Protein AF-0000000072637779 (afdb_homodimer)

Nearest PDB structures (foldseek):
  7alj-assembly1_A  TM=3.631E-01  e=5.611E-03  Drosophila melanogaster
  4cuf-assembly1_A  TM=3.103E-01  e=4.961E-03  Homo sapiens
  4cud-assembly1_A  TM=3.354E-01  e=8.119E-03  Homo sapiens
  4cue-assembly1_A-2  TM=2.999E-01  e=6.347E-03  Homo sapiens
  1whe-assembly1_A  TM=5.953E-01  e=3.694E-01  Bos taurus

Structure (mmCIF, N/CA/C/O backbone):
data_AF-0000000072637779-model_v1
#
loop_
_entity.id
_entity.type
_entity.pdbx_description
1 polymer 'EGF-like domain-containing protein'
#
loop_
_atom_site.group_PDB
_atom_site.id
_atom_site.type_symbol
_atom_site.label_atom_id
_atom_site.label_alt_id
_atom_site.label_comp_id
_atom_site.label_asym_id
_atom_site.label_entity_id
_atom_site.label_seq_id
_atom_site.pdbx_PDB_ins_code
_atom_site.Cartn_x
_atom_site.Cartn_y
_atom_site.Cartn_z
_atom_site.occupancy
_atom_site.B_iso_or_equiv
_atom_site.auth_seq_id
_atom_site.auth_comp_id
_atom_site.auth_asym_id
_atom_site.auth_atom_id
_atom_site.pdbx_PDB_model_num
ATOM 1 N N . MET A 1 1 ? -1.562 -80.312 6.41 1 30.92 1 MET A N 1
ATOM 2 C CA . MET A 1 1 ? -0.7 -79.188 6.086 1 30.92 1 MET A CA 1
ATOM 3 C C . MET A 1 1 ? -1.525 -77.938 5.648 1 30.92 1 MET A C 1
ATOM 5 O O . MET A 1 1 ? -2.143 -78 4.582 1 30.92 1 MET A O 1
ATOM 9 N N . PHE A 1 2 ? -2.176 -77.25 6.598 1 48.16 2 PHE A N 1
ATOM 10 C CA . PHE A 1 2 ? -2.971 -76 6.477 1 48.16 2 PHE A CA 1
ATOM 11 C C . PHE A 1 2 ? -2.137 -74.875 5.887 1 48.16 2 PHE A C 1
ATOM 13 O O . PHE A 1 2 ? -1.09 -74.5 6.43 1 48.16 2 PHE A O 1
ATOM 20 N N . ILE A 1 3 ? -2.191 -74.688 4.566 1 49.06 3 ILE A N 1
ATOM 21 C CA . ILE A 1 3 ? -1.6 -73.562 3.84 1 49.06 3 ILE A CA 1
ATOM 22 C C . ILE A 1 3 ? -2.207 -72.25 4.328 1 49.06 3 ILE A C 1
ATOM 24 O O . ILE A 1 3 ? -3.416 -72 4.215 1 49.06 3 ILE A O 1
ATOM 28 N N . LYS A 1 4 ? -1.607 -71.562 5.426 1 49.56 4 LYS A N 1
ATOM 29 C CA . LYS A 1 4 ? -1.901 -70.188 5.789 1 49.56 4 LYS A CA 1
ATOM 30 C C . LYS A 1 4 ? -1.662 -69.25 4.609 1 49.56 4 LYS A C 1
ATOM 32 O O . LYS A 1 4 ? -0.539 -69.188 4.113 1 49.56 4 LYS A O 1
ATOM 37 N N . ASN A 1 5 ? -2.664 -69.062 3.75 1 47.06 5 ASN A N 1
ATOM 38 C CA . ASN A 1 5 ? -2.605 -67.938 2.803 1 47.06 5 ASN A CA 1
ATOM 39 C C . ASN A 1 5 ? -2.334 -66.625 3.506 1 47.06 5 ASN A C 1
ATOM 41 O O . ASN A 1 5 ? -3.174 -66.125 4.262 1 47.06 5 ASN A O 1
ATOM 45 N N . ASN A 1 6 ? -1.078 -66.312 3.877 1 47.91 6 ASN A N 1
ATOM 46 C CA . ASN A 1 6 ? -0.725 -64.938 4.297 1 47.91 6 ASN A CA 1
ATOM 47 C C . ASN A 1 6 ? -1.114 -63.938 3.242 1 47.91 6 ASN A C 1
ATOM 49 O O . ASN A 1 6 ? -0.523 -63.875 2.162 1 47.91 6 ASN A O 1
ATOM 53 N N . TYR A 1 7 ? -2.381 -63.469 3.262 1 48.28 7 TYR A N 1
ATOM 54 C CA . TYR A 1 7 ? -2.713 -62.281 2.514 1 48.28 7 TYR A CA 1
ATOM 55 C C . TYR A 1 7 ? -1.8 -61.125 2.908 1 48.28 7 TYR A C 1
ATOM 57 O O . TYR A 1 7 ? -1.814 -60.656 4.055 1 48.28 7 TYR A O 1
ATOM 65 N N . LEU A 1 8 ? -0.576 -61 2.316 1 44.53 8 LEU A N 1
ATOM 66 C CA . LEU A 1 8 ? 0.174 -59.75 2.379 1 44.53 8 LEU A CA 1
ATOM 67 C C . LEU A 1 8 ? -0.7 -58.562 1.965 1 44.53 8 LEU A C 1
ATOM 69 O O . LEU A 1 8 ? -1.121 -58.469 0.809 1 44.53 8 LEU A O 1
ATOM 73 N N . ILE A 1 9 ? -1.413 -57.969 2.891 1 50.34 9 ILE A N 1
ATOM 74 C CA . ILE A 1 9 ? -2.057 -56.688 2.646 1 50.34 9 ILE A CA 1
ATOM 75 C C . ILE A 1 9 ? -1.012 -55.656 2.207 1 50.34 9 ILE A C 1
ATOM 77 O O . ILE A 1 9 ? -0.128 -55.312 2.984 1 50.34 9 ILE A O 1
ATOM 81 N N . LEU A 1 10 ? -0.628 -55.656 0.946 1 43.25 10 LEU A N 1
ATOM 82 C CA . LEU A 1 10 ? 0.11 -54.5 0.419 1 43.25 10 LEU A CA 1
ATOM 83 C C . LEU A 1 10 ? -0.588 -53.219 0.775 1 43.25 10 LEU A C 1
ATOM 85 O O . LEU A 1 10 ? -1.666 -52.906 0.255 1 43.25 10 LEU A O 1
ATOM 89 N N . PHE A 1 11 ? -0.358 -52.719 1.954 1 44.28 11 PHE A N 1
ATOM 90 C CA . PHE A 1 11 ? -0.71 -51.344 2.238 1 44.28 11 PHE A CA 1
ATOM 91 C C . PHE A 1 11 ? -0.111 -50.406 1.194 1 44.28 11 PHE A C 1
ATOM 93 O O . PHE A 1 11 ? 1.102 -50.188 1.175 1 44.28 11 PHE A O 1
ATOM 100 N N . ILE A 1 12 ? -0.654 -50.344 0.059 1 42.5 12 ILE A N 1
ATOM 101 C CA . ILE A 1 12 ? -0.294 -49.219 -0.817 1 42.5 12 ILE A CA 1
ATOM 102 C C . ILE A 1 12 ? -0.391 -47.906 -0.049 1 42.5 12 ILE A C 1
ATOM 104 O O . ILE A 1 12 ? -1.48 -47.5 0.363 1 42.5 12 ILE A O 1
ATOM 108 N N . ILE A 1 13 ? 0.574 -47.594 0.764 1 41.94 13 ILE A N 1
ATOM 109 C CA . ILE A 1 13 ? 0.669 -46.219 1.192 1 41.94 13 ILE A CA 1
ATOM 110 C C . ILE A 1 13 ? 0.474 -45.281 -0.008 1 41.94 13 ILE A C 1
ATOM 112 O O . ILE A 1 13 ? 1.326 -45.219 -0.896 1 41.94 13 ILE A O 1
ATOM 116 N N . LEU A 1 14 ? -0.703 -45.219 -0.51 1 41.78 14 LEU A N 1
ATOM 117 C CA . LEU A 1 14 ? -0.956 -44.094 -1.407 1 41.78 14 LEU A CA 1
ATOM 118 C C . LEU A 1 14 ? -0.28 -42.812 -0.896 1 41.78 14 LEU A C 1
ATOM 120 O O . LEU A 1 14 ? -0.664 -42.281 0.145 1 41.78 14 LEU A O 1
ATOM 124 N N . PHE A 1 15 ? 0.966 -42.75 -1.073 1 42.47 15 PHE A N 1
ATOM 125 C CA . PHE A 1 15 ? 1.573 -41.406 -0.918 1 42.47 15 PHE A CA 1
ATOM 126 C C . PHE A 1 15 ? 0.715 -40.344 -1.577 1 42.47 15 PHE A C 1
ATOM 128 O O . PHE A 1 15 ? 0.64 -40.281 -2.805 1 42.47 15 PHE A O 1
ATOM 135 N N . LYS A 1 16 ? -0.407 -40.062 -1.046 1 44.56 16 LYS A N 1
ATOM 136 C CA . LYS A 1 16 ? -1.077 -38.844 -1.515 1 44.56 16 LYS A CA 1
ATOM 137 C C . LYS A 1 16 ? -0.075 -37.719 -1.762 1 44.56 16 LYS A C 1
ATOM 139 O O . LYS A 1 16 ? 0.614 -37.281 -0.839 1 44.56 16 LYS A O 1
ATOM 144 N N . TYR A 1 17 ? 0.686 -37.688 -2.871 1 48.38 17 TYR A N 1
ATOM 145 C CA . TYR A 1 17 ? 1.455 -36.5 -3.297 1 48.38 17 TYR A CA 1
ATOM 146 C C . TYR A 1 17 ? 0.641 -35.219 -3.137 1 48.38 17 TYR A C 1
ATOM 148 O O . TYR A 1 17 ? -0.347 -35.031 -3.844 1 48.38 17 TYR A O 1
ATOM 156 N N . SER A 1 18 ? 0.442 -34.875 -1.991 1 53.59 18 SER A N 1
ATOM 157 C CA . SER A 1 18 ? -0.238 -33.594 -1.771 1 53.59 18 SER A CA 1
ATOM 158 C C . SER A 1 18 ? 0.324 -32.5 -2.678 1 53.59 18 SER A C 1
ATOM 160 O O . SER A 1 18 ? 1.509 -32.188 -2.596 1 53.59 18 SER A O 1
ATOM 162 N N . VAL A 1 19 ? -0.058 -32.531 -4.008 1 62.84 19 VAL A N 1
ATOM 163 C CA . VAL A 1 19 ? 0.387 -31.484 -4.938 1 62.84 19 VAL A CA 1
ATOM 164 C C . VAL A 1 19 ? 0.117 -30.109 -4.344 1 62.84 19 VAL A C 1
ATOM 166 O O . VAL A 1 19 ? -1.006 -29.812 -3.926 1 62.84 19 VAL A O 1
ATOM 169 N N . ALA A 1 20 ? 1.142 -29.406 -3.971 1 73.5 20 ALA A N 1
ATOM 170 C CA . ALA A 1 20 ? 1.061 -28.078 -3.357 1 73.5 20 ALA A CA 1
ATOM 171 C C . ALA A 1 20 ? 0.363 -27.094 -4.285 1 73.5 20 ALA A C 1
ATOM 173 O O . ALA A 1 20 ? 0.64 -27.047 -5.484 1 73.5 20 ALA A O 1
ATOM 174 N N . VAL A 1 21 ? -0.9 -26.594 -4.039 1 85.31 21 VAL A N 1
ATOM 175 C CA . VAL A 1 21 ? -1.618 -25.531 -4.746 1 85.31 21 VAL A CA 1
ATOM 176 C C . VAL A 1 21 ? -1.322 -24.188 -4.098 1 85.31 21 VAL A C 1
ATOM 178 O O . VAL A 1 21 ? -1.033 -24.109 -2.902 1 85.31 21 VAL A O 1
ATOM 181 N N . ARG A 1 22 ? -1.273 -23.156 -4.938 1 88 22 ARG A N 1
ATOM 182 C CA . ARG A 1 22 ? -0.999 -21.812 -4.449 1 88 22 ARG A CA 1
ATOM 183 C C . ARG A 1 22 ? -2.23 -20.922 -4.578 1 88 22 ARG A C 1
ATOM 185 O O . ARG A 1 22 ? -2.531 -20.422 -5.664 1 88 22 ARG A O 1
ATOM 192 N N . ASN A 1 23 ? -2.906 -20.734 -3.502 1 94.5 23 ASN A N 1
ATOM 193 C CA . ASN A 1 23 ? -4.039 -19.812 -3.486 1 94.5 23 ASN A CA 1
ATOM 194 C C . ASN A 1 23 ? -3.582 -18.359 -3.582 1 94.5 23 ASN A C 1
ATOM 196 O O . ASN A 1 23 ? -2.426 -18.047 -3.291 1 94.5 23 ASN A O 1
ATOM 200 N N . LYS A 1 24 ? -4.426 -17.531 -4.117 1 95.44 24 LYS A N 1
ATOM 201 C CA . LYS A 1 24 ? -4.152 -16.094 -4.102 1 95.44 24 LYS A CA 1
ATOM 202 C C . LYS A 1 24 ? -4.391 -15.508 -2.715 1 95.44 24 LYS A C 1
ATOM 204 O O . LYS A 1 24 ? -5.535 -15.305 -2.309 1 95.44 24 LYS A O 1
ATOM 209 N N . GLU A 1 25 ? -3.346 -15.203 -2.018 1 95.19 25 GLU A N 1
ATOM 210 C CA . GLU A 1 25 ? -3.455 -14.672 -0.662 1 95.19 25 GLU A CA 1
ATOM 211 C C . GLU A 1 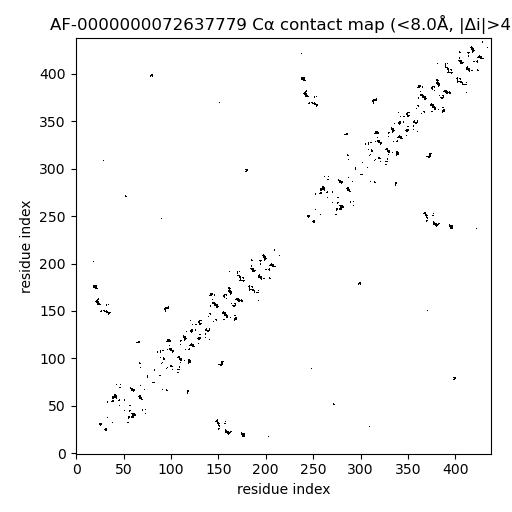25 ? -2.658 -13.383 -0.508 1 95.19 25 GLU A C 1
ATOM 213 O O . GLU A 1 25 ? -2.678 -12.758 0.554 1 95.19 25 GLU A O 1
ATOM 218 N N . ILE A 1 26 ? -1.976 -13.031 -1.535 1 93.56 26 ILE A N 1
ATOM 219 C CA . ILE A 1 26 ? -1.141 -11.836 -1.566 1 93.56 26 ILE A CA 1
ATOM 220 C C . ILE A 1 26 ? -1.544 -10.953 -2.746 1 93.56 26 ILE A C 1
ATOM 222 O O . ILE A 1 26 ? -1.938 -11.461 -3.801 1 93.56 26 ILE A O 1
ATOM 226 N N . ASP A 1 27 ? -1.482 -9.68 -2.523 1 94 27 ASP A N 1
ATOM 227 C CA . ASP A 1 27 ? -1.882 -8.797 -3.617 1 94 27 ASP A CA 1
ATOM 228 C C . ASP A 1 27 ? -0.689 -8.445 -4.504 1 94 27 ASP A C 1
ATOM 230 O O . ASP A 1 27 ? 0.38 -9.047 -4.383 1 94 27 ASP A O 1
ATOM 234 N N . GLU A 1 28 ? -0.893 -7.559 -5.461 1 90.38 28 GLU A N 1
ATOM 235 C CA . GLU A 1 28 ? 0.12 -7.266 -6.469 1 90.38 28 GLU A CA 1
ATOM 236 C C . GLU A 1 28 ? 1.338 -6.586 -5.848 1 90.38 28 GLU A C 1
ATOM 238 O O . GLU A 1 28 ? 2.412 -6.555 -6.449 1 90.38 28 GLU A O 1
ATOM 243 N N . ASN A 1 29 ? 1.149 -6.012 -4.645 1 90.88 29 ASN A N 1
ATOM 244 C CA . ASN A 1 29 ? 2.27 -5.406 -3.932 1 90.88 29 ASN A CA 1
ATOM 245 C C . ASN A 1 29 ? 2.871 -6.367 -2.912 1 90.88 29 ASN A C 1
ATOM 247 O O . ASN A 1 29 ? 3.6 -5.945 -2.01 1 90.88 29 ASN A O 1
ATOM 251 N N . TYR A 1 30 ? 2.51 -7.555 -3.049 1 91.12 30 TYR A N 1
ATOM 252 C CA . TYR A 1 30 ? 3.041 -8.648 -2.246 1 91.12 30 TYR A CA 1
ATOM 253 C C . TYR A 1 30 ? 2.697 -8.469 -0.773 1 91.12 30 TYR A C 1
ATOM 255 O O . TYR A 1 30 ? 3.5 -8.789 0.104 1 91.12 30 TYR A O 1
ATOM 263 N N . GLN A 1 31 ? 1.6 -7.84 -0.578 1 91.12 31 GLN A N 1
ATOM 264 C CA . GLN A 1 31 ? 1.062 -7.738 0.774 1 91.12 31 GLN A CA 1
ATOM 265 C C . GLN A 1 31 ? -0.014 -8.797 1.018 1 91.12 31 GLN A C 1
ATOM 267 O O . GLN A 1 31 ? -0.824 -9.078 0.133 1 91.12 31 GLN A O 1
ATOM 272 N N . ARG A 1 32 ? 0.034 -9.266 2.141 1 92.38 32 ARG A N 1
ATOM 273 C CA . ARG A 1 32 ? -0.98 -10.258 2.492 1 92.38 32 ARG A CA 1
ATOM 274 C C . ARG A 1 32 ? -2.367 -9.625 2.549 1 92.38 32 ARG A C 1
ATOM 276 O O . ARG A 1 32 ? -2.531 -8.523 3.08 1 92.38 32 ARG A O 1
ATOM 283 N N . LEU A 1 33 ? -3.297 -10.352 1.958 1 96.56 33 LEU A N 1
ATOM 284 C CA . LEU A 1 33 ? -4.68 -9.891 1.984 1 96.56 33 LEU A CA 1
ATOM 285 C C . LEU A 1 33 ? -5.305 -10.125 3.355 1 96.56 33 LEU A C 1
ATOM 287 O O . LEU A 1 33 ? -5.094 -11.172 3.969 1 96.56 33 LEU A O 1
ATOM 291 N N . ILE A 1 34 ? -6.039 -9.133 3.84 1 96.81 34 ILE A N 1
ATOM 292 C CA . ILE A 1 34 ? -6.699 -9.242 5.137 1 96.81 34 ILE A CA 1
ATOM 293 C C . ILE A 1 34 ? -8.188 -9.539 4.938 1 96.81 34 ILE A C 1
ATOM 295 O O . ILE A 1 34 ? -8.945 -8.672 4.492 1 96.81 34 ILE A O 1
ATOM 299 N N . PRO A 1 35 ? -8.562 -10.758 5.312 1 97.38 35 PRO A N 1
ATOM 300 C CA . PRO A 1 35 ? -9.992 -11.047 5.176 1 97.38 35 PRO A CA 1
ATOM 301 C C . PRO A 1 35 ? -10.875 -10.031 5.902 1 97.38 35 PRO A C 1
ATOM 303 O O . PRO A 1 35 ? -10.602 -9.68 7.055 1 97.38 35 PRO A O 1
ATOM 306 N N . LEU A 1 36 ? -11.93 -9.57 5.25 1 96.62 36 LEU A N 1
ATOM 307 C CA . LEU A 1 36 ? -12.758 -8.516 5.824 1 96.62 36 LEU A CA 1
ATOM 308 C C . LEU A 1 36 ? -13.43 -8.992 7.109 1 96.62 36 LEU A C 1
ATOM 310 O O . LEU A 1 36 ? -13.695 -8.195 8.008 1 96.62 36 LEU A O 1
ATOM 314 N N . ASN A 1 37 ? -13.656 -10.281 7.156 1 95.5 37 ASN A N 1
ATOM 315 C CA . ASN A 1 37 ? -14.336 -10.812 8.328 1 95.5 37 ASN A CA 1
ATOM 316 C C . ASN A 1 37 ? -13.438 -10.781 9.562 1 95.5 37 ASN A C 1
ATOM 318 O O . ASN A 1 37 ? -13.898 -11.016 10.68 1 95.5 37 ASN A O 1
ATOM 322 N N . GLN A 1 38 ? -12.164 -10.508 9.383 1 95.69 38 GLN A N 1
ATOM 323 C CA . GLN A 1 38 ? -11.234 -10.406 10.5 1 95.69 38 GLN A CA 1
ATOM 324 C C . GLN A 1 38 ? -11.109 -8.969 11 1 95.69 38 GLN A C 1
ATOM 326 O O . GLN A 1 38 ? -10.492 -8.719 12.031 1 95.69 38 GLN A O 1
ATOM 331 N N . ILE A 1 39 ? -11.656 -8.062 10.273 1 96.44 39 ILE A N 1
ATOM 332 C CA . ILE A 1 39 ? -11.617 -6.656 10.672 1 96.44 39 ILE A CA 1
ATOM 333 C C . ILE A 1 39 ? -12.711 -6.379 11.695 1 96.44 39 ILE A C 1
ATOM 335 O O . ILE A 1 39 ? -13.867 -6.766 11.508 1 96.44 39 ILE A O 1
ATOM 339 N N . PRO A 1 40 ? -12.344 -5.684 12.766 1 95.69 40 PRO A N 1
ATOM 340 C CA . PRO A 1 40 ? -13.32 -5.422 13.828 1 95.69 40 PRO A CA 1
ATOM 341 C C . PRO A 1 40 ? -14.5 -4.586 13.344 1 95.69 40 PRO A C 1
ATOM 343 O O . PRO A 1 40 ? -14.391 -3.875 12.344 1 95.69 40 PRO A O 1
ATOM 346 N N . ASN A 1 41 ? -15.586 -4.617 14.18 1 95.75 41 ASN A N 1
ATOM 347 C CA . ASN A 1 41 ? -16.812 -3.936 13.773 1 95.75 41 ASN A CA 1
ATOM 348 C C . ASN A 1 41 ? -16.859 -2.506 14.312 1 95.75 41 ASN A C 1
ATOM 350 O O . ASN A 1 41 ? -17.891 -1.841 14.227 1 95.75 41 ASN A O 1
ATOM 354 N N . ASN A 1 42 ? -15.758 -2.098 14.875 1 94.44 42 ASN A N 1
ATOM 355 C CA . ASN A 1 42 ? -15.633 -0.733 15.375 1 94.44 42 ASN A CA 1
ATOM 356 C C . ASN A 1 42 ? -14.172 -0.314 15.5 1 94.44 42 ASN A C 1
ATOM 358 O O . ASN A 1 42 ? -13.266 -1.095 15.195 1 94.44 42 ASN A O 1
ATOM 362 N N . CYS A 1 43 ? -13.961 0.948 15.922 1 92.62 43 CYS A N 1
ATOM 363 C CA . CYS A 1 43 ? -12.602 1.452 16.094 1 92.62 43 CYS A CA 1
ATOM 364 C C . CYS A 1 43 ? -12.305 1.717 17.562 1 92.62 43 CYS A C 1
ATOM 366 O O . CYS A 1 43 ? -11.406 2.504 17.891 1 92.62 43 CYS A O 1
ATOM 368 N N . GLU A 1 44 ? -12.977 1.081 18.5 1 89.81 44 GLU A N 1
ATOM 369 C CA . GLU A 1 44 ? -12.797 1.326 19.922 1 89.81 44 GLU A CA 1
ATOM 370 C C . GLU A 1 44 ? -11.43 0.854 20.391 1 89.81 44 GLU A C 1
ATOM 372 O O . GLU A 1 44 ? -10.836 1.458 21.297 1 89.81 44 GLU A O 1
ATOM 377 N N . HIS A 1 45 ? -10.906 -0.15 19.781 1 87.5 45 HIS A N 1
ATOM 378 C CA . HIS A 1 45 ? -9.617 -0.729 20.156 1 87.5 45 HIS A CA 1
ATOM 379 C C . HIS A 1 45 ? -8.477 0.244 19.875 1 87.5 45 HIS A C 1
ATOM 381 O O . HIS A 1 45 ? -7.383 0.094 20.422 1 87.5 45 HIS A O 1
ATOM 387 N N . SER A 1 46 ? -8.672 1.177 18.984 1 84.94 46 SER A N 1
ATOM 388 C CA . SER A 1 46 ? -7.613 2.084 18.547 1 84.94 46 SER A CA 1
ATOM 389 C C . SER A 1 46 ? -7.621 3.369 19.375 1 84.94 46 SER A C 1
ATOM 391 O O . SER A 1 46 ? -6.824 4.277 19.125 1 84.94 46 SER A O 1
ATOM 393 N N . LYS A 1 47 ? -8.508 3.447 20.234 1 80 47 LYS A N 1
ATOM 394 C CA . LYS A 1 47 ? -8.578 4.641 21.062 1 80 47 LYS A CA 1
ATOM 395 C C . LYS A 1 47 ? -7.438 4.672 22.078 1 80 47 LYS A C 1
ATOM 397 O O . LYS A 1 47 ? -6.961 5.742 22.453 1 80 47 LYS A O 1
ATOM 402 N N . ASP A 1 48 ? -7.023 3.379 22.359 1 69.62 48 ASP A N 1
ATOM 403 C CA . ASP A 1 48 ? -5.926 3.311 23.312 1 69.62 48 ASP A CA 1
ATOM 404 C C . ASP A 1 48 ? -4.582 3.203 22.594 1 69.62 48 ASP A C 1
ATOM 406 O O . ASP A 1 48 ? -4.469 2.533 21.562 1 69.62 48 ASP A O 1
ATOM 410 N N . ASN A 1 49 ? -3.793 4.316 22.5 1 61.72 49 ASN A N 1
ATOM 411 C CA . ASN A 1 49 ? -2.492 4.516 21.875 1 61.72 49 ASN A CA 1
ATOM 412 C C . ASN A 1 49 ? -1.697 3.213 21.812 1 61.72 49 ASN A C 1
ATOM 414 O O . ASN A 1 49 ? -0.469 3.236 21.703 1 61.72 49 ASN A O 1
ATOM 418 N N . GLU A 1 50 ? -2.434 2.082 22.016 1 57.06 50 GLU A N 1
ATOM 419 C CA . GLU A 1 50 ? -1.579 0.9 22 1 57.06 50 GLU A CA 1
ATOM 420 C C . GLU A 1 50 ? -1.28 0.449 20.578 1 57.06 50 GLU A C 1
ATOM 422 O O . GLU A 1 50 ? -2.176 0.416 19.734 1 57.06 50 GLU A O 1
ATOM 427 N N . LEU A 1 51 ? -0.08 0.61 20.203 1 57.12 51 LEU A N 1
ATOM 428 C CA . LEU A 1 51 ? 0.44 0.139 18.922 1 57.12 51 LEU A CA 1
ATOM 429 C C . LEU A 1 51 ? -0.036 -1.28 18.641 1 57.12 51 LEU A C 1
ATOM 431 O O . LEU A 1 51 ? 0.223 -2.199 19.422 1 57.12 51 LEU A O 1
ATOM 435 N N . ASN A 1 52 ? -1.232 -1.483 18.016 1 57.06 52 ASN A N 1
ATOM 436 C CA . ASN A 1 52 ? -1.71 -2.818 17.672 1 57.06 52 ASN A CA 1
ATOM 437 C C . ASN A 1 52 ? -0.89 -3.434 16.547 1 57.06 52 ASN A C 1
ATOM 439 O O . ASN A 1 52 ? -0.639 -2.781 15.523 1 57.06 52 ASN A O 1
ATOM 443 N N . SER A 1 53 ? -0.194 -4.578 16.844 1 68.56 53 SER A N 1
ATOM 444 C CA . SER A 1 53 ? 0.704 -5.293 15.938 1 68.56 53 SER A CA 1
ATOM 445 C C . SER A 1 53 ? -0.075 -6.039 14.859 1 68.56 53 SER A C 1
ATOM 447 O O . SER A 1 53 ? 0.499 -6.465 13.859 1 68.56 53 SER A O 1
ATOM 449 N N . GLU A 1 54 ? -1.508 -6.066 14.969 1 82.06 54 GLU A N 1
ATOM 450 C CA . GLU A 1 54 ? -2.26 -6.805 13.961 1 82.06 54 GLU A CA 1
ATOM 451 C C . GLU A 1 54 ? -2.762 -5.875 12.859 1 82.06 54 GLU A C 1
ATOM 453 O O . GLU A 1 54 ? -3.518 -4.938 13.125 1 82.06 54 GLU A O 1
ATOM 458 N N . PRO A 1 55 ? -2.455 -6.137 11.734 1 87.62 55 PRO A N 1
ATOM 459 C CA . PRO A 1 55 ? -2.828 -5.266 10.609 1 87.62 55 PRO A CA 1
ATOM 460 C C . PRO A 1 55 ? -4.336 -5.055 10.508 1 87.62 55 PRO A C 1
ATOM 462 O O . PRO A 1 55 ? -4.789 -3.955 10.172 1 87.62 55 PRO A O 1
ATOM 465 N N . ALA A 1 56 ? -5.117 -6.062 10.836 1 92.44 56 ALA A N 1
ATOM 466 C CA . ALA A 1 56 ? -6.574 -5.965 10.742 1 92.44 56 ALA A CA 1
ATOM 467 C C . ALA A 1 56 ? -7.117 -4.926 11.719 1 92.44 56 ALA A C 1
ATOM 469 O O . ALA A 1 56 ? -8.133 -4.277 11.445 1 92.44 56 ALA A O 1
ATOM 470 N N . LYS A 1 57 ? -6.406 -4.66 12.727 1 91.31 57 LYS A N 1
ATOM 471 C CA . LYS A 1 57 ? -6.895 -3.775 13.781 1 91.31 57 LYS A CA 1
ATOM 472 C C . LYS A 1 57 ? -6.652 -2.311 13.422 1 91.31 57 LYS A C 1
ATOM 474 O O . LYS A 1 57 ? -7.098 -1.411 14.141 1 91.31 57 LYS A O 1
ATOM 479 N N . GLU A 1 58 ? -5.898 -2.129 12.406 1 91.69 58 GLU A N 1
ATOM 480 C CA . GLU A 1 58 ? -5.75 -0.758 11.93 1 91.69 58 GLU A CA 1
ATOM 481 C C . GLU A 1 58 ? -7.051 -0.238 11.32 1 91.69 58 GLU A C 1
ATOM 483 O O . GLU A 1 58 ? -7.219 0.97 11.148 1 91.69 58 GLU A O 1
ATOM 488 N N . TYR A 1 59 ? -7.918 -1.198 11.07 1 95.19 59 TYR A N 1
ATOM 489 C CA . TYR A 1 59 ? -9.172 -0.856 10.414 1 95.19 59 TYR A CA 1
ATOM 490 C C . TYR A 1 59 ? -10.367 -1.284 11.25 1 95.19 59 TYR A C 1
ATOM 492 O O . TYR A 1 59 ? -10.219 -2.043 12.211 1 95.19 59 TYR A O 1
ATOM 500 N N . GLY A 1 60 ? -11.5 -0.696 10.875 1 96.06 60 GLY A N 1
ATOM 501 C CA . GLY A 1 60 ? -12.742 -1.06 11.547 1 96.06 60 GLY A CA 1
ATOM 502 C C . GLY A 1 60 ? -13.977 -0.697 10.75 1 96.06 60 GLY A C 1
ATOM 503 O O . GLY A 1 60 ? -13.992 0.309 10.039 1 96.06 60 GLY A O 1
ATOM 504 N N . PHE A 1 61 ? -14.969 -1.599 10.859 1 97.19 61 PHE A N 1
ATOM 505 C CA . PHE A 1 61 ? -16.281 -1.288 10.289 1 97.19 61 PHE A CA 1
ATOM 506 C C . PHE A 1 61 ? -17.078 -0.41 11.234 1 97.19 61 PHE A C 1
ATOM 508 O O . PHE A 1 61 ? -17.594 -0.89 12.25 1 97.19 61 PHE A O 1
ATOM 515 N N . VAL A 1 62 ? -17.172 0.851 10.82 1 94.5 62 VAL A N 1
ATOM 516 C CA . VAL A 1 62 ? -17.922 1.796 11.633 1 94.5 62 VAL A CA 1
ATOM 517 C C . VAL A 1 62 ? -19.406 1.749 11.25 1 94.5 62 VAL A C 1
ATOM 519 O O . VAL A 1 62 ? -19.75 1.826 10.07 1 94.5 62 VAL A O 1
ATOM 522 N N . GLU A 1 63 ? -20.234 1.691 12.25 1 92.31 63 GLU A N 1
ATOM 523 C CA . GLU A 1 63 ? -21.672 1.533 12.039 1 92.31 63 GLU A CA 1
ATOM 524 C C . GLU A 1 63 ? -22.219 2.654 11.164 1 92.31 63 GLU A C 1
ATOM 526 O O . GLU A 1 63 ? -21.938 3.832 11.406 1 92.31 63 GLU A O 1
ATOM 531 N N . ASN A 1 64 ? -22.969 2.273 10.117 1 90 64 ASN A N 1
ATOM 532 C CA . ASN A 1 64 ? -23.688 3.164 9.203 1 90 64 ASN A CA 1
ATOM 533 C C . ASN A 1 64 ? -22.719 4.027 8.398 1 90 64 ASN A C 1
ATOM 535 O O . ASN A 1 64 ? -23.125 5.012 7.781 1 90 64 ASN A O 1
ATOM 539 N N . ILE A 1 65 ? -21.484 3.818 8.43 1 91.44 65 ILE A N 1
ATOM 540 C CA . ILE A 1 65 ? -20.484 4.578 7.684 1 91.44 65 ILE A CA 1
ATOM 541 C C . ILE A 1 65 ? -19.734 3.648 6.738 1 91.44 65 ILE A C 1
ATOM 543 O O . ILE A 1 65 ? -19.781 3.82 5.52 1 91.44 65 ILE A O 1
ATOM 547 N N . GLY A 1 66 ? -19.156 2.596 7.281 1 94.94 66 GLY A N 1
ATOM 548 C CA . GLY A 1 66 ? -18.406 1.653 6.457 1 94.94 66 GLY A CA 1
ATOM 549 C C . GLY A 1 66 ? -17.031 1.355 6.992 1 94.94 66 GLY A C 1
ATOM 550 O O . GLY A 1 66 ? -16.781 1.496 8.188 1 94.94 66 GLY A O 1
ATOM 551 N N . LEU A 1 67 ? -16.25 0.796 6.145 1 96.81 67 LEU A N 1
ATOM 552 C CA . LEU A 1 67 ? -14.875 0.452 6.5 1 96.81 67 LEU A CA 1
ATOM 553 C C . LEU A 1 67 ? -14 1.701 6.59 1 96.81 67 LEU A C 1
ATOM 555 O O . LEU A 1 67 ? -14.016 2.539 5.684 1 96.81 67 LEU A O 1
ATOM 559 N N . GLU A 1 68 ? -13.312 1.895 7.711 1 94.94 68 GLU A N 1
ATOM 560 C CA . GLU A 1 68 ? -12.484 3.068 7.957 1 94.94 68 GLU A CA 1
ATOM 561 C C . GLU A 1 68 ? -11.117 2.672 8.516 1 94.94 68 GLU A C 1
ATOM 563 O O . GLU A 1 68 ? -10.992 1.639 9.172 1 94.94 68 GLU A O 1
ATOM 568 N N . LYS A 1 69 ? -10.109 3.469 8.148 1 93.25 69 LYS A N 1
ATOM 569 C CA . LYS A 1 69 ? -8.867 3.381 8.914 1 93.25 69 LYS A CA 1
ATOM 570 C C . LYS A 1 69 ? -9.023 4.051 10.281 1 93.25 69 LYS A C 1
ATOM 572 O O . LYS A 1 69 ? -9.188 5.27 10.359 1 93.25 69 LYS A O 1
ATOM 577 N N . CYS A 1 70 ? -8.852 3.342 11.312 1 92.19 70 CYS A N 1
ATOM 578 C CA . CYS A 1 70 ? -9.367 3.729 12.625 1 92.19 70 CYS A CA 1
ATOM 579 C C . CYS A 1 70 ? -8.656 4.977 13.133 1 92.19 70 CYS A C 1
ATOM 581 O O . CYS A 1 70 ? -9.305 5.93 13.562 1 92.19 70 CYS A O 1
ATOM 583 N N . LYS A 1 71 ? -7.359 5.027 13.078 1 87.12 71 LYS A N 1
ATOM 584 C CA . LYS A 1 71 ? -6.621 6.172 13.609 1 87.12 71 LYS A CA 1
ATOM 585 C C . LYS A 1 71 ? -7.012 7.461 12.891 1 87.12 71 LYS A C 1
ATOM 587 O O . LYS A 1 71 ? -7.199 8.5 13.531 1 87.12 71 LYS A O 1
ATOM 592 N N . VAL A 1 72 ? -7.152 7.344 11.625 1 87.56 72 VAL A N 1
ATOM 593 C CA . VAL A 1 72 ? -7.496 8.508 10.812 1 87.56 72 VAL A CA 1
ATOM 594 C C . VAL A 1 72 ? -8.945 8.914 11.086 1 87.56 72 VAL A C 1
ATOM 596 O O . VAL A 1 72 ? -9.242 10.102 11.258 1 87.56 72 VAL A O 1
ATOM 599 N N . TRP A 1 73 ? -9.797 7.988 11.117 1 88.5 73 TRP A N 1
ATOM 600 C CA . TRP A 1 73 ? -11.219 8.234 11.352 1 88.5 73 TRP A CA 1
ATOM 601 C C . TRP A 1 73 ? -11.438 8.883 12.719 1 88.5 73 TRP A C 1
ATOM 603 O O . TRP A 1 73 ? -12.211 9.828 12.852 1 88.5 73 TRP A O 1
ATOM 613 N N . LEU A 1 74 ? -10.766 8.398 13.742 1 85.81 74 LEU A N 1
ATOM 614 C CA . LEU A 1 74 ? -10.906 8.922 15.094 1 85.81 74 LEU A CA 1
ATOM 615 C C . LEU A 1 74 ? -10.359 10.344 15.188 1 85.81 74 LEU A C 1
ATOM 617 O O . LEU A 1 74 ? -10.922 11.18 15.891 1 85.81 74 LEU A O 1
ATOM 621 N N . ASP A 1 75 ? -9.234 10.57 14.484 1 79.31 75 ASP A N 1
ATOM 622 C CA . ASP A 1 75 ? -8.641 11.906 14.484 1 79.31 75 ASP A CA 1
ATOM 623 C C . ASP A 1 75 ? -9.562 12.914 13.797 1 79.31 75 ASP A C 1
ATOM 625 O O . ASP A 1 75 ? -9.648 14.07 14.219 1 79.31 75 ASP A O 1
ATOM 629 N N . GLU A 1 76 ? -10.125 12.555 12.672 1 72.5 76 GLU A N 1
ATOM 630 C CA . GLU A 1 76 ? -11.016 13.438 11.93 1 72.5 76 GLU A CA 1
ATOM 631 C C . GLU A 1 76 ? -12.297 13.719 12.711 1 72.5 76 GLU A C 1
ATOM 633 O O . GLU A 1 76 ? -12.836 14.82 12.656 1 72.5 76 GLU A O 1
ATOM 638 N N . GLU A 1 77 ? -12.859 12.656 13.211 1 63.53 77 GLU A N 1
ATOM 639 C CA . GLU A 1 77 ? -14.047 12.867 14.031 1 63.53 77 GLU A CA 1
ATOM 640 C C . GLU A 1 77 ? -13.789 13.898 15.133 1 63.53 77 GLU A C 1
ATOM 642 O O . GLU A 1 77 ? -14.695 14.641 15.516 1 63.53 77 GLU A O 1
ATOM 647 N N . GLN A 1 78 ? -12.617 13.828 15.539 1 56.88 78 GLN A N 1
ATOM 648 C CA . GLN A 1 78 ? -12.266 14.789 16.578 1 56.88 78 GLN A CA 1
ATOM 649 C C . GLN A 1 78 ? -11.906 16.141 15.992 1 56.88 78 GLN A C 1
ATOM 651 O O . GLN A 1 78 ? -11.984 17.172 16.672 1 56.88 78 GLN A O 1
ATOM 656 N N . SER A 1 79 ? -11.328 16.062 14.812 1 55.09 79 SER A N 1
ATOM 657 C CA . SER A 1 79 ? -10.844 17.312 14.273 1 55.09 79 SER A CA 1
ATOM 658 C C . SER A 1 79 ? -11.891 18 13.398 1 55.09 79 SER A C 1
ATOM 660 O O . SER A 1 79 ? -12.695 17.312 12.758 1 55.09 79 SER A O 1
ATOM 662 N N . THR A 1 80 ? -12.523 18.984 13.883 1 47.56 80 THR A N 1
ATOM 663 C CA . THR A 1 80 ? -13.398 19.844 13.086 1 47.56 80 THR A CA 1
ATOM 664 C C . THR A 1 80 ? -12.812 20.062 11.695 1 47.56 80 THR A C 1
ATOM 666 O O . THR A 1 80 ? -13.43 20.719 10.852 1 47.56 80 THR A O 1
ATOM 669 N N . SER A 1 81 ? -11.594 19.875 11.586 1 47.16 81 SER A N 1
ATOM 670 C CA . SER A 1 81 ? -10.984 20.266 10.32 1 47.16 81 SER A CA 1
ATOM 671 C C . SER A 1 81 ? -11.344 19.281 9.203 1 47.16 81 SER A C 1
ATOM 673 O O . SER A 1 81 ? -11.242 18.062 9.383 1 47.16 81 SER A O 1
ATOM 675 N N . SER A 1 82 ? -12.445 19.625 8.578 1 47.06 82 SER A N 1
ATOM 676 C CA . SER A 1 82 ? -12.781 18.953 7.328 1 47.06 82 SER A CA 1
ATOM 677 C C . SER A 1 82 ? -11.523 18.5 6.594 1 47.06 82 SER A C 1
ATOM 679 O O . SER A 1 82 ? -10.461 19.109 6.727 1 47.06 82 SER A O 1
ATOM 681 N N . ASP A 1 83 ? -11.297 17.25 6.426 1 53.5 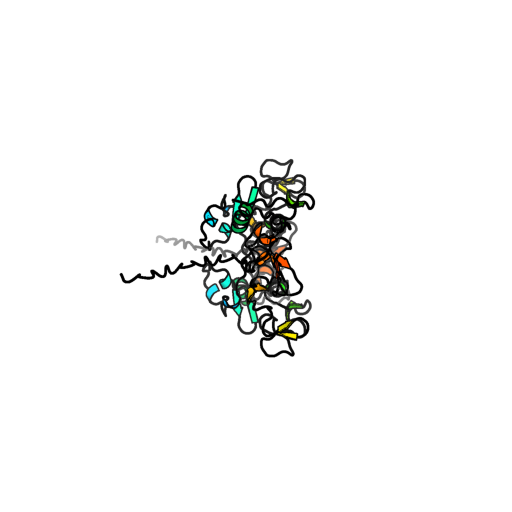83 ASP A N 1
ATOM 682 C CA . ASP A 1 83 ? -10.32 16.922 5.391 1 53.5 83 ASP A CA 1
ATOM 683 C C . ASP A 1 83 ? -10.281 18 4.312 1 53.5 83 ASP A C 1
ATOM 685 O O . ASP A 1 83 ? -11.016 17.922 3.322 1 53.5 83 ASP A O 1
ATOM 689 N N . GLU A 1 84 ? -10.125 19.266 4.664 1 53.19 84 GLU A N 1
ATOM 690 C CA . GLU A 1 84 ? -10.258 20.391 3.738 1 53.19 84 GLU A CA 1
ATOM 691 C C . GLU A 1 84 ? -9.977 19.953 2.303 1 53.19 84 GLU A C 1
ATOM 693 O O . GLU A 1 84 ? -10.633 20.422 1.37 1 53.19 84 GLU A O 1
ATOM 698 N N . ASN A 1 85 ? -8.984 19.078 2.16 1 61.19 85 ASN A N 1
ATOM 699 C CA . ASN A 1 85 ? -8.695 18.828 0.752 1 61.19 85 ASN A CA 1
ATOM 700 C C . ASN A 1 85 ? -9.25 17.484 0.291 1 61.19 85 ASN A C 1
ATOM 702 O O . ASN A 1 85 ? -9.125 17.125 -0.882 1 61.19 85 ASN A O 1
ATOM 706 N N . GLY A 1 86 ? -10.039 16.844 1.198 1 78 86 GLY A N 1
ATOM 707 C CA . GLY A 1 86 ? -10.711 15.633 0.774 1 78 86 GLY A CA 1
ATOM 708 C C . GLY A 1 86 ? -9.766 14.461 0.569 1 78 86 GLY A C 1
ATOM 709 O O . GLY A 1 86 ? -10.062 13.531 -0.182 1 78 86 GLY A O 1
ATOM 710 N N . HIS A 1 87 ? -8.555 14.539 1.154 1 84.56 87 HIS A N 1
ATOM 711 C CA . HIS A 1 87 ? -7.547 13.516 0.89 1 84.56 87 HIS A CA 1
ATOM 712 C C . HIS A 1 87 ? -7.977 12.164 1.449 1 84.56 87 HIS A C 1
ATOM 714 O O . HIS A 1 87 ? -7.848 11.141 0.774 1 84.56 87 HIS A O 1
ATOM 720 N N . TYR A 1 88 ? -8.531 12.211 2.615 1 90 88 TYR A N 1
ATOM 721 C CA . TYR A 1 88 ? -8.922 10.938 3.209 1 90 88 TYR A CA 1
ATOM 722 C C . TYR A 1 88 ? -10.133 10.352 2.492 1 90 88 TYR A C 1
ATOM 724 O O . TYR A 1 88 ? -10.227 9.133 2.324 1 90 88 TYR A O 1
ATOM 732 N N . GLU A 1 89 ? -11.078 11.234 2.068 1 90.75 89 GLU A N 1
ATOM 733 C CA . GLU A 1 89 ? -12.234 10.766 1.314 1 90.75 89 GLU A CA 1
ATOM 734 C C . GLU A 1 89 ? -11.812 10.109 0.003 1 90.75 89 GLU A C 1
ATOM 736 O O . GLU A 1 89 ? -12.391 9.102 -0.403 1 90.75 89 GLU A O 1
ATOM 741 N N . ARG A 1 90 ? -10.844 10.68 -0.601 1 91.62 90 ARG A N 1
ATOM 742 C CA . ARG A 1 90 ? -10.328 10.094 -1.835 1 91.62 90 ARG A CA 1
ATOM 743 C C . ARG A 1 90 ? -9.648 8.758 -1.565 1 91.62 90 ARG A C 1
ATOM 745 O O . ARG A 1 90 ? -9.82 7.805 -2.33 1 91.62 90 ARG A O 1
ATOM 752 N N . TYR A 1 91 ? -8.953 8.703 -0.499 1 93.25 91 TYR A N 1
ATOM 753 C CA . TYR A 1 91 ? -8.32 7.461 -0.086 1 93.25 91 TYR A CA 1
ATOM 754 C C . TYR A 1 91 ? -9.359 6.375 0.167 1 93.25 91 TYR A C 1
ATOM 756 O O . TYR A 1 91 ? -9.219 5.246 -0.315 1 93.25 91 TYR A O 1
ATOM 764 N N . LYS A 1 92 ? -10.328 6.707 0.89 1 92.5 92 LYS A N 1
ATOM 765 C CA . LYS A 1 92 ? -11.406 5.777 1.225 1 92.5 92 LYS A CA 1
ATOM 766 C C . LYS A 1 92 ? -12.07 5.234 -0.035 1 92.5 92 LYS A C 1
ATOM 768 O O . LYS A 1 92 ? -12.344 4.035 -0.133 1 92.5 92 LYS A O 1
ATOM 773 N N . CYS A 1 93 ? -12.25 6.094 -0.877 1 95.31 93 CYS A N 1
ATOM 774 C CA . CYS A 1 93 ? -12.977 5.738 -2.09 1 95.31 93 CYS A CA 1
ATOM 775 C C . CYS A 1 93 ? -12.18 4.746 -2.932 1 95.31 93 CYS A C 1
ATOM 777 O O . CYS A 1 93 ? -12.742 3.791 -3.471 1 95.31 93 CYS A O 1
ATOM 779 N N . LYS A 1 94 ? -10.969 4.965 -2.918 1 94.75 94 LYS A N 1
ATOM 780 C CA . LYS A 1 94 ? -10.102 4.141 -3.748 1 94.75 94 LYS A CA 1
ATOM 781 C C . LYS A 1 94 ? -9.766 2.822 -3.051 1 94.75 94 LYS A C 1
ATOM 783 O O . LYS A 1 94 ? -9.719 1.771 -3.691 1 94.75 94 LYS A O 1
ATOM 788 N N . HIS A 1 95 ? -9.648 2.846 -1.732 1 96.31 95 HIS A N 1
ATOM 789 C CA . HIS A 1 95 ? -9.016 1.72 -1.054 1 96.31 95 HIS A CA 1
ATOM 790 C C . HIS A 1 95 ? -10.023 0.945 -0.214 1 96.31 95 HIS A C 1
ATOM 792 O O . HIS A 1 95 ? -9.859 -0.255 0.015 1 96.31 95 HIS A O 1
ATOM 798 N N . LEU A 1 96 ? -11.031 1.617 0.2 1 97.38 96 LEU A N 1
ATOM 799 C CA . LEU A 1 96 ? -11.859 0.998 1.229 1 97.38 96 LEU A CA 1
ATOM 800 C C . LEU A 1 96 ? -13.281 0.786 0.726 1 97.38 96 LEU A C 1
ATOM 802 O O . LEU A 1 96 ? -14.164 0.389 1.491 1 97.38 96 LEU A O 1
ATOM 806 N N . ARG A 1 97 ? -13.547 1.098 -0.555 1 97.56 97 ARG A N 1
ATOM 807 C CA . ARG A 1 97 ? -14.82 0.835 -1.214 1 97.56 97 ARG A CA 1
ATOM 808 C C . ARG A 1 97 ? -14.625 0.026 -2.49 1 97.56 97 ARG A C 1
ATOM 810 O O . ARG A 1 97 ? -13.664 0.252 -3.232 1 97.56 97 ARG A O 1
ATOM 817 N N . VAL A 1 98 ? -15.484 -0.939 -2.766 1 96.5 98 VAL A N 1
ATOM 818 C CA . VAL A 1 98 ? -15.383 -1.773 -3.959 1 96.5 98 VAL A CA 1
ATOM 819 C C . VAL A 1 98 ? -15.812 -0.974 -5.188 1 96.5 98 VAL A C 1
ATOM 821 O O . VAL A 1 98 ? -15.062 -0.865 -6.156 1 96.5 98 VAL A O 1
ATOM 824 N N . HIS A 1 99 ? -17.031 -0.398 -5.109 1 96 99 HIS A N 1
ATOM 825 C CA . HIS A 1 99 ? -17.594 0.412 -6.188 1 96 99 HIS A CA 1
ATOM 826 C C . HIS A 1 99 ? -17.906 1.826 -5.711 1 96 99 HIS A C 1
ATOM 828 O O . HIS A 1 99 ? -19.031 2.303 -5.863 1 96 99 HIS A O 1
ATOM 834 N N . GLY A 1 100 ? -16.812 2.473 -5.199 1 96.31 100 GLY A N 1
ATOM 835 C CA . GLY A 1 100 ? -16.953 3.846 -4.742 1 96.31 100 GLY A CA 1
ATOM 836 C C . GLY A 1 100 ? -16.5 4.863 -5.773 1 96.31 100 GLY A C 1
ATOM 837 O O . GLY A 1 100 ? -15.719 4.539 -6.672 1 96.31 100 GLY A O 1
ATOM 838 N N . HIS A 1 101 ? -17.031 6.008 -5.746 1 95.88 101 HIS A N 1
ATOM 839 C CA . HIS A 1 101 ? -16.562 7.121 -6.566 1 95.88 101 HIS A CA 1
ATOM 840 C C . HIS A 1 101 ? -16.516 8.414 -5.766 1 95.88 101 HIS A C 1
ATOM 842 O O . HIS A 1 101 ? -17.391 8.656 -4.926 1 95.88 101 HIS A O 1
ATOM 848 N N . PHE A 1 102 ? -15.547 9.25 -6.047 1 94.88 102 PHE A N 1
ATOM 849 C CA . PHE A 1 102 ? -15.383 10.516 -5.34 1 94.88 102 PHE A CA 1
ATOM 850 C C . PHE A 1 102 ? -16.188 11.617 -6.02 1 94.88 102 PHE A C 1
ATOM 852 O O . PHE A 1 102 ? -15.992 11.898 -7.203 1 94.88 102 PHE A O 1
ATOM 859 N N . ASN A 1 103 ? -17.125 12.172 -5.297 1 93.44 103 ASN A N 1
ATOM 860 C CA . ASN A 1 103 ? -17.906 13.305 -5.777 1 93.44 103 ASN A CA 1
ATOM 861 C C . ASN A 1 103 ? -17.203 14.633 -5.52 1 93.44 103 ASN A C 1
ATOM 863 O O . ASN A 1 103 ? -17.109 15.078 -4.375 1 93.44 103 ASN A O 1
ATOM 867 N N . GLU A 1 104 ? -16.75 15.297 -6.574 1 89.81 104 GLU A N 1
ATOM 868 C CA . GLU A 1 104 ? -15.992 16.531 -6.461 1 89.81 104 GLU A CA 1
ATOM 869 C C . GLU A 1 104 ? -16.844 17.656 -5.871 1 89.81 104 GLU A C 1
ATOM 871 O O . GLU A 1 104 ? -16.328 18.562 -5.207 1 89.81 104 GLU A O 1
ATOM 876 N N . GLU A 1 105 ? -18.172 17.625 -6.082 1 89 105 GLU A N 1
ATOM 877 C CA . GLU A 1 105 ? -19.078 18.656 -5.594 1 89 105 GLU A CA 1
ATOM 878 C C . GLU A 1 105 ? -19.266 18.562 -4.082 1 89 105 GLU A C 1
ATOM 880 O O . GLU A 1 105 ? -19.188 19.562 -3.375 1 89 105 GLU A O 1
ATOM 885 N N . THR A 1 106 ? -19.469 17.375 -3.568 1 87.62 106 THR A N 1
ATOM 886 C CA . THR A 1 106 ? -19.734 17.188 -2.148 1 87.62 106 THR A CA 1
ATOM 887 C C . THR A 1 106 ? -18.438 16.938 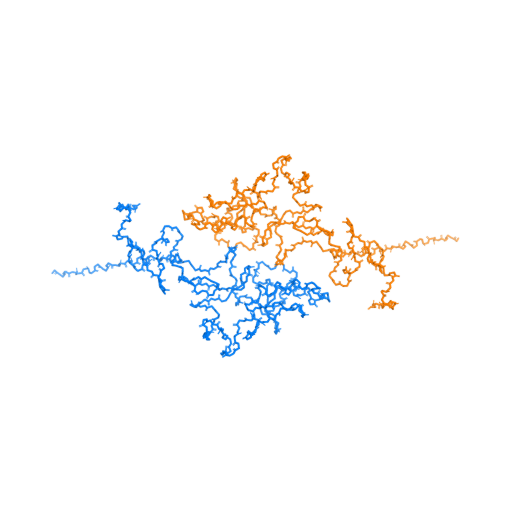-1.382 1 87.62 106 THR A C 1
ATOM 889 O O . THR A 1 106 ? -18.391 17.078 -0.158 1 87.62 106 THR A O 1
ATOM 892 N N . GLY A 1 107 ? -17.375 16.562 -2.113 1 88.38 107 GLY A N 1
ATOM 893 C CA . GLY A 1 107 ? -16.109 16.25 -1.48 1 88.38 107 GLY A CA 1
ATOM 894 C C . GLY A 1 107 ? -16.141 14.969 -0.678 1 88.38 107 GLY A C 1
ATOM 895 O O . GLY A 1 107 ? -15.414 14.82 0.304 1 88.38 107 GLY A O 1
ATOM 896 N N . LYS A 1 108 ? -17.094 14.094 -0.999 1 90.75 108 LYS A N 1
ATOM 897 C CA . LYS A 1 108 ? -17.266 12.852 -0.252 1 90.75 108 LYS A CA 1
ATOM 898 C C . LYS A 1 108 ? -17.188 11.641 -1.175 1 90.75 108 LYS A C 1
ATOM 900 O O . LYS A 1 108 ? -17.438 11.75 -2.377 1 90.75 108 LYS A O 1
ATOM 905 N N . CYS A 1 109 ? -16.766 10.547 -0.571 1 94.31 109 CYS A N 1
ATOM 906 C CA . CYS A 1 109 ? -16.812 9.266 -1.268 1 94.31 109 CYS A CA 1
ATOM 907 C C . CYS A 1 109 ? -18.219 8.672 -1.22 1 94.31 109 CYS A C 1
ATOM 909 O O . CYS A 1 109 ? -18.812 8.562 -0.146 1 94.31 109 CYS A O 1
ATOM 911 N N . GLU A 1 110 ? -18.75 8.359 -2.385 1 95.31 110 GLU A N 1
ATOM 912 C CA . GLU A 1 110 ? -20.078 7.773 -2.5 1 95.31 110 GLU A CA 1
ATOM 913 C C . GLU A 1 110 ? -20.062 6.504 -3.346 1 95.31 110 GLU A C 1
ATOM 915 O O . GLU A 1 110 ? -19.125 6.289 -4.121 1 95.31 110 GLU A O 1
ATOM 920 N N . CYS A 1 111 ? -21.078 5.664 -3.072 1 97.19 111 CYS A N 1
ATOM 921 C CA . CYS A 1 111 ? -21.188 4.496 -3.939 1 97.19 111 CYS A CA 1
ATOM 922 C C . CYS A 1 111 ? -21.562 4.906 -5.359 1 97.19 111 CYS A C 1
ATOM 924 O O . CYS A 1 111 ? -22.328 5.848 -5.551 1 97.19 111 CYS A O 1
ATOM 926 N N . LYS A 1 112 ? -21.031 4.168 -6.328 1 96.81 112 LYS A N 1
ATOM 927 C CA . LYS A 1 112 ? -21.438 4.375 -7.715 1 96.81 112 LYS A CA 1
ATOM 928 C C . LYS A 1 112 ? -22.922 4.105 -7.898 1 96.81 112 LYS A C 1
ATOM 930 O O . LYS A 1 112 ? -23.547 3.455 -7.059 1 96.81 112 LYS A O 1
ATOM 935 N N . LYS A 1 113 ? -23.375 4.602 -9.016 1 95.62 113 LYS A N 1
ATOM 936 C CA . LYS A 1 113 ? -24.797 4.426 -9.312 1 95.62 113 LYS A CA 1
ATOM 937 C C . LYS A 1 113 ? -25.188 2.951 -9.258 1 95.62 113 LYS A C 1
ATOM 939 O O . LYS A 1 113 ? -24.469 2.092 -9.773 1 95.62 113 LYS A O 1
ATOM 944 N N . ASN A 1 114 ? -26.281 2.621 -8.578 1 96.25 114 ASN A N 1
ATOM 945 C CA . ASN A 1 114 ? -26.906 1.308 -8.461 1 96.25 114 ASN A CA 1
ATOM 946 C C . ASN A 1 114 ? -26.172 0.426 -7.457 1 96.25 114 ASN A C 1
ATOM 948 O O . ASN A 1 114 ? -26.531 -0.739 -7.27 1 96.25 114 ASN A O 1
ATOM 952 N N . TRP A 1 115 ? -25.125 0.941 -6.902 1 96.69 115 TRP A N 1
ATOM 953 C CA . TRP A 1 115 ? -24.422 0.188 -5.875 1 96.69 115 TRP A CA 1
ATOM 954 C C . TRP A 1 115 ? -24.75 0.722 -4.484 1 96.69 115 TRP A C 1
ATOM 956 O O . TRP A 1 115 ? -25.078 1.901 -4.328 1 96.69 115 TRP A O 1
ATOM 966 N N . LYS A 1 116 ? -24.703 -0.198 -3.533 1 95 116 LYS A N 1
ATOM 967 C CA . LYS A 1 116 ? -25.016 0.163 -2.152 1 95 116 LYS A CA 1
ATOM 968 C C . LYS A 1 116 ? -24.281 -0.738 -1.168 1 95 116 LYS A C 1
ATOM 970 O O . LYS A 1 116 ? -23.484 -1.594 -1.572 1 95 116 LYS A O 1
ATOM 975 N N . GLY A 1 117 ? -24.484 -0.436 0.144 1 93.75 117 GLY A N 1
ATOM 976 C CA . GLY A 1 117 ? -23.844 -1.213 1.188 1 93.75 117 GLY A CA 1
ATOM 977 C C . GLY A 1 117 ? -22.719 -0.463 1.883 1 93.75 117 GLY A C 1
ATOM 978 O O . GLY A 1 117 ? -22.297 0.603 1.425 1 93.75 117 GLY A O 1
ATOM 979 N N . LEU A 1 118 ? -22.125 -1.091 2.867 1 92.81 118 LEU A N 1
ATOM 980 C CA . LEU A 1 118 ? -21.125 -0.456 3.719 1 92.81 118 LEU A CA 1
ATOM 981 C C . LEU A 1 118 ? -19.828 -0.214 2.947 1 92.81 118 LEU A C 1
ATOM 983 O O . LEU A 1 118 ? -19.094 0.728 3.246 1 92.81 118 LEU A O 1
ATOM 987 N N . ILE A 1 119 ? -19.562 -1.116 1.94 1 96.31 119 ILE A N 1
ATOM 988 C CA . ILE A 1 119 ? -18.328 -0.941 1.161 1 96.31 119 ILE A CA 1
ATOM 989 C C . ILE A 1 119 ? -18.672 -0.884 -0.326 1 96.31 119 ILE A C 1
ATOM 991 O O . ILE A 1 119 ? -17.828 -1.151 -1.176 1 96.31 119 ILE A O 1
ATOM 995 N N . CYS A 1 120 ? -19.922 -0.622 -0.619 1 96.69 120 CYS A N 1
ATOM 996 C CA . CYS A 1 120 ? -20.406 -0.452 -1.984 1 96.69 120 CYS A CA 1
ATOM 997 C C . CYS A 1 120 ? -20.234 -1.737 -2.785 1 96.69 120 CYS A C 1
ATOM 999 O O . CYS A 1 120 ? -1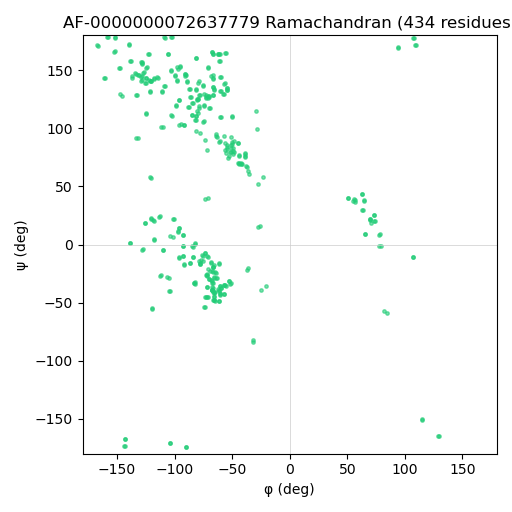9.766 -1.707 -3.924 1 96.69 120 CYS A O 1
ATOM 1001 N N . ASN A 1 121 ? -20.562 -2.881 -2.176 1 95.25 121 ASN A N 1
ATOM 1002 C CA . ASN A 1 121 ? -20.391 -4.168 -2.838 1 95.25 121 ASN A CA 1
ATOM 1003 C C . ASN A 1 121 ? -21.734 -4.797 -3.197 1 95.25 121 ASN A C 1
ATOM 1005 O O . ASN A 1 121 ? -21.781 -5.848 -3.84 1 95.25 121 ASN A O 1
ATOM 1009 N N . GLU A 1 122 ? -22.797 -4.156 -2.793 1 95.12 122 GLU A N 1
ATOM 1010 C CA . GLU A 1 122 ? -24.141 -4.652 -3.08 1 95.12 122 GLU A CA 1
ATOM 1011 C C . GLU A 1 122 ? -24.75 -3.918 -4.266 1 95.12 122 GLU A C 1
ATOM 1013 O O . GLU A 1 122 ? -24.562 -2.711 -4.422 1 95.12 122 GLU A O 1
ATOM 1018 N N . PHE A 1 123 ? -25.531 -4.668 -5.02 1 96.31 123 PHE A N 1
ATOM 1019 C CA . PHE A 1 123 ? -26.125 -4.078 -6.215 1 96.31 123 PHE A CA 1
ATOM 1020 C C . PHE A 1 123 ? -27.625 -3.924 -6.059 1 96.31 123 PHE A C 1
ATOM 1022 O O . PHE A 1 123 ? -28.312 -4.871 -5.668 1 96.31 123 PHE A O 1
ATOM 1029 N N . ASN A 1 124 ? -27.984 -2.664 -6.426 1 95.19 124 ASN A N 1
ATOM 1030 C CA . ASN A 1 124 ? -29.422 -2.412 -6.402 1 95.19 124 ASN A CA 1
ATOM 1031 C C . ASN A 1 124 ? -30.156 -3.238 -7.461 1 95.19 124 ASN A C 1
ATOM 1033 O O . ASN A 1 124 ? -29.781 -3.219 -8.633 1 95.19 124 ASN A O 1
ATOM 1037 N N . GLY A 1 125 ? -31.109 -3.895 -7.125 1 94.38 125 GLY A N 1
ATOM 1038 C CA . GLY A 1 125 ? -31.828 -4.766 -8.039 1 94.38 125 GLY A CA 1
ATOM 1039 C C . GLY A 1 125 ? -31.578 -6.238 -7.793 1 94.38 125 GLY A C 1
ATOM 1040 O O . GLY A 1 125 ? -32.281 -7.098 -8.328 1 94.38 125 GLY A O 1
ATOM 1041 N N . CYS A 1 126 ? -30.609 -6.504 -6.961 1 96.12 126 CYS A N 1
ATOM 1042 C CA . CYS A 1 126 ? -30.312 -7.871 -6.551 1 96.12 126 CYS A CA 1
ATOM 1043 C C . CYS A 1 126 ? -30.781 -8.125 -5.121 1 96.12 126 CYS A C 1
ATOM 1045 O O . CYS A 1 126 ? -31.141 -7.184 -4.406 1 96.12 126 CYS A O 1
ATOM 1047 N N . PRO A 1 127 ? -30.875 -9.383 -4.75 1 93.88 127 PRO A N 1
ATOM 1048 C CA . PRO A 1 127 ? -31.203 -9.656 -3.346 1 93.88 127 PRO A CA 1
ATOM 1049 C C . PRO A 1 127 ? -30.219 -8.984 -2.383 1 93.88 127 PRO A C 1
ATOM 1051 O O . PRO A 1 127 ? -29.109 -8.625 -2.779 1 93.88 127 PRO A O 1
ATOM 1054 N N . VAL A 1 128 ? -30.625 -8.945 -1.223 1 89.19 128 VAL A N 1
ATOM 1055 C CA . VAL A 1 128 ? -29.828 -8.289 -0.192 1 89.19 128 VAL A CA 1
ATOM 1056 C C . VAL A 1 128 ? -28.469 -8.977 -0.071 1 89.19 128 VAL A C 1
ATOM 1058 O O . VAL A 1 128 ? -28.391 -10.211 -0.073 1 89.19 128 VAL A O 1
ATOM 1061 N N . ASN A 1 129 ? -27.375 -8.258 -0.04 1 87.56 129 ASN A N 1
ATOM 1062 C CA . ASN A 1 129 ? -26 -8.711 0.151 1 87.56 129 ASN A CA 1
ATOM 1063 C C . ASN A 1 129 ? -25.438 -9.32 -1.128 1 87.56 129 ASN A C 1
ATOM 1065 O O . ASN A 1 129 ? -24.344 -9.898 -1.112 1 87.56 129 ASN A O 1
ATOM 1069 N N . TYR A 1 130 ? -26.234 -9.148 -2.174 1 93.44 130 TYR A N 1
ATOM 1070 C CA . TYR A 1 130 ? -25.75 -9.703 -3.439 1 93.44 130 TYR A CA 1
ATOM 1071 C C . TYR A 1 130 ? -25.031 -8.641 -4.258 1 93.44 130 TYR A C 1
ATOM 1073 O O . TYR A 1 130 ? -25.281 -7.445 -4.094 1 93.44 130 TYR A O 1
ATOM 1081 N N . SER A 1 131 ? -24.125 -9.133 -5.082 1 94.38 131 SER A N 1
ATOM 1082 C CA . SER A 1 131 ? -23.406 -8.273 -6.012 1 94.38 131 SER A CA 1
ATOM 1083 C C . SER A 1 131 ? -23.859 -8.516 -7.449 1 94.38 131 SER A C 1
ATOM 1085 O O . SER A 1 131 ? -24.906 -9.133 -7.684 1 94.38 131 SER A O 1
ATOM 1087 N N . TYR A 1 132 ? -23.281 -7.746 -8.336 1 93.31 132 TYR A N 1
ATOM 1088 C CA . TYR A 1 132 ? -23.625 -7.84 -9.758 1 93.31 132 TYR A CA 1
ATOM 1089 C C . TYR A 1 132 ? -22.375 -8.094 -10.594 1 93.31 132 TYR A C 1
ATOM 1091 O O . TYR A 1 132 ? -21.422 -7.309 -10.562 1 93.31 132 TYR A O 1
ATOM 1099 N N . PHE A 1 133 ? -22.312 -9.32 -11.211 1 90.62 133 PHE A N 1
ATOM 1100 C CA . PHE A 1 133 ? -21.141 -9.703 -12.008 1 90.62 133 PHE A CA 1
ATOM 1101 C C . PHE A 1 133 ? -21.562 -10.297 -13.344 1 90.62 133 PHE A C 1
ATOM 1103 O O . PHE A 1 133 ? -22.406 -11.203 -13.383 1 90.62 133 PHE A O 1
ATOM 1110 N N . LEU A 1 134 ? -21.016 -9.797 -14.453 1 88.81 134 LEU A N 1
ATOM 1111 C CA . LEU A 1 134 ? -21.328 -10.242 -15.805 1 88.81 134 LEU A CA 1
ATOM 1112 C C . LEU A 1 134 ? -22.828 -10.266 -16.047 1 88.81 134 LEU A C 1
ATOM 1114 O O . LEU A 1 134 ? -23.375 -11.266 -16.516 1 88.81 134 LEU A O 1
ATOM 1118 N N . ASN A 1 135 ? -23.531 -9.258 -15.539 1 89.88 135 ASN A N 1
ATOM 1119 C CA . ASN A 1 135 ? -24.938 -8.992 -15.773 1 89.88 135 ASN A CA 1
ATOM 1120 C C . ASN A 1 135 ? -25.828 -9.977 -15.008 1 89.88 135 ASN A C 1
ATOM 1122 O O . ASN A 1 135 ? -26.969 -10.227 -15.398 1 89.88 135 ASN A O 1
ATOM 1126 N N . VAL A 1 136 ? -25.297 -10.594 -14.008 1 93.06 136 VAL A N 1
ATOM 1127 C CA . VAL A 1 136 ? -26.094 -11.5 -13.188 1 93.06 136 VAL A CA 1
ATOM 1128 C C . VAL A 1 136 ? -25.875 -11.18 -11.711 1 93.06 136 VAL A C 1
ATOM 1130 O O . VAL A 1 136 ? -24.766 -10.797 -11.305 1 93.06 136 VAL A O 1
ATOM 1133 N N . CYS A 1 137 ? -26.953 -11.375 -10.961 1 94.94 137 CYS A N 1
ATOM 1134 C CA . CYS A 1 137 ? -26.844 -11.25 -9.516 1 94.94 137 CYS A CA 1
ATOM 1135 C C . CYS A 1 137 ? -26.047 -12.406 -8.922 1 94.94 137 CYS A C 1
ATOM 1137 O O . CYS A 1 137 ? -26.297 -13.57 -9.25 1 94.94 137 CYS A O 1
ATOM 1139 N N . THR A 1 138 ? -25.062 -11.984 -8.188 1 92.69 138 THR A N 1
ATOM 1140 C CA . THR A 1 138 ? -24.234 -13.016 -7.559 1 92.69 138 THR A CA 1
ATOM 1141 C C . THR A 1 138 ? -24.219 -12.852 -6.039 1 92.69 138 THR A C 1
ATOM 1143 O O . THR A 1 138 ? -24.25 -11.727 -5.531 1 92.69 138 THR A O 1
ATOM 1146 N N . ALA A 1 139 ? -24.25 -13.961 -5.266 1 86.75 139 ALA A N 1
ATOM 1147 C CA . ALA A 1 139 ? -24.281 -13.93 -3.807 1 86.75 139 ALA A CA 1
ATOM 1148 C C . ALA A 1 139 ? -23.047 -13.234 -3.24 1 86.75 139 ALA A C 1
ATOM 1150 O O . ALA A 1 139 ? -23.109 -12.609 -2.182 1 86.75 139 ALA A O 1
ATOM 1151 N N . ASN A 1 140 ? -21.953 -13.438 -3.891 1 82.38 140 ASN A N 1
ATOM 1152 C CA . ASN A 1 140 ? -20.719 -12.812 -3.432 1 82.38 140 ASN A CA 1
ATOM 1153 C C . ASN A 1 140 ? -20.016 -12.07 -4.562 1 82.38 140 ASN A C 1
ATOM 1155 O O . ASN A 1 140 ? -20.125 -12.453 -5.73 1 82.38 140 ASN A O 1
ATOM 1159 N N . VAL A 1 141 ? -19.469 -10.93 -4.234 1 87.31 141 VAL A N 1
ATOM 1160 C CA . VAL A 1 141 ? -18.672 -10.195 -5.211 1 87.31 141 VAL A CA 1
ATOM 1161 C C . VAL A 1 141 ? -17.562 -11.094 -5.75 1 87.31 141 VAL A C 1
ATOM 1163 O O . VAL A 1 141 ? -17.25 -11.062 -6.945 1 87.31 141 VAL A O 1
ATOM 1166 N N . CYS A 1 142 ? -17.031 -11.945 -4.879 1 94.94 142 CYS A N 1
ATOM 1167 C CA . CYS A 1 142 ? -15.93 -12.82 -5.258 1 94.94 142 CYS A CA 1
ATOM 1168 C C . CYS A 1 142 ? -16.438 -14.102 -5.906 1 94.94 142 CYS A C 1
ATOM 1170 O O . CYS A 1 142 ? -17.266 -14.812 -5.328 1 94.94 142 CYS A O 1
ATOM 1172 N N . GLN A 1 143 ? -15.891 -14.32 -7.059 1 92.88 143 GLN A N 1
ATOM 1173 C CA . GLN A 1 143 ? -16.297 -15.5 -7.812 1 92.88 143 GLN A CA 1
ATOM 1174 C C . GLN A 1 143 ? -15.57 -16.75 -7.316 1 92.88 143 GLN A C 1
ATOM 1176 O O . GLN A 1 143 ? -14.578 -16.641 -6.586 1 92.88 143 GLN A O 1
ATOM 1181 N N . HIS A 1 144 ? -16.125 -18.016 -7.633 1 92.56 144 HIS A N 1
ATOM 1182 C CA . HIS A 1 144 ? -15.508 -19.312 -7.398 1 92.56 144 HIS A CA 1
ATOM 1183 C C . HIS A 1 144 ? -15.133 -19.484 -5.93 1 92.56 144 HIS A C 1
ATOM 1185 O O . HIS A 1 144 ? -14.008 -19.906 -5.617 1 92.56 144 HIS A O 1
ATOM 1191 N N . GLU A 1 145 ? -15.992 -19 -5.059 1 93.12 145 GLU A N 1
ATOM 1192 C CA . GLU A 1 145 ? -15.891 -19.188 -3.617 1 93.12 145 GLU A CA 1
ATOM 1193 C C . GLU A 1 145 ? -14.758 -18.344 -3.029 1 93.12 145 GLU A C 1
ATOM 1195 O O . GLU A 1 145 ? -14.188 -18.703 -1.998 1 93.12 145 GLU A O 1
ATOM 1200 N N . GLY A 1 146 ? -14.469 -17.328 -3.713 1 96.19 146 GLY A N 1
ATOM 1201 C CA . GLY A 1 146 ? -13.484 -16.406 -3.17 1 96.19 146 GLY A CA 1
ATOM 1202 C C . GLY A 1 146 ? -13.969 -15.672 -1.937 1 96.19 146 GLY A C 1
ATOM 1203 O O . GLY A 1 146 ? -15.164 -15.695 -1.621 1 96.19 146 GLY A O 1
ATOM 1204 N N . GLN A 1 147 ? -13.008 -15.062 -1.257 1 96.38 147 GLN A N 1
ATOM 1205 C CA . GLN A 1 147 ? -13.312 -14.328 -0.034 1 96.38 147 GLN A CA 1
ATOM 1206 C C . GLN A 1 147 ? -12.891 -12.867 -0.146 1 96.38 147 GLN A C 1
ATOM 1208 O O . GLN A 1 147 ? -11.766 -12.578 -0.558 1 96.38 147 GLN A O 1
ATOM 1213 N N . LEU A 1 148 ? -13.867 -12 0.259 1 96.5 148 LEU A N 1
ATOM 1214 C CA . LEU A 1 148 ? -13.562 -10.57 0.226 1 96.5 148 LEU A CA 1
ATOM 1215 C C . LEU A 1 148 ? -12.469 -10.219 1.23 1 96.5 148 LEU A C 1
ATOM 1217 O O . LEU A 1 148 ? -12.5 -10.68 2.375 1 96.5 148 LEU A O 1
ATOM 1221 N N . ALA A 1 149 ? -11.484 -9.438 0.779 1 98.12 149 ALA A N 1
ATOM 1222 C CA . ALA A 1 149 ? -10.336 -9.094 1.62 1 98.12 149 ALA A CA 1
ATOM 1223 C C . ALA A 1 149 ? -9.812 -7.703 1.289 1 98.12 149 ALA A C 1
ATOM 1225 O O . ALA A 1 149 ? -10.016 -7.203 0.181 1 98.12 149 ALA A O 1
ATOM 1226 N N . LEU A 1 150 ? -9.227 -7.113 2.301 1 97.81 150 LEU A N 1
ATOM 1227 C CA . LEU A 1 150 ? -8.578 -5.812 2.135 1 97.81 150 LEU A CA 1
ATOM 1228 C C . LEU A 1 150 ? -7.152 -5.977 1.623 1 97.81 150 LEU A C 1
ATOM 1230 O O . LEU A 1 150 ? -6.348 -6.695 2.225 1 97.81 150 LEU A O 1
ATOM 1234 N N . GLY A 1 151 ? -6.875 -5.371 0.475 1 96.19 151 GLY A N 1
ATOM 1235 C CA . GLY A 1 151 ? -5.523 -5.316 -0.057 1 96.19 151 GLY A CA 1
ATOM 1236 C C . GLY A 1 151 ? -4.859 -3.969 0.146 1 96.19 151 GLY A C 1
ATOM 1237 O O . GLY A 1 151 ? -5.469 -3.043 0.686 1 96.19 151 GLY A O 1
ATOM 1238 N N . SER A 1 152 ? -3.578 -3.861 -0.298 1 92.81 152 SER A N 1
ATOM 1239 C CA . SER A 1 152 ? -2.836 -2.611 -0.164 1 92.81 152 SER A CA 1
ATOM 1240 C C . SER A 1 152 ? -3.361 -1.551 -1.124 1 92.81 152 SER A C 1
ATOM 1242 O O . SER A 1 152 ? -3.238 -0.352 -0.861 1 92.81 152 SER A O 1
ATOM 1244 N N . LYS A 1 153 ? -3.969 -1.947 -2.227 1 92.94 153 LYS A N 1
ATOM 1245 C CA . LYS A 1 153 ? -4.43 -1.009 -3.246 1 92.94 153 LYS A CA 1
ATOM 1246 C C . LYS A 1 153 ? -5.941 -0.831 -3.189 1 92.94 153 LYS A C 1
ATOM 1248 O O . LYS A 1 153 ? -6.449 0.279 -3.363 1 92.94 153 LYS A O 1
ATOM 1253 N N . HIS A 1 154 ? -6.566 -1.838 -2.99 1 96.31 154 HIS A N 1
ATOM 1254 C CA . HIS A 1 154 ? -8.023 -1.845 -2.971 1 96.31 154 HIS A CA 1
ATOM 1255 C C . HIS A 1 154 ? -8.562 -3.148 -2.393 1 96.31 154 HIS A C 1
ATOM 1257 O O . HIS A 1 154 ? -7.793 -4.074 -2.113 1 96.31 154 HIS A O 1
ATOM 1263 N N . ILE A 1 155 ? -9.875 -3.102 -2.195 1 97.5 155 ILE A N 1
ATOM 1264 C CA . ILE A 1 155 ? -10.539 -4.324 -1.758 1 97.5 155 ILE A CA 1
ATOM 1265 C C . ILE A 1 155 ? -10.57 -5.332 -2.902 1 97.5 155 ILE A C 1
ATOM 1267 O O . ILE A 1 155 ? -10.898 -4.984 -4.039 1 97.5 155 ILE A O 1
ATOM 1271 N N . GLU A 1 156 ? -10.102 -6.527 -2.625 1 97.5 156 GLU A N 1
ATOM 1272 C CA . GLU A 1 156 ? -10.102 -7.621 -3.596 1 97.5 156 GLU A CA 1
ATOM 1273 C C . GLU A 1 156 ? -10.391 -8.961 -2.92 1 97.5 156 GLU A C 1
ATOM 1275 O O . GLU A 1 156 ? -10.93 -9 -1.812 1 97.5 156 GLU A O 1
ATOM 1280 N N . CYS A 1 157 ? -10.164 -10.039 -3.639 1 97.88 157 CYS A N 1
ATOM 1281 C CA . CYS A 1 157 ? -10.586 -11.32 -3.086 1 97.88 157 CYS A CA 1
ATOM 1282 C C . CYS A 1 157 ? -9.391 -12.242 -2.873 1 97.88 157 CYS A C 1
ATOM 1284 O O . CYS A 1 157 ? -8.422 -12.195 -3.635 1 97.88 157 CYS A O 1
ATOM 1286 N N . ILE A 1 158 ? -9.43 -12.984 -1.832 1 98.12 158 ILE A N 1
ATOM 1287 C CA . ILE A 1 158 ? -8.641 -14.203 -1.714 1 98.12 158 ILE A CA 1
ATOM 1288 C C . ILE A 1 158 ? -9.25 -15.297 -2.586 1 98.12 158 ILE A C 1
ATOM 1290 O O . ILE A 1 158 ? -10.461 -15.523 -2.551 1 98.12 158 ILE A O 1
ATOM 1294 N N . CYS A 1 159 ? -8.398 -15.914 -3.398 1 97.69 159 CYS A N 1
ATOM 1295 C CA . CYS A 1 159 ? -8.93 -16.875 -4.359 1 97.69 159 CYS A CA 1
ATOM 1296 C C . CYS A 1 159 ? -8.328 -18.25 -4.133 1 97.69 159 CYS A C 1
ATOM 1298 O O . CYS A 1 159 ? -7.137 -18.391 -3.852 1 97.69 159 CYS A O 1
ATOM 1300 N N . LYS A 1 160 ? -9.086 -19.25 -4.25 1 95.81 160 LYS A N 1
ATOM 1301 C CA . LYS A 1 160 ? -8.578 -20.625 -4.301 1 95.81 160 LYS A CA 1
ATOM 1302 C C . LYS A 1 160 ? -8.047 -20.969 -5.691 1 95.81 160 LYS A C 1
ATOM 1304 O O . LYS A 1 160 ? -8.648 -20.594 -6.699 1 95.81 160 LYS A O 1
ATOM 1309 N N . ALA A 1 161 ? -6.938 -21.672 -5.711 1 92.56 161 ALA A N 1
ATOM 1310 C CA . ALA A 1 161 ? -6.43 -22.125 -7 1 92.56 161 ALA A CA 1
ATOM 1311 C C . ALA A 1 161 ? -7.48 -22.953 -7.742 1 92.56 161 ALA A C 1
ATOM 1313 O O . ALA A 1 161 ? -8.234 -23.703 -7.125 1 92.56 161 ALA A O 1
ATOM 1314 N N . PRO A 1 162 ? -7.672 -22.828 -9.023 1 93.88 162 PRO A N 1
ATOM 1315 C CA . PRO A 1 162 ? -6.77 -22.172 -9.969 1 93.88 162 PRO A CA 1
ATOM 1316 C C . PRO A 1 162 ? -7.227 -20.75 -10.328 1 93.88 162 PRO A C 1
ATOM 1318 O O . PRO A 1 162 ? -6.824 -20.219 -11.359 1 93.88 162 PRO A O 1
ATOM 1321 N N . TRP A 1 163 ? -8.023 -20.156 -9.5 1 94.5 163 TRP A N 1
ATOM 1322 C CA . TRP A 1 163 ? -8.641 -18.875 -9.844 1 94.5 163 TRP A CA 1
ATOM 1323 C C . TRP A 1 163 ? -7.773 -17.719 -9.375 1 94.5 163 TRP A C 1
ATOM 1325 O O . TRP A 1 163 ? -7.066 -17.828 -8.367 1 94.5 163 TRP A O 1
ATOM 1335 N N . ASP A 1 164 ? -7.828 -16.609 -10.211 1 95.06 164 ASP A N 1
ATOM 1336 C CA . ASP A 1 164 ? -7.082 -15.383 -9.953 1 95.06 164 ASP A CA 1
ATOM 1337 C C . ASP A 1 164 ? -7.891 -14.156 -10.367 1 95.06 164 ASP A C 1
ATOM 1339 O O . ASP A 1 164 ? -9.094 -14.25 -10.609 1 95.06 164 ASP A O 1
ATOM 1343 N N . GLY A 1 165 ? -7.25 -12.961 -10.312 1 94.94 165 GLY A N 1
ATOM 1344 C CA . GLY A 1 165 ? -7.953 -11.719 -10.602 1 94.94 165 GLY A CA 1
ATOM 1345 C C . GLY A 1 165 ? -8.5 -11.039 -9.359 1 94.94 165 GLY A C 1
ATOM 1346 O O . GLY A 1 165 ? -8.578 -11.656 -8.289 1 94.94 165 GLY A O 1
ATOM 1347 N N . ARG A 1 166 ? -8.961 -9.812 -9.516 1 95.56 166 ARG A N 1
ATOM 1348 C CA . ARG A 1 166 ? -9.43 -9.016 -8.383 1 95.56 166 ARG A CA 1
ATOM 1349 C C . ARG A 1 166 ? -10.594 -9.711 -7.676 1 95.56 166 ARG A C 1
ATOM 1351 O O . ARG A 1 166 ? -10.672 -9.695 -6.445 1 95.56 166 ARG A O 1
ATOM 1358 N N . PHE A 1 167 ? -11.508 -10.383 -8.531 1 96.25 167 PHE A N 1
ATOM 1359 C CA . PHE A 1 167 ? -12.695 -11.008 -7.965 1 96.25 167 PHE A CA 1
ATOM 1360 C C . PHE A 1 167 ? -12.711 -12.508 -8.25 1 96.25 167 PHE A C 1
ATOM 1362 O O . PHE A 1 167 ? -13.781 -13.117 -8.336 1 96.25 167 PHE A O 1
ATOM 1369 N N . CYS A 1 168 ? -11.547 -13.055 -8.508 1 96.38 168 CYS A N 1
ATOM 1370 C CA . CYS A 1 168 ? -11.359 -14.477 -8.766 1 96.38 168 CYS A CA 1
ATOM 1371 C C . CYS A 1 168 ? -12.07 -14.891 -10.047 1 96.38 168 CYS A C 1
ATOM 1373 O O . CYS A 1 168 ? -12.68 -15.953 -10.109 1 96.38 168 CYS A O 1
ATOM 1375 N N . GLU A 1 169 ? -12.016 -14 -11.039 1 92.75 169 GLU A N 1
ATOM 1376 C CA . GLU A 1 169 ? -12.742 -14.219 -12.281 1 92.75 169 GLU A CA 1
ATOM 1377 C C . GLU A 1 169 ? -11.836 -14.836 -13.344 1 92.75 169 GLU A C 1
ATOM 1379 O O . GLU A 1 169 ? -12.32 -15.32 -14.367 1 92.75 169 GLU A O 1
ATOM 1384 N N . ARG A 1 170 ? -10.555 -14.844 -13.062 1 93.38 170 ARG A N 1
ATOM 1385 C CA . ARG A 1 170 ? -9.594 -15.25 -14.078 1 93.38 170 ARG A CA 1
ATOM 1386 C C . ARG A 1 170 ? -8.992 -16.609 -13.75 1 93.38 170 ARG A C 1
ATOM 1388 O O . ARG A 1 170 ? -8.664 -16.891 -12.594 1 93.38 170 ARG A O 1
ATOM 1395 N N . LEU A 1 171 ? -8.906 -17.422 -14.82 1 92.75 171 LEU A N 1
ATOM 1396 C CA . LEU A 1 171 ? -8.266 -18.719 -14.672 1 92.75 171 LEU A CA 1
ATOM 1397 C C . LEU A 1 171 ? -6.75 -18.594 -14.711 1 92.75 171 LEU A C 1
ATOM 1399 O O . LEU A 1 171 ? -6.199 -17.953 -15.609 1 92.75 171 LEU A O 1
ATOM 1403 N N . ALA A 1 172 ? -6.059 -19.109 -13.672 1 91.5 172 ALA A N 1
ATOM 1404 C CA . ALA A 1 172 ? -4.602 -19.125 -13.586 1 91.5 172 ALA A CA 1
ATOM 1405 C C . ALA A 1 172 ? -4.086 -20.5 -13.156 1 91.5 172 ALA A C 1
ATOM 1407 O O . ALA A 1 172 ? -3.746 -20.703 -11.992 1 91.5 172 ALA A O 1
ATOM 1408 N N . CYS A 1 173 ? -3.797 -21.328 -14.102 1 90.38 173 CYS A N 1
ATOM 1409 C CA . CYS A 1 173 ? -3.539 -22.734 -13.812 1 90.38 173 CYS A CA 1
ATOM 1410 C C . CYS A 1 173 ? -2.139 -22.922 -13.242 1 90.38 173 CYS A C 1
ATOM 1412 O O . CYS A 1 173 ? -1.836 -23.984 -12.68 1 90.38 173 CYS A O 1
ATOM 1414 N N . TRP A 1 174 ? -1.317 -21.984 -13.398 1 84.81 174 TRP A N 1
ATOM 1415 C CA . TRP A 1 174 ? -0.003 -22.078 -12.773 1 84.81 174 TRP A CA 1
ATOM 1416 C C . TRP A 1 174 ? -0.126 -22.156 -11.258 1 84.81 174 TRP A C 1
ATOM 1418 O O . TRP A 1 174 ? 0.809 -22.594 -10.578 1 84.81 174 TRP A O 1
ATOM 1428 N N . ARG A 1 175 ? -1.254 -21.812 -10.742 1 89.44 175 ARG A N 1
ATOM 1429 C CA . ARG A 1 175 ? -1.5 -21.875 -9.305 1 89.44 175 ARG A CA 1
ATOM 1430 C C . ARG A 1 175 ? -1.733 -23.297 -8.836 1 89.44 175 ARG A C 1
ATOM 1432 O O . ARG A 1 175 ? -1.719 -23.578 -7.637 1 89.44 175 ARG A O 1
ATOM 1439 N N . MET A 1 176 ? -1.857 -24.156 -9.797 1 87.44 176 MET A N 1
ATOM 1440 C CA . MET A 1 176 ? -2.137 -25.547 -9.461 1 87.44 176 MET A CA 1
ATOM 1441 C C . MET A 1 176 ? -0.854 -26.281 -9.102 1 87.44 176 MET A C 1
ATOM 1443 O O . MET A 1 176 ? -0.886 -27.484 -8.805 1 87.44 176 MET A O 1
ATOM 1447 N N . ALA A 1 177 ? 0.18 -25.609 -9.125 1 80.56 177 ALA A N 1
ATOM 1448 C CA . ALA A 1 177 ? 1.467 -26.219 -8.812 1 80.56 177 ALA A CA 1
ATOM 1449 C C . ALA A 1 177 ? 2.32 -25.297 -7.953 1 80.56 177 ALA A C 1
ATOM 1451 O O . ALA A 1 177 ? 2.045 -24.094 -7.859 1 80.56 177 ALA A O 1
ATOM 1452 N N . ASP A 1 178 ? 3.213 -25.922 -7.301 1 76.56 178 ASP A N 1
ATOM 1453 C CA . ASP A 1 178 ? 4.188 -25.109 -6.57 1 76.56 178 ASP A CA 1
ATOM 1454 C C . ASP A 1 178 ? 5.082 -24.328 -7.531 1 76.56 178 ASP A C 1
ATOM 1456 O O . ASP A 1 178 ? 5.066 -24.562 -8.734 1 76.56 178 ASP A O 1
ATOM 1460 N N . LYS A 1 179 ? 5.715 -23.375 -6.93 1 70.31 179 LYS A N 1
ATOM 1461 C CA . LYS A 1 179 ? 6.57 -22.531 -7.75 1 70.31 179 LYS A CA 1
ATOM 1462 C C . LYS A 1 179 ? 7.656 -23.344 -8.438 1 70.31 179 LYS A C 1
ATOM 1464 O O . LYS A 1 179 ? 8.141 -24.344 -7.887 1 70.31 179 LYS A O 1
ATOM 1469 N N . GLY A 1 180 ? 7.973 -22.922 -9.703 1 70.44 180 GLY A N 1
ATOM 1470 C CA . GLY A 1 180 ? 9.055 -23.562 -10.422 1 70.44 180 GLY A CA 1
ATOM 1471 C C . GLY A 1 180 ? 8.586 -24.312 -11.656 1 70.44 180 GLY A C 1
ATOM 1472 O O . GLY A 1 180 ? 7.668 -23.859 -12.352 1 70.44 180 GLY A O 1
ATOM 1473 N N . LEU A 1 181 ? 9.289 -25.344 -11.984 1 63.06 181 LEU A N 1
ATOM 1474 C CA . LEU A 1 181 ? 9.109 -26.078 -13.219 1 63.06 181 LEU A CA 1
ATOM 1475 C C . LEU A 1 181 ? 7.754 -26.781 -13.242 1 63.06 181 LEU A C 1
ATOM 1477 O O . LEU A 1 181 ? 7.188 -27.016 -14.312 1 63.06 181 LEU A O 1
ATOM 1481 N N . GLU A 1 182 ? 7.203 -26.938 -12.109 1 68.88 182 GLU A N 1
ATOM 1482 C CA . GLU A 1 182 ? 5.941 -27.672 -12.047 1 68.88 182 GLU A CA 1
ATOM 1483 C C . GLU A 1 182 ? 4.781 -26.812 -12.547 1 68.88 182 GLU A C 1
ATOM 1485 O O . GLU A 1 182 ? 3.736 -27.328 -12.93 1 68.88 182 GLU A O 1
ATOM 1490 N N . GLU A 1 183 ? 5.074 -25.5 -12.648 1 69.38 183 GLU A N 1
ATOM 1491 C CA . GLU A 1 183 ? 4.02 -24.594 -13.117 1 69.38 183 GLU A CA 1
ATOM 1492 C C . GLU A 1 183 ? 3.715 -24.828 -14.594 1 69.38 183 GLU A C 1
ATOM 1494 O O . GLU A 1 183 ? 2.592 -24.594 -15.047 1 69.38 183 GLU A O 1
ATOM 1499 N N . LYS A 1 184 ? 4.668 -25.375 -15.25 1 74.94 184 LYS A N 1
ATOM 1500 C CA . LYS A 1 184 ? 4.531 -25.547 -16.688 1 74.94 184 LYS A CA 1
ATOM 1501 C C . LYS A 1 184 ? 3.752 -26.812 -17.031 1 74.94 184 LYS A C 1
ATOM 1503 O O . LYS A 1 184 ? 3.395 -27.047 -18.188 1 74.94 184 LYS A O 1
ATOM 1508 N N . ARG A 1 185 ? 3.406 -27.5 -16.016 1 80.38 185 ARG A N 1
ATOM 1509 C CA . ARG A 1 185 ? 2.686 -28.75 -16.234 1 80.38 185 ARG A CA 1
ATOM 1510 C C . ARG A 1 185 ? 1.213 -28.484 -16.531 1 80.38 185 ARG A C 1
ATOM 1512 O O . ARG A 1 185 ? 0.513 -29.359 -17.047 1 80.38 185 ARG A O 1
ATOM 1519 N N . TRP A 1 186 ? 0.833 -27.188 -16.219 1 86.88 186 TRP A N 1
ATOM 1520 C CA . TRP A 1 186 ? -0.582 -26.859 -16.344 1 86.88 186 TRP A CA 1
ATOM 1521 C C . TRP A 1 186 ? -0.798 -25.828 -17.438 1 86.88 186 TRP A C 1
ATOM 1523 O O . TRP A 1 186 ? 0.044 -24.938 -17.641 1 86.88 186 TRP A O 1
ATOM 1533 N N . ARG A 1 187 ? -1.87 -26 -18.094 1 87.06 187 ARG A N 1
ATOM 1534 C CA . ARG A 1 187 ? -2.266 -25.031 -19.109 1 87.06 187 ARG A CA 1
ATOM 1535 C C . ARG A 1 187 ? -3.697 -24.547 -18.891 1 87.06 187 ARG A C 1
ATOM 1537 O O . ARG A 1 187 ? -4.543 -25.312 -18.422 1 87.06 187 ARG A O 1
ATOM 1544 N N . ASN A 1 188 ? -3.848 -23.266 -19.281 1 86.62 188 ASN A N 1
ATOM 1545 C CA . ASN A 1 188 ? -5.188 -22.703 -19.188 1 86.62 188 ASN A CA 1
ATOM 1546 C C . ASN A 1 188 ? -6.082 -23.156 -20.328 1 86.62 188 ASN A C 1
ATOM 1548 O O . ASN A 1 188 ? -5.668 -23.125 -21.5 1 86.62 188 ASN A O 1
ATOM 1552 N N . SER A 1 189 ? -7.219 -23.641 -19.938 1 85.44 189 SER A N 1
ATOM 1553 C CA . SER A 1 189 ? -8.312 -23.766 -20.891 1 85.44 189 SER A CA 1
ATOM 1554 C C . SER A 1 189 ? -9.352 -22.672 -20.688 1 85.44 189 SER A C 1
ATOM 1556 O O . SER A 1 189 ? -9.078 -21.656 -20.047 1 85.44 189 SER A O 1
ATOM 1558 N N . ILE A 1 190 ? -10.469 -22.766 -21.344 1 81.56 190 ILE A N 1
ATOM 1559 C CA . ILE A 1 190 ? -11.508 -21.734 -21.266 1 81.56 190 ILE A CA 1
ATOM 1560 C C . ILE A 1 190 ? -12.078 -21.703 -19.844 1 81.56 190 ILE A C 1
ATOM 1562 O O . ILE A 1 190 ? -12.156 -20.625 -19.234 1 81.56 190 ILE A O 1
ATOM 1566 N N . ASP A 1 191 ? -12.281 -22.875 -19.25 1 86.69 191 ASP A N 1
ATOM 1567 C CA . ASP A 1 191 ? -12.992 -22.859 -17.969 1 86.69 191 ASP A CA 1
ATOM 1568 C C . ASP A 1 191 ? -12.359 -23.828 -16.969 1 86.69 191 ASP A C 1
ATOM 1570 O O . ASP A 1 191 ? -12.859 -23.984 -15.859 1 86.69 191 ASP A O 1
ATOM 1574 N N . HIS A 1 192 ? -11.266 -24.484 -17.438 1 90.56 192 HIS A N 1
ATOM 1575 C CA . HIS A 1 192 ? -10.602 -25.422 -16.547 1 90.56 192 HIS A CA 1
ATOM 1576 C C . HIS A 1 192 ? -9.125 -25.547 -16.875 1 90.56 192 HIS A C 1
ATOM 1578 O O . HIS A 1 192 ? -8.664 -25.047 -17.906 1 90.56 192 HIS A O 1
ATOM 1584 N N . CYS A 1 193 ? -8.445 -26.156 -15.93 1 92.19 193 CYS A N 1
ATOM 1585 C CA . CYS A 1 193 ? -7.031 -26.422 -16.156 1 92.19 193 CYS A CA 1
ATOM 1586 C C . CYS A 1 193 ? -6.828 -27.766 -16.828 1 92.19 193 CYS A C 1
ATOM 1588 O O . CYS A 1 193 ? -7.566 -28.719 -16.562 1 92.19 193 CYS A O 1
ATOM 1590 N N . LYS A 1 194 ? -5.895 -27.797 -17.75 1 90.94 194 LYS A N 1
ATOM 1591 C CA . LYS A 1 194 ? -5.496 -29.062 -18.375 1 90.94 194 LYS A CA 1
ATOM 1592 C C . LYS A 1 194 ? -3.98 -29.234 -18.328 1 90.94 194 LYS A C 1
ATOM 1594 O O . LYS A 1 194 ? -3.24 -28.266 -18.141 1 90.94 194 LYS A O 1
ATOM 1599 N N . CYS A 1 195 ? -3.623 -30.5 -18.422 1 88.75 195 CYS A N 1
ATOM 1600 C CA . CYS A 1 195 ? -2.189 -30.766 -18.469 1 88.75 195 CYS A CA 1
ATOM 1601 C C . CYS A 1 195 ? -1.569 -30.219 -19.75 1 88.75 195 CYS A C 1
ATOM 1603 O O . CYS A 1 195 ? -2.197 -30.25 -20.812 1 88.75 195 CYS A O 1
ATOM 1605 N N . ALA A 1 196 ? -0.335 -29.688 -19.562 1 86.94 196 ALA A N 1
ATOM 1606 C CA . ALA A 1 196 ? 0.431 -29.359 -20.766 1 86.94 196 ALA A CA 1
ATOM 1607 C C . ALA A 1 196 ? 0.688 -30.609 -21.609 1 86.94 196 ALA A C 1
ATOM 1609 O O . ALA A 1 196 ? 0.552 -31.734 -21.125 1 86.94 196 ALA A O 1
ATOM 1610 N N . ASP A 1 197 ? 0.953 -30.422 -22.875 1 84.88 197 ASP A N 1
ATOM 1611 C CA . ASP A 1 197 ? 0.998 -31.5 -23.875 1 84.88 197 ASP A CA 1
ATOM 1612 C C . ASP A 1 197 ? 1.926 -32.625 -23.422 1 84.88 197 ASP A C 1
ATOM 1614 O O . ASP A 1 197 ? 1.662 -33.781 -23.688 1 84.88 197 ASP A O 1
ATOM 1618 N N . ASN A 1 198 ? 2.947 -32.375 -22.703 1 84 198 ASN A N 1
ATOM 1619 C CA . ASN A 1 198 ? 3.922 -33.406 -22.359 1 84 198 ASN A CA 1
ATOM 1620 C C . ASN A 1 198 ? 3.652 -34 -20.969 1 84 198 ASN A C 1
ATOM 1622 O O . ASN A 1 198 ? 4.469 -34.75 -20.438 1 84 198 ASN A O 1
ATOM 1626 N N . TYR A 1 199 ? 2.465 -33.625 -20.516 1 84.62 199 TYR A N 1
ATOM 1627 C CA . TYR A 1 199 ? 2.174 -34.062 -19.156 1 84.62 199 TYR A CA 1
ATOM 1628 C C . TYR A 1 199 ? 0.809 -34.75 -19.078 1 84.62 199 TYR A C 1
ATOM 1630 O O . TYR A 1 199 ? -0.08 -34.438 -19.875 1 84.62 199 TYR A O 1
ATOM 1638 N N . SER A 1 200 ? 0.686 -35.75 -18.266 1 85.5 200 SER A N 1
ATOM 1639 C CA . SER A 1 200 ? -0.584 -36.406 -18.016 1 85.5 200 SER A CA 1
ATOM 1640 C C . SER A 1 200 ? -0.745 -36.75 -16.547 1 85.5 200 SER A C 1
ATOM 1642 O O . SER A 1 200 ? 0.15 -36.5 -15.734 1 85.5 200 SER A O 1
ATOM 1644 N N . GLY A 1 201 ? -2.02 -37.25 -16.188 1 86.12 201 GLY A N 1
ATOM 1645 C CA . GLY A 1 201 ? -2.318 -37.562 -14.797 1 86.12 201 GLY A CA 1
ATOM 1646 C C . GLY A 1 201 ? -3.293 -36.562 -14.172 1 86.12 201 GLY A C 1
ATOM 1647 O O . GLY A 1 201 ? -3.588 -35.531 -14.75 1 86.12 201 GLY A O 1
ATOM 1648 N N . GLU A 1 202 ? -3.752 -36.875 -12.953 1 82 202 GLU A N 1
ATOM 1649 C CA . GLU A 1 202 ? -4.719 -36.031 -12.258 1 82 202 GLU A CA 1
ATOM 1650 C C . GLU A 1 202 ? -4.098 -34.688 -11.883 1 82 202 GLU A C 1
ATOM 1652 O O . GLU A 1 202 ? -4.77 -33.656 -11.922 1 82 202 GLU A O 1
ATOM 1657 N N . ASN A 1 203 ? -2.844 -34.688 -11.594 1 84.12 203 ASN A N 1
ATOM 1658 C CA . ASN A 1 203 ? -2.135 -33.469 -11.211 1 84.12 203 ASN A CA 1
ATOM 1659 C C . ASN A 1 203 ? -1.009 -33.156 -12.188 1 84.12 203 ASN A C 1
ATOM 1661 O O . ASN A 1 203 ? -0.049 -32.469 -11.836 1 84.12 203 ASN A O 1
ATOM 1665 N N . CYS A 1 204 ? -1.193 -33.75 -13.367 1 87.12 204 CYS A N 1
ATOM 1666 C CA . CYS A 1 204 ? -0.221 -33.562 -14.438 1 87.12 204 CYS A CA 1
ATOM 1667 C C . CYS A 1 204 ? 1.179 -33.938 -13.984 1 87.12 204 CYS A C 1
ATOM 1669 O O . CYS A 1 204 ? 2.154 -33.25 -14.289 1 87.12 204 CYS A O 1
ATOM 1671 N N . GLU A 1 205 ? 1.243 -34.969 -13.18 1 82.12 205 GLU A N 1
ATOM 1672 C CA . GLU A 1 205 ? 2.502 -35.375 -12.562 1 82.12 205 GLU A CA 1
ATOM 1673 C C . GLU A 1 205 ? 3.289 -36.312 -13.477 1 82.12 205 GLU A C 1
ATOM 1675 O O . GLU A 1 205 ? 4.5 -36.469 -13.312 1 82.12 205 GLU A O 1
ATOM 1680 N N . THR A 1 206 ? 2.594 -36.844 -14.477 1 83.38 206 THR A N 1
ATOM 1681 C CA . THR A 1 206 ? 3.219 -37.844 -15.312 1 83.38 206 THR A CA 1
ATOM 1682 C C . THR A 1 206 ? 3.732 -37.25 -16.609 1 83.38 206 THR A C 1
ATOM 1684 O O . THR A 1 206 ? 2.977 -36.594 -17.344 1 83.38 206 THR A O 1
ATOM 1687 N N . ILE A 1 207 ? 5.031 -37.344 -16.859 1 81.19 207 ILE A N 1
ATOM 1688 C CA . ILE A 1 207 ? 5.602 -36.875 -18.125 1 81.19 207 ILE A CA 1
ATOM 1689 C C . ILE A 1 207 ? 5.352 -37.906 -19.219 1 81.19 207 ILE A C 1
ATOM 1691 O O . ILE A 1 207 ? 5.766 -39.062 -19.109 1 81.19 207 ILE A O 1
ATOM 1695 N N . ILE A 1 208 ? 4.648 -37.531 -20.25 1 80.75 208 ILE A N 1
ATOM 1696 C CA . ILE A 1 208 ? 4.273 -38.5 -21.281 1 80.75 208 ILE A CA 1
ATOM 1697 C C . ILE A 1 208 ? 5.105 -38.25 -22.547 1 80.75 208 ILE A C 1
ATOM 1699 O O . ILE A 1 208 ? 5.227 -39.156 -23.391 1 80.75 208 ILE A O 1
ATOM 1703 N N . SER A 1 209 ? 5.516 -37.031 -22.75 1 75.56 209 SER A N 1
ATOM 1704 C CA . SER A 1 209 ? 6.359 -36.781 -23.922 1 75.56 209 SER A CA 1
ATOM 1705 C C . SER A 1 209 ? 7.363 -35.656 -23.641 1 75.56 209 SER A C 1
ATOM 1707 O O . SER A 1 209 ? 7.164 -34.844 -22.75 1 75.56 209 SER A O 1
ATOM 1709 N N . CYS A 1 210 ? 8.562 -35.781 -23.859 1 63.22 210 CYS A N 1
ATOM 1710 C CA . CYS A 1 210 ? 9.594 -34.75 -23.656 1 63.22 210 CYS A CA 1
ATOM 1711 C C . CYS A 1 210 ? 9.625 -33.781 -24.812 1 63.22 210 CYS A C 1
ATOM 1713 O O . CYS A 1 210 ? 9.352 -34.125 -25.953 1 63.22 210 CYS A O 1
ATOM 1715 N N . GLN A 1 211 ? 9.281 -32.562 -24.5 1 55.56 211 GLN A N 1
ATOM 1716 C CA . GLN A 1 211 ? 9.312 -31.562 -25.562 1 55.56 211 GLN A CA 1
ATOM 1717 C C . GLN A 1 211 ? 10.414 -31.859 -26.578 1 55.56 211 GLN A C 1
ATOM 1719 O O . GLN A 1 211 ? 10.172 -31.891 -27.781 1 55.56 211 GLN A O 1
ATOM 1724 N N . ASN A 1 212 ? 11.727 -31.406 -26.172 1 49.91 212 ASN A N 1
ATOM 1725 C CA . ASN A 1 212 ? 12.773 -31.641 -27.172 1 49.91 212 ASN A CA 1
ATOM 1726 C C . ASN A 1 212 ? 13.148 -33.125 -27.25 1 49.91 212 ASN A C 1
ATOM 1728 O O . ASN A 1 212 ? 14.219 -33.469 -27.75 1 49.91 212 ASN A O 1
ATOM 1732 N N . GLY A 1 213 ? 12.438 -34.188 -27.188 1 48 213 GLY A N 1
ATOM 1733 C CA . GLY A 1 213 ? 12.797 -35.562 -27.391 1 48 213 GLY A CA 1
ATOM 1734 C C . GLY A 1 213 ? 13.367 -36.219 -26.141 1 48 213 GLY A C 1
ATOM 1735 O O . GLY A 1 213 ? 13.297 -37.438 -26 1 48 213 GLY A O 1
ATOM 1736 N N . GLU A 1 214 ? 14.57 -35.688 -25.484 1 40.91 214 GLU A N 1
ATOM 1737 C CA . GLU A 1 214 ? 15.273 -36.5 -24.516 1 40.91 214 GLU A CA 1
ATOM 1738 C C . GLU A 1 214 ? 14.578 -36.5 -23.172 1 40.91 214 GLU A C 1
ATOM 1740 O O . GLU A 1 214 ? 14.211 -35.438 -22.656 1 40.91 214 GLU A O 1
ATOM 1745 N N . PHE A 1 215 ? 13.766 -37.406 -22.797 1 43.78 215 PHE A N 1
ATOM 1746 C CA . PHE A 1 215 ? 13.211 -37.75 -21.5 1 43.78 215 PHE A CA 1
ATOM 1747 C C . PHE A 1 215 ? 14.25 -37.594 -20.391 1 43.78 215 PHE A C 1
ATOM 1749 O O . PHE A 1 215 ? 15.273 -38.25 -20.391 1 43.78 215 PHE A O 1
ATOM 1756 N N . ILE A 1 216 ? 14.742 -36.344 -20.016 1 39.69 216 ILE A N 1
ATOM 1757 C CA . ILE A 1 216 ? 15.719 -36.438 -18.922 1 39.69 216 ILE A CA 1
ATOM 1758 C C . ILE A 1 216 ? 15.031 -36.969 -17.672 1 39.69 216 ILE A C 1
ATOM 1760 O O . ILE A 1 216 ? 14.086 -36.344 -17.172 1 39.69 216 ILE A O 1
ATOM 1764 N N . ASN A 1 217 ? 14.977 -38.188 -17.312 1 37.78 217 ASN A N 1
ATOM 1765 C CA . ASN A 1 217 ? 14.742 -38.875 -16.047 1 37.78 217 ASN A CA 1
ATOM 1766 C C . ASN A 1 217 ? 15.375 -38.094 -14.883 1 37.78 217 ASN A C 1
ATOM 1768 O O . ASN A 1 217 ? 16.594 -37.938 -14.844 1 37.78 217 ASN A O 1
ATOM 1772 N N . GLU A 1 218 ? 14.945 -36.875 -14.594 1 35.06 218 GLU A N 1
ATOM 1773 C CA . GLU A 1 218 ? 15.602 -36.469 -13.359 1 35.06 218 GLU A CA 1
ATOM 1774 C C . GLU A 1 218 ? 15.508 -37.531 -12.289 1 35.06 218 GLU A C 1
ATOM 1776 O O . GLU A 1 218 ? 14.406 -37.938 -11.914 1 35.06 218 GLU A O 1
ATOM 1781 N N . LYS A 1 219 ? 16.516 -38.469 -12.281 1 32.75 219 LYS A N 1
ATOM 1782 C CA . LYS A 1 219 ? 16.828 -39.25 -11.094 1 32.75 219 LYS A CA 1
ATOM 1783 C C . LYS A 1 219 ? 16.938 -38.375 -9.852 1 32.75 219 LYS A C 1
ATOM 1785 O O . LYS A 1 219 ? 17.562 -37.312 -9.891 1 32.75 219 LYS A O 1
ATOM 1790 N N . MET B 1 1 ? 12.984 46.969 63.375 1 32.75 1 MET B N 1
ATOM 1791 C CA . MET B 1 1 ? 11.898 46.688 62.438 1 32.75 1 MET B CA 1
ATOM 1792 C C . MET B 1 1 ? 12.438 46.219 61.094 1 32.75 1 MET B C 1
ATOM 1794 O O . MET B 1 1 ? 12.969 47 60.312 1 32.75 1 MET B O 1
ATOM 1798 N N . PHE B 1 2 ? 13.07 45 61.094 1 44.53 2 PHE B N 1
ATOM 1799 C CA . PHE B 1 2 ? 13.641 44.281 59.969 1 44.53 2 PHE B CA 1
ATOM 1800 C C . PHE B 1 2 ? 12.562 43.906 58.969 1 44.53 2 PHE B C 1
ATOM 1802 O O . PHE B 1 2 ? 11.578 43.25 59.312 1 44.53 2 PHE B O 1
ATOM 1809 N N . ILE B 1 3 ? 12.344 44.75 58 1 36.66 3 ILE B N 1
ATOM 1810 C CA . ILE B 1 3 ? 11.461 44.5 56.844 1 36.66 3 ILE B CA 1
ATOM 1811 C C . ILE B 1 3 ? 11.984 43.312 56.062 1 36.66 3 ILE B C 1
ATOM 1813 O O . ILE B 1 3 ? 13.102 43.344 55.531 1 36.66 3 ILE B O 1
ATOM 1817 N N . LYS B 1 4 ? 11.547 42.062 56.438 1 44.88 4 LYS B N 1
ATOM 1818 C CA . LYS B 1 4 ? 11.695 40.875 55.594 1 44.88 4 LYS B CA 1
ATOM 1819 C C . LYS B 1 4 ? 11.156 41.125 54.188 1 44.88 4 LYS B C 1
ATOM 1821 O O . LYS B 1 4 ? 9.961 41.375 54 1 44.88 4 LYS B O 1
ATOM 1826 N N . ASN B 1 5 ? 11.977 41.812 53.344 1 41.44 5 ASN B N 1
ATOM 1827 C CA . ASN B 1 5 ? 11.586 41.812 51.938 1 41.44 5 ASN B CA 1
ATOM 1828 C C . ASN B 1 5 ? 11.281 40.406 51.438 1 41.44 5 ASN B C 1
ATOM 1830 O O . ASN B 1 5 ? 12.18 39.562 51.344 1 41.44 5 ASN B O 1
ATOM 1834 N N . ASN B 1 6 ? 10.086 39.906 51.719 1 46.28 6 ASN B N 1
ATOM 1835 C CA . ASN B 1 6 ? 9.633 38.719 51.031 1 46.28 6 ASN B CA 1
ATOM 1836 C C . ASN B 1 6 ? 9.664 38.875 49.5 1 46.28 6 ASN B C 1
ATOM 1838 O O . ASN B 1 6 ? 8.859 39.625 48.938 1 46.28 6 ASN B O 1
ATOM 1842 N N . TYR B 1 7 ? 10.844 38.75 48.906 1 45.12 7 TYR B N 1
ATOM 1843 C CA . TYR B 1 7 ? 10.859 38.531 47.469 1 45.12 7 TYR B CA 1
ATOM 1844 C C . TYR B 1 7 ? 9.938 37.375 47.062 1 45.12 7 TYR B C 1
ATOM 1846 O O . TYR B 1 7 ? 10.164 36.25 47.438 1 45.12 7 TYR B O 1
ATOM 1854 N N . LEU B 1 8 ? 8.617 37.625 46.906 1 43.44 8 LEU B N 1
ATOM 1855 C CA . LEU B 1 8 ? 7.758 36.688 46.188 1 43.44 8 LEU B CA 1
ATOM 1856 C C . LEU B 1 8 ? 8.359 36.312 44.844 1 43.44 8 LEU B C 1
ATOM 1858 O O . LEU B 1 8 ? 8.508 37.156 43.969 1 43.44 8 LEU B O 1
ATOM 1862 N N . ILE B 1 9 ? 9.219 35.312 44.781 1 48.72 9 ILE B N 1
ATOM 1863 C CA . ILE B 1 9 ? 9.641 34.719 43.531 1 48.72 9 ILE B CA 1
ATOM 1864 C C . ILE B 1 9 ? 8.406 34.281 42.75 1 48.72 9 ILE B C 1
ATOM 1866 O O . ILE B 1 9 ? 7.676 33.375 43.156 1 48.72 9 ILE B O 1
ATOM 1870 N N . LEU B 1 10 ? 7.746 35.188 42.031 1 43.47 10 LEU B N 1
ATOM 1871 C CA . LEU B 1 10 ? 6.781 34.75 41.031 1 43.47 10 LEU B CA 1
ATOM 1872 C C . LEU B 1 10 ? 7.379 33.719 40.094 1 43.47 10 LEU B C 1
ATOM 1874 O O . LEU B 1 10 ? 8.297 34 39.312 1 43.47 10 LEU B O 1
ATOM 1878 N N . PHE B 1 11 ? 7.34 32.469 40.5 1 43.84 11 PHE B N 1
ATOM 1879 C CA . PHE B 1 11 ? 7.574 31.391 39.562 1 43.84 11 PHE B CA 1
ATOM 1880 C C . PHE B 1 11 ? 6.66 31.5 38.344 1 43.84 11 PHE B C 1
ATOM 1882 O O . PHE B 1 11 ? 5.453 31.266 38.438 1 43.84 11 PHE B O 1
ATOM 1889 N N . ILE B 1 12 ? 6.918 32.406 37.469 1 42.09 12 ILE B N 1
ATOM 1890 C CA . ILE B 1 12 ? 6.246 32.312 36.188 1 42.09 12 ILE B CA 1
ATOM 1891 C C . ILE B 1 12 ? 6.363 30.891 35.656 1 42.09 12 ILE B C 1
ATOM 1893 O O . ILE B 1 12 ? 7.465 30.422 35.344 1 42.09 12 ILE B O 1
ATOM 1897 N N . ILE B 1 13 ? 5.574 29.984 36.125 1 41.75 13 ILE B N 1
ATOM 1898 C CA . ILE B 1 13 ? 5.422 28.75 35.375 1 41.75 13 ILE B CA 1
ATOM 1899 C C . ILE B 1 13 ? 5.246 29.078 33.875 1 41.75 13 ILE B C 1
ATOM 1901 O O . ILE B 1 13 ? 4.219 29.625 33.5 1 41.75 13 ILE B O 1
ATOM 1905 N N . LEU B 1 14 ? 6.262 29.531 33.25 1 42.16 14 LEU B N 1
ATOM 1906 C CA . LEU B 1 14 ? 6.18 29.5 31.797 1 42.16 14 LEU B CA 1
ATOM 1907 C C . LEU B 1 14 ? 5.5 28.219 31.328 1 42.16 14 LEU B C 1
ATOM 1909 O O . LEU B 1 14 ? 6.043 27.125 31.484 1 42.16 14 LEU B O 1
ATOM 1913 N N . PHE B 1 15 ? 4.238 28.172 31.469 1 42.72 15 PHE B N 1
ATOM 1914 C CA . PHE B 1 15 ? 3.545 27.141 30.703 1 42.72 15 PHE B CA 1
ATOM 1915 C C . PHE B 1 15 ? 4.102 27.031 29.281 1 42.72 15 PHE B C 1
ATOM 1917 O O . PHE B 1 15 ? 3.875 27.922 28.469 1 42.72 15 PHE B O 1
ATOM 1924 N N . LYS B 1 16 ? 5.27 26.578 29.109 1 44.75 16 LYS B N 1
ATOM 1925 C CA . LYS B 1 16 ? 5.668 26.219 27.75 1 44.75 16 LYS B CA 1
ATOM 1926 C C . LYS B 1 16 ? 4.516 25.562 27 1 44.75 16 LYS B C 1
ATOM 1928 O O . LYS B 1 16 ? 4.02 24.5 27.406 1 44.75 16 LYS B O 1
ATOM 1933 N N . TYR B 1 17 ? 3.512 26.297 26.469 1 48.5 17 TYR B N 1
ATOM 1934 C CA . TYR B 1 17 ? 2.537 25.781 25.531 1 48.5 17 TYR B CA 1
ATOM 1935 C C . TYR B 1 17 ? 3.219 24.922 24.469 1 48.5 17 TYR B C 1
ATOM 1937 O O . TYR B 1 17 ? 3.98 25.438 23.641 1 48.5 17 TYR B O 1
ATOM 1945 N N . SER B 1 18 ? 3.672 23.859 24.859 1 53.31 18 SER B N 1
ATOM 1946 C CA . SER B 1 18 ? 4.23 22.953 23.859 1 53.31 18 SER B CA 1
ATOM 1947 C C . SER B 1 18 ? 3.34 22.859 22.625 1 53.31 18 SER B C 1
ATOM 1949 O O . SER B 1 18 ? 2.182 22.438 22.719 1 53.31 18 SER B O 1
ATOM 1951 N N . VAL B 1 19 ? 3.379 23.906 21.719 1 62.78 19 VAL B N 1
ATOM 1952 C CA . VAL B 1 19 ? 2.6 23.875 20.484 1 62.78 19 VAL B CA 1
ATOM 1953 C C . VAL B 1 19 ? 2.844 22.562 19.75 1 62.78 19 VAL B C 1
ATOM 1955 O O . VAL B 1 19 ? 3.992 22.188 19.5 1 62.78 19 VAL B O 1
ATOM 1958 N N . ALA B 1 20 ? 1.868 21.719 19.703 1 73.19 20 ALA B N 1
ATOM 1959 C CA . ALA B 1 20 ? 1.943 20.406 19.062 1 73.19 20 ALA B CA 1
ATOM 1960 C C . ALA B 1 20 ? 2.264 20.547 17.578 1 73.19 20 ALA B C 1
ATOM 1962 O O . ALA B 1 20 ? 1.692 21.391 16.891 1 73.19 20 ALA B O 1
ATOM 1963 N N . VAL B 1 21 ? 3.48 20.172 17.047 1 85.19 21 VAL B N 1
ATOM 1964 C CA . VAL B 1 21 ? 3.865 20.094 15.641 1 85.19 21 VAL B CA 1
ATOM 1965 C C . VAL B 1 21 ? 3.582 18.703 15.094 1 85.19 21 VAL B C 1
ATOM 1967 O O . VAL B 1 21 ? 3.586 17.719 15.844 1 85.19 21 VAL B O 1
ATOM 1970 N N . ARG B 1 22 ? 3.199 18.672 13.828 1 87.88 22 ARG B N 1
ATOM 1971 C CA . ARG B 1 22 ? 2.898 17.391 13.18 1 87.88 22 ARG B CA 1
ATOM 1972 C C . 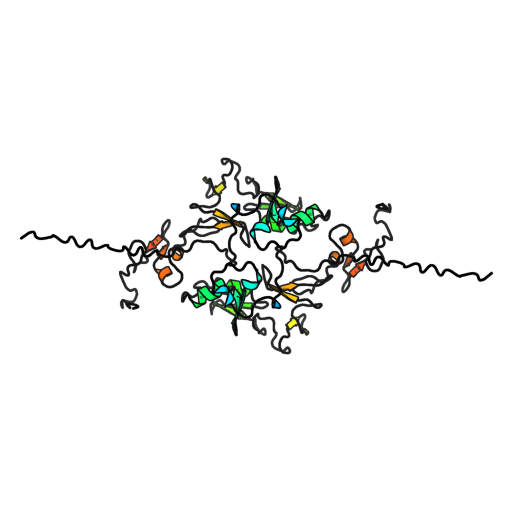ARG B 1 22 ? 3.951 17.047 12.133 1 87.88 22 ARG B C 1
ATOM 1974 O O . ARG B 1 22 ? 3.918 17.578 11.016 1 87.88 22 ARG B O 1
ATOM 1981 N N . ASN B 1 23 ? 4.848 16.188 12.492 1 94.38 23 ASN B N 1
ATOM 1982 C CA . ASN B 1 23 ? 5.84 15.711 11.531 1 94.38 23 ASN B CA 1
ATOM 1983 C C . ASN B 1 23 ? 5.215 14.789 10.492 1 94.38 23 ASN B C 1
ATOM 1985 O O . ASN B 1 23 ? 4.141 14.234 10.719 1 94.38 23 ASN B O 1
ATOM 1989 N N . LYS B 1 24 ? 5.797 14.758 9.328 1 95.31 24 LYS B N 1
ATOM 1990 C CA . LYS B 1 24 ? 5.379 13.773 8.328 1 95.31 24 LYS B CA 1
ATOM 1991 C C . LYS B 1 24 ? 5.883 12.383 8.688 1 95.31 24 LYS B C 1
ATOM 1993 O O . LYS B 1 24 ? 7.062 12.078 8.5 1 95.31 24 LYS B O 1
ATOM 1998 N N . GLU B 1 25 ? 5.02 11.531 9.141 1 95.12 25 GLU B N 1
ATOM 1999 C CA . GLU B 1 25 ? 5.398 10.188 9.555 1 95.12 25 GLU B CA 1
ATOM 2000 C C . GLU B 1 25 ? 4.523 9.133 8.875 1 95.12 25 GLU B C 1
ATOM 2002 O O . GLU B 1 25 ? 4.734 7.934 9.055 1 95.12 25 GLU B O 1
ATOM 2007 N N . ILE B 1 26 ? 3.582 9.594 8.156 1 93.56 26 ILE B N 1
ATOM 2008 C CA . ILE B 1 26 ? 2.635 8.742 7.441 1 93.56 26 ILE B CA 1
ATOM 2009 C C . ILE B 1 26 ? 2.631 9.102 5.957 1 93.56 26 ILE B C 1
ATOM 2011 O O . ILE B 1 26 ? 2.807 10.266 5.594 1 93.56 26 ILE B O 1
ATOM 2015 N N . ASP B 1 27 ? 2.482 8.094 5.145 1 94 27 ASP B N 1
ATOM 2016 C CA . ASP B 1 27 ? 2.498 8.391 3.717 1 94 27 ASP B CA 1
ATOM 2017 C C . ASP B 1 27 ? 1.093 8.688 3.201 1 94 27 ASP B C 1
ATOM 2019 O O . ASP B 1 27 ? 0.162 8.867 3.99 1 94 27 ASP B O 1
ATOM 2023 N N . GLU B 1 28 ? 0.957 8.859 1.906 1 90.31 28 GLU B N 1
ATOM 2024 C CA . GLU B 1 28 ? -0.301 9.305 1.314 1 90.31 28 GLU B CA 1
ATOM 2025 C C . GLU B 1 28 ? -1.396 8.258 1.485 1 90.31 28 GLU B C 1
ATOM 2027 O O . GLU B 1 28 ? -2.582 8.562 1.358 1 90.31 28 GLU B O 1
ATOM 2032 N N . ASN B 1 29 ? -0.987 7 1.743 1 91 29 ASN B N 1
ATOM 2033 C CA . ASN B 1 29 ? -1.956 5.941 1.997 1 91 29 ASN B CA 1
ATOM 2034 C C . ASN B 1 29 ? -2.174 5.727 3.492 1 91 29 ASN B C 1
ATOM 2036 O O . ASN B 1 29 ? -2.697 4.691 3.906 1 91 29 ASN B O 1
ATOM 2040 N N . TYR B 1 30 ? -1.728 6.648 4.219 1 91.19 30 TYR B N 1
ATOM 2041 C CA . TYR B 1 30 ? -1.918 6.699 5.664 1 91.19 30 TYR B CA 1
ATOM 2042 C C . TYR B 1 30 ? -1.242 5.516 6.344 1 91.19 30 TYR B C 1
ATOM 2044 O O . TYR B 1 30 ? -1.757 4.984 7.328 1 91.19 30 TYR B O 1
ATOM 2052 N N . GLN B 1 31 ? -0.215 5.086 5.723 1 91.31 31 GLN B N 1
ATOM 2053 C CA . GLN B 1 31 ? 0.625 4.066 6.344 1 91.31 31 GLN B CA 1
ATOM 2054 C C . GLN B 1 31 ? 1.84 4.695 7.023 1 91.31 31 GLN B C 1
ATOM 2056 O O . GLN B 1 31 ? 2.434 5.637 6.492 1 91.31 31 GLN B O 1
ATOM 2061 N N . ARG B 1 32 ? 2.125 4.172 8.078 1 92.38 32 ARG B N 1
ATOM 2062 C CA . ARG B 1 32 ? 3.301 4.668 8.781 1 92.38 32 ARG B CA 1
ATOM 2063 C C . ARG B 1 32 ? 4.574 4.371 8 1 92.38 32 ARG B C 1
ATOM 2065 O O . ARG B 1 32 ? 4.742 3.271 7.469 1 92.38 32 ARG B O 1
ATOM 2072 N N . LEU B 1 33 ? 5.406 5.387 7.957 1 96.56 33 LEU B N 1
ATOM 2073 C CA . LEU B 1 33 ? 6.691 5.223 7.285 1 96.56 33 LEU B CA 1
ATOM 2074 C C . LEU B 1 33 ? 7.656 4.414 8.148 1 96.56 33 LEU B C 1
ATOM 2076 O O . LEU B 1 33 ? 7.723 4.613 9.359 1 96.56 33 LEU B O 1
ATOM 2080 N N . ILE B 1 34 ? 8.375 3.504 7.527 1 96.88 34 ILE B N 1
ATOM 2081 C CA . ILE B 1 34 ? 9.344 2.672 8.242 1 96.88 34 ILE B CA 1
ATOM 2082 C C . ILE B 1 34 ? 10.758 3.182 7.973 1 96.88 34 ILE B C 1
ATOM 2084 O O . ILE B 1 34 ? 11.281 3.035 6.867 1 96.88 34 ILE B O 1
ATOM 2088 N N . PRO B 1 35 ? 11.359 3.736 9.023 1 97.38 35 PRO B N 1
ATOM 2089 C CA . PRO B 1 35 ? 12.734 4.191 8.805 1 97.38 35 PRO B CA 1
ATOM 2090 C C . PRO B 1 35 ? 13.641 3.084 8.266 1 97.38 35 PRO B C 1
ATOM 2092 O O . PRO B 1 35 ? 13.617 1.962 8.781 1 97.38 35 PRO B O 1
ATOM 2095 N N . LEU B 1 36 ? 14.438 3.395 7.262 1 96.62 36 LEU B N 1
ATOM 2096 C CA . LEU B 1 36 ? 15.258 2.373 6.621 1 96.62 36 LEU B CA 1
ATOM 2097 C C . LEU B 1 36 ? 16.266 1.794 7.602 1 96.62 36 LEU B C 1
ATOM 2099 O O . LEU B 1 36 ? 16.656 0.629 7.484 1 96.62 36 LEU B O 1
ATOM 2103 N N . ASN B 1 37 ? 16.641 2.623 8.547 1 95.44 37 ASN B N 1
ATOM 2104 C CA . ASN B 1 37 ? 17.656 2.16 9.5 1 95.44 37 ASN B CA 1
ATOM 2105 C C . ASN B 1 37 ? 17.078 1.114 10.453 1 95.44 37 ASN B C 1
ATOM 2107 O O . ASN B 1 37 ? 17.828 0.474 11.195 1 95.44 37 ASN B O 1
ATOM 2111 N N . GLN B 1 38 ? 15.781 0.92 10.445 1 95.69 38 GLN B N 1
ATOM 2112 C CA . GLN B 1 38 ? 15.148 -0.088 11.289 1 95.69 38 GLN B CA 1
ATOM 2113 C C . GLN B 1 38 ? 14.992 -1.408 10.539 1 95.69 38 GLN B C 1
ATOM 2115 O O . GLN B 1 38 ? 14.625 -2.426 11.133 1 95.69 38 GLN B O 1
ATOM 2120 N N . ILE B 1 39 ? 15.234 -1.395 9.281 1 96.44 39 ILE B N 1
ATOM 2121 C CA . ILE B 1 39 ? 15.133 -2.607 8.477 1 96.44 39 ILE B CA 1
ATOM 2122 C C . ILE B 1 39 ? 16.406 -3.436 8.625 1 96.44 39 ILE B C 1
ATOM 2124 O O . ILE B 1 39 ? 17.516 -2.906 8.516 1 96.44 39 ILE B O 1
ATOM 2128 N N . PRO B 1 40 ? 16.25 -4.73 8.852 1 95.62 40 PRO B N 1
ATOM 2129 C CA . PRO B 1 40 ? 17.422 -5.582 9.07 1 95.62 40 PRO B CA 1
ATOM 2130 C C . PRO B 1 40 ? 18.344 -5.629 7.855 1 95.62 40 PRO B C 1
ATOM 2132 O O . PRO B 1 40 ? 17.906 -5.348 6.734 1 95.62 40 PRO B O 1
ATOM 2135 N N . ASN B 1 41 ? 19.594 -6.117 8.125 1 95.75 41 ASN B N 1
ATOM 2136 C CA . ASN B 1 41 ? 20.594 -6.113 7.066 1 95.75 41 ASN B CA 1
ATOM 2137 C C . ASN B 1 41 ? 20.609 -7.438 6.305 1 95.75 41 ASN B C 1
ATOM 2139 O O . ASN B 1 41 ? 21.516 -7.684 5.5 1 95.75 41 ASN B O 1
ATOM 2143 N N . ASN B 1 42 ? 19.656 -8.258 6.605 1 94.38 42 ASN B N 1
ATOM 2144 C CA . ASN B 1 42 ? 19.5 -9.531 5.914 1 94.38 42 ASN B CA 1
ATOM 2145 C C . ASN B 1 42 ? 18.062 -10.062 6.035 1 94.38 42 ASN B C 1
ATOM 2147 O O . ASN B 1 42 ? 17.219 -9.43 6.664 1 94.38 42 ASN B O 1
ATOM 2151 N N . CYS B 1 43 ? 17.828 -11.219 5.402 1 92.56 43 CYS B N 1
ATOM 2152 C CA . CYS B 1 43 ? 16.5 -11.828 5.465 1 92.56 43 CYS B CA 1
ATOM 2153 C C . CYS B 1 43 ? 16.547 -13.141 6.246 1 92.56 43 CYS B C 1
ATOM 2155 O O . CYS B 1 43 ? 15.68 -14 6.074 1 92.56 43 CYS B O 1
ATOM 2157 N N . GLU B 1 44 ? 17.5 -13.344 7.125 1 89.69 44 GLU B N 1
ATOM 2158 C CA . GLU B 1 44 ? 17.656 -14.594 7.863 1 89.69 44 GLU B CA 1
ATOM 2159 C C . GLU B 1 44 ? 16.5 -14.797 8.844 1 89.69 44 GLU B C 1
ATOM 2161 O O . GLU B 1 44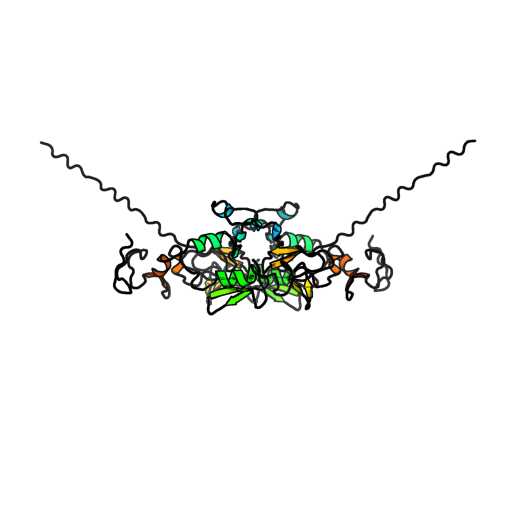 ? 16.078 -15.93 9.086 1 89.69 44 GLU B O 1
ATOM 2166 N N . HIS B 1 45 ? 15.961 -13.75 9.352 1 87.5 45 HIS B N 1
ATOM 2167 C CA . HIS B 1 45 ? 14.875 -13.797 10.328 1 87.5 45 HIS B CA 1
ATOM 2168 C C . HIS B 1 45 ? 13.602 -14.359 9.703 1 87.5 45 HIS B C 1
ATOM 2170 O O . HIS B 1 45 ? 12.695 -14.797 10.414 1 87.5 45 HIS B O 1
ATOM 2176 N N . SER B 1 46 ? 13.453 -14.273 8.406 1 84.88 46 SER B N 1
ATOM 2177 C CA . SER B 1 46 ? 12.227 -14.672 7.723 1 84.88 46 SER B CA 1
ATOM 2178 C C . SER B 1 46 ? 12.297 -16.125 7.262 1 84.88 46 SER B C 1
ATOM 2180 O O . SER B 1 46 ? 11.375 -16.625 6.621 1 84.88 46 SER B O 1
ATOM 2182 N N . LYS B 1 47 ? 13.359 -16.719 7.508 1 79.81 47 LYS B N 1
ATOM 2183 C CA . LYS B 1 47 ? 13.5 -18.109 7.109 1 79.81 47 LYS B CA 1
ATOM 2184 C C . LYS B 1 47 ? 12.656 -19.016 7.992 1 79.81 47 LYS B C 1
ATOM 2186 O O . LYS B 1 47 ? 12.172 -20.062 7.535 1 79.81 47 LYS B O 1
ATOM 2191 N N . ASP B 1 48 ? 12.492 -18.438 9.227 1 69.62 48 ASP B N 1
ATOM 2192 C CA . ASP B 1 48 ? 11.68 -19.234 10.133 1 69.62 48 ASP B CA 1
ATOM 2193 C C . ASP B 1 48 ? 10.219 -18.797 10.094 1 69.62 48 ASP B C 1
ATOM 2195 O O . ASP B 1 48 ? 9.922 -17.609 9.93 1 69.62 48 ASP B O 1
ATOM 2199 N N . ASN B 1 49 ? 9.289 -19.562 9.422 1 61.53 49 ASN B N 1
ATOM 2200 C CA . ASN B 1 49 ? 7.859 -19.375 9.203 1 61.53 49 ASN B CA 1
ATOM 2201 C C . ASN B 1 49 ? 7.227 -18.562 10.328 1 61.53 49 ASN B C 1
ATOM 2203 O O . ASN B 1 49 ? 6.016 -18.625 10.555 1 61.53 49 ASN B O 1
ATOM 2207 N N . GLU B 1 50 ? 8.125 -17.906 11.117 1 57.09 50 GLU B N 1
ATOM 2208 C CA . GLU B 1 50 ? 7.441 -17.219 12.211 1 57.09 50 GLU B CA 1
ATOM 2209 C C . GLU B 1 50 ? 6.859 -15.883 11.742 1 57.09 50 GLU B C 1
ATOM 2211 O O . GLU B 1 50 ? 7.52 -15.125 11.023 1 57.09 50 GLU B O 1
ATOM 2216 N N . LEU B 1 51 ? 5.59 -15.836 11.688 1 57.03 51 LEU B N 1
ATOM 2217 C CA . LEU B 1 51 ? 4.828 -14.633 11.375 1 57.03 51 LEU B CA 1
ATOM 2218 C C . LEU B 1 51 ? 5.367 -13.43 12.141 1 57.03 51 LEU B C 1
ATOM 2220 O O . LEU B 1 51 ? 5.406 -13.445 13.375 1 57.03 51 LEU B O 1
ATOM 2224 N N . ASN B 1 52 ? 6.383 -12.703 11.617 1 57.16 52 ASN B N 1
ATOM 2225 C CA . ASN B 1 52 ? 6.902 -11.516 12.289 1 57.16 52 ASN B CA 1
ATOM 2226 C C . ASN B 1 52 ? 5.898 -10.367 12.258 1 57.16 52 ASN B C 1
ATOM 2228 O O . ASN B 1 52 ? 5.336 -10.062 11.203 1 57.16 52 ASN B O 1
ATOM 2232 N N . SER B 1 53 ? 5.441 -9.93 13.477 1 68.69 53 SER B N 1
ATOM 2233 C CA . SER B 1 53 ? 4.43 -8.898 13.68 1 68.69 53 SER B CA 1
ATOM 2234 C C . SER B 1 53 ? 4.988 -7.512 13.391 1 68.69 53 SER B C 1
ATOM 2236 O O . SER B 1 53 ? 4.23 -6.547 13.25 1 68.69 53 SER B O 1
ATOM 2238 N N . GLU B 1 54 ? 6.391 -7.391 13.133 1 82.06 54 GLU B N 1
ATOM 2239 C CA . GLU B 1 54 ? 6.938 -6.062 12.883 1 82.06 54 GLU B CA 1
ATOM 2240 C C . GLU B 1 54 ? 7.047 -5.777 11.391 1 82.06 54 GLU B C 1
ATOM 2242 O O . GLU B 1 54 ? 7.738 -6.496 10.664 1 82.06 54 GLU B O 1
ATOM 2247 N N . PRO B 1 55 ? 6.508 -4.801 10.977 1 87.62 55 PRO B N 1
ATOM 2248 C CA . PRO B 1 55 ? 6.496 -4.48 9.547 1 87.62 55 PRO B CA 1
ATOM 2249 C C . PRO B 1 55 ? 7.898 -4.367 8.953 1 87.62 55 PRO B C 1
ATOM 2251 O O . PRO B 1 55 ? 8.125 -4.781 7.812 1 87.62 55 PRO B O 1
ATOM 2254 N N . ALA B 1 56 ? 8.852 -3.859 9.719 1 92.44 56 ALA B N 1
ATOM 2255 C CA . ALA B 1 56 ? 10.219 -3.684 9.234 1 92.44 56 ALA B CA 1
ATOM 2256 C C . ALA B 1 56 ? 10.867 -5.027 8.914 1 92.44 56 ALA B C 1
ATOM 2258 O O . ALA B 1 56 ? 11.703 -5.125 8.016 1 92.44 56 ALA B O 1
ATOM 2259 N N . LYS B 1 57 ? 10.406 -6.039 9.508 1 91.25 57 LYS B N 1
ATOM 2260 C CA . LYS B 1 57 ? 11.031 -7.348 9.375 1 91.25 57 LYS B CA 1
ATOM 2261 C C . LYS B 1 57 ? 10.547 -8.062 8.117 1 91.25 57 LYS B C 1
ATOM 2263 O O . LYS B 1 57 ? 11.047 -9.133 7.773 1 91.25 57 LYS B O 1
ATOM 2268 N N . GLU B 1 58 ? 9.555 -7.504 7.543 1 91.62 58 GLU B N 1
ATOM 2269 C CA . GLU B 1 58 ? 9.133 -8.055 6.258 1 91.62 58 GLU B CA 1
ATOM 2270 C C . GLU B 1 58 ? 10.18 -7.793 5.18 1 91.62 58 GLU B C 1
ATOM 2272 O O . GLU B 1 58 ? 10.164 -8.422 4.121 1 91.62 58 GLU B O 1
ATOM 2277 N N . TYR B 1 59 ? 11.047 -6.879 5.531 1 95.12 59 TYR B N 1
ATOM 2278 C CA . TYR B 1 59 ? 12.047 -6.457 4.559 1 95.12 59 TYR B CA 1
ATOM 2279 C C . TYR B 1 59 ? 13.461 -6.672 5.098 1 95.12 59 TYR B C 1
ATOM 2281 O O . TYR B 1 59 ? 13.641 -6.918 6.293 1 95.12 59 TYR B O 1
ATOM 2289 N N . GLY B 1 60 ? 14.406 -6.637 4.168 1 96 60 GLY B N 1
ATOM 2290 C CA . GLY B 1 60 ? 15.805 -6.762 4.547 1 96 60 GLY B CA 1
ATOM 2291 C C . GLY B 1 60 ? 16.766 -6.262 3.482 1 96 60 GLY B C 1
ATOM 2292 O O . GLY B 1 60 ? 16.484 -6.379 2.287 1 96 60 GLY B O 1
ATOM 2293 N N . PHE B 1 61 ? 17.844 -5.652 3.975 1 97.19 61 PHE B N 1
ATOM 2294 C CA . PHE B 1 61 ? 18.922 -5.277 3.07 1 97.19 61 PHE B CA 1
ATOM 2295 C C . PHE B 1 61 ? 19.828 -6.469 2.797 1 97.19 61 PHE B C 1
ATOM 2297 O O . PHE B 1 61 ? 20.625 -6.852 3.648 1 97.19 61 PHE B O 1
ATOM 2304 N N . VAL B 1 62 ? 19.672 -6.961 1.577 1 94.31 62 VAL B N 1
ATOM 2305 C CA . VAL B 1 62 ? 20.5 -8.109 1.186 1 94.31 62 VAL B CA 1
ATOM 2306 C C . VAL B 1 62 ? 21.828 -7.617 0.62 1 94.31 62 VAL B C 1
ATOM 2308 O O . VAL B 1 62 ? 21.859 -6.742 -0.25 1 94.31 62 VAL B O 1
ATOM 2311 N N . GLU B 1 63 ? 22.875 -8.234 1.068 1 92.25 63 GLU B N 1
ATOM 2312 C CA . GLU B 1 63 ? 24.219 -7.809 0.704 1 92.25 63 GLU B CA 1
ATOM 2313 C C . GLU B 1 63 ? 24.422 -7.82 -0.811 1 92.25 63 GLU B C 1
ATOM 2315 O O . GLU B 1 63 ? 24.078 -8.797 -1.478 1 92.25 63 GLU B O 1
ATOM 2320 N N . ASN B 1 64 ? 24.922 -6.703 -1.356 1 90.12 64 ASN B N 1
ATOM 2321 C CA . ASN B 1 64 ? 25.281 -6.516 -2.76 1 90.12 64 ASN B CA 1
ATOM 2322 C C . ASN B 1 64 ? 24.047 -6.586 -3.664 1 90.12 64 ASN B C 1
ATOM 2324 O O . ASN B 1 64 ? 24.188 -6.719 -4.883 1 90.12 64 ASN B O 1
ATOM 2328 N N . ILE B 1 65 ? 22.891 -6.617 -3.18 1 91.31 65 ILE B N 1
ATOM 2329 C CA . ILE B 1 65 ? 21.672 -6.668 -3.967 1 91.31 65 ILE B CA 1
ATOM 2330 C C . ILE B 1 65 ? 20.812 -5.441 -3.664 1 91.31 65 ILE B C 1
ATOM 2332 O O . ILE B 1 65 ? 20.516 -4.645 -4.559 1 91.31 65 ILE B O 1
ATOM 2336 N N . GLY B 1 66 ? 20.516 -5.219 -2.393 1 94.88 66 GLY B N 1
ATOM 2337 C CA . GLY B 1 66 ? 19.703 -4.074 -2.01 1 94.88 66 GLY B CA 1
ATOM 2338 C C . GLY B 1 66 ? 18.531 -4.445 -1.12 1 94.88 66 GLY B C 1
ATOM 2339 O O . GLY B 1 66 ? 18.562 -5.469 -0.435 1 94.88 66 GLY B O 1
ATOM 2340 N N . LEU B 1 67 ? 17.641 -3.527 -1.029 1 96.75 67 LEU B N 1
ATOM 2341 C CA . LEU B 1 67 ? 16.453 -3.729 -0.216 1 96.75 67 LEU B CA 1
ATOM 2342 C C . LEU B 1 67 ? 15.492 -4.707 -0.889 1 96.75 67 LEU B C 1
ATOM 2344 O O . LEU B 1 67 ? 15.195 -4.57 -2.078 1 96.75 67 LEU B O 1
ATOM 2348 N N . GLU B 1 68 ? 15.07 -5.754 -0.176 1 94.94 68 GLU B N 1
ATOM 2349 C CA . GLU B 1 68 ? 14.195 -6.793 -0.703 1 94.94 68 GLU B CA 1
ATOM 2350 C C . GLU B 1 68 ? 13.07 -7.109 0.274 1 94.94 68 GLU B C 1
ATOM 2352 O O . GLU B 1 68 ? 13.227 -6.941 1.485 1 94.94 68 GLU B O 1
ATOM 2357 N N . LYS B 1 69 ? 11.914 -7.473 -0.31 1 93.19 69 LYS B N 1
ATOM 2358 C CA . LYS B 1 69 ? 10.922 -8.133 0.534 1 93.19 69 LYS B CA 1
ATOM 2359 C C . LYS B 1 69 ? 11.32 -9.578 0.832 1 93.19 69 LYS B C 1
ATOM 2361 O O . LYS B 1 69 ? 11.367 -10.414 -0.073 1 93.19 69 LYS B O 1
ATOM 2366 N N . CYS B 1 70 ? 11.5 -9.914 2.033 1 92.12 70 CYS B N 1
ATOM 2367 C CA . CYS B 1 70 ? 12.266 -11.086 2.422 1 92.12 70 CYS B CA 1
ATOM 2368 C C . CYS B 1 70 ? 11.57 -12.367 1.972 1 92.12 70 CYS B C 1
ATOM 2370 O O . CYS B 1 70 ? 12.188 -13.234 1.359 1 92.12 70 CYS B O 1
ATOM 2372 N N . LYS B 1 71 ? 10.297 -12.508 2.219 1 87.12 71 LYS B N 1
ATOM 2373 C CA . LYS B 1 71 ? 9.594 -13.734 1.873 1 87.12 71 LYS B CA 1
ATOM 2374 C C . LYS B 1 71 ? 9.633 -13.992 0.37 1 87.12 71 LYS B C 1
ATOM 2376 O O . LYS B 1 71 ? 9.852 -15.125 -0.067 1 87.12 71 LYS B O 1
ATOM 2381 N N . VAL B 1 72 ? 9.484 -12.945 -0.355 1 87.56 72 VAL B N 1
ATOM 2382 C CA . VAL B 1 72 ? 9.477 -13.055 -1.81 1 87.56 72 VAL B CA 1
ATOM 2383 C C . VAL B 1 72 ? 10.891 -13.359 -2.309 1 87.56 72 VAL B C 1
ATOM 2385 O O . VAL B 1 72 ? 11.078 -14.227 -3.162 1 87.56 72 VAL B O 1
ATOM 2388 N N . TRP B 1 73 ? 11.836 -12.68 -1.812 1 88.38 73 TRP B N 1
ATOM 2389 C CA . TRP B 1 73 ? 13.227 -12.852 -2.205 1 88.38 73 TRP B CA 1
ATOM 2390 C C . TRP B 1 73 ? 13.703 -14.273 -1.909 1 88.38 73 TRP B C 1
ATOM 2392 O O . TRP B 1 73 ? 14.375 -14.891 -2.734 1 88.38 73 TRP B O 1
ATOM 2402 N N . LEU B 1 74 ? 13.352 -14.805 -0.759 1 85.56 74 LEU B N 1
ATOM 2403 C CA . LEU B 1 74 ? 13.758 -16.156 -0.36 1 85.56 74 LEU B CA 1
ATOM 2404 C C . LEU B 1 74 ? 13.094 -17.203 -1.235 1 85.56 74 LEU B C 1
ATOM 2406 O O . LEU B 1 74 ? 13.711 -18.219 -1.565 1 85.56 74 LEU B O 1
ATOM 2410 N N . ASP B 1 75 ? 11.805 -16.953 -1.561 1 79 75 ASP B N 1
ATOM 2411 C CA . ASP B 1 75 ? 11.086 -17.875 -2.422 1 79 75 ASP B CA 1
ATOM 2412 C C . ASP B 1 75 ? 11.68 -17.906 -3.828 1 79 75 ASP B C 1
ATOM 2414 O O . ASP B 1 75 ? 11.734 -18.953 -4.469 1 79 75 ASP B O 1
ATOM 2418 N N . GLU B 1 76 ? 11.969 -16.734 -4.387 1 70.88 76 GLU B N 1
ATOM 2419 C CA . GLU B 1 76 ? 12.539 -16.641 -5.727 1 70.88 76 GLU B CA 1
ATOM 2420 C C . GLU B 1 76 ? 13.93 -17.266 -5.781 1 70.88 76 GLU B C 1
ATOM 2422 O O . GLU B 1 76 ? 14.297 -17.875 -6.781 1 70.88 76 GLU B O 1
ATOM 2427 N N . GLU B 1 77 ? 14.727 -16.859 -4.816 1 61.94 77 GLU B N 1
ATOM 2428 C CA . GLU B 1 77 ? 16.047 -17.484 -4.777 1 61.94 77 GLU B CA 1
ATOM 2429 C C . GLU B 1 77 ? 15.938 -19 -4.824 1 61.94 77 GLU B C 1
ATOM 2431 O O . GLU B 1 77 ? 16.812 -19.672 -5.375 1 61.94 77 GLU B O 1
ATOM 2436 N N . GLN B 1 78 ? 14.898 -19.406 -4.238 1 55.66 78 GLN B N 1
ATOM 2437 C CA . GLN B 1 78 ? 14.703 -20.859 -4.23 1 55.66 78 GLN B CA 1
ATOM 2438 C C . GLN B 1 78 ? 14.047 -21.328 -5.523 1 55.66 78 GLN B C 1
ATOM 2440 O O . GLN B 1 78 ? 14.164 -22.5 -5.895 1 55.66 78 GLN B O 1
ATOM 2445 N N . SER B 1 79 ? 13.211 -20.453 -6.031 1 54.38 79 SER B N 1
ATOM 2446 C CA . SER B 1 79 ? 12.453 -20.922 -7.188 1 54.38 79 SER B CA 1
ATOM 2447 C C . SER B 1 79 ? 13.164 -20.578 -8.492 1 54.38 79 SER B C 1
ATOM 2449 O O . SER B 1 79 ? 13.844 -19.547 -8.578 1 54.38 79 SER B O 1
ATOM 2451 N N . THR B 1 80 ? 13.797 -21.5 -9.094 1 46.38 80 THR B N 1
ATOM 2452 C CA . THR B 1 80 ? 14.289 -21.344 -10.461 1 46.38 80 THR B CA 1
ATOM 2453 C C . THR B 1 80 ? 13.305 -20.516 -11.289 1 46.38 80 THR B C 1
ATOM 2455 O O . THR B 1 80 ? 13.547 -20.25 -12.469 1 46.38 80 THR B O 1
ATOM 2458 N N . SER B 1 81 ? 12.164 -20.469 -10.844 1 45.41 81 SER B N 1
ATOM 2459 C CA . SER B 1 81 ? 11.148 -19.844 -11.688 1 45.41 81 SER B CA 1
ATOM 2460 C C . SER B 1 81 ? 11.32 -18.344 -11.766 1 45.41 81 SER B C 1
ATOM 2462 O O . SER B 1 81 ? 11.43 -17.672 -10.734 1 45.41 81 SER B O 1
ATOM 2464 N N . SER B 1 82 ? 12.227 -17.938 -12.633 1 45.94 82 SER B N 1
ATOM 2465 C CA . SER B 1 82 ? 12.242 -16.531 -13.008 1 45.94 82 SER B CA 1
ATOM 2466 C C . SER B 1 82 ? 10.852 -15.906 -12.891 1 45.94 82 SER B C 1
ATOM 2468 O O . SER B 1 82 ? 9.844 -16.562 -13.188 1 45.94 82 SER B O 1
ATOM 2470 N N . ASP B 1 83 ? 10.461 -15.188 -11.883 1 52.53 83 ASP B N 1
ATOM 2471 C CA . ASP B 1 83 ? 9.25 -14.414 -12.148 1 52.53 83 ASP B CA 1
ATOM 2472 C C . ASP B 1 83 ? 9.07 -14.188 -13.648 1 52.53 83 ASP B C 1
ATOM 2474 O O . ASP B 1 83 ? 9.703 -13.305 -14.234 1 52.53 83 ASP B O 1
ATOM 2478 N N . GLU B 1 84 ? 8.992 -15.227 -14.445 1 52.88 84 GLU B N 1
ATOM 2479 C CA . GLU B 1 84 ? 8.906 -15.125 -15.906 1 52.88 84 GLU B CA 1
ATOM 2480 C C . GLU B 1 84 ? 8.414 -13.75 -16.328 1 52.88 84 GLU B C 1
ATOM 2482 O O . GLU B 1 84 ? 8.852 -13.219 -17.359 1 52.88 84 GLU B O 1
ATOM 2487 N N . ASN B 1 85 ? 7.527 -13.219 -15.531 1 60.66 85 ASN B N 1
ATOM 2488 C CA . ASN B 1 85 ? 6.949 -12 -16.094 1 60.66 85 ASN B CA 1
ATOM 2489 C C . ASN B 1 85 ? 7.555 -10.75 -15.469 1 60.66 85 ASN B C 1
ATOM 2491 O O . ASN B 1 85 ? 7.227 -9.633 -15.867 1 60.66 85 ASN B O 1
ATOM 2495 N N . GLY B 1 86 ? 8.609 -10.977 -14.625 1 77.75 86 GLY B N 1
ATOM 2496 C CA . GLY B 1 86 ? 9.305 -9.812 -14.117 1 77.75 86 GLY B CA 1
ATOM 2497 C C . GLY B 1 86 ? 8.484 -9 -13.141 1 77.75 86 GLY B C 1
ATOM 2498 O O . GLY B 1 86 ? 8.703 -7.797 -12.977 1 77.75 86 GLY B O 1
ATOM 2499 N N . HIS B 1 87 ? 7.441 -9.617 -12.523 1 84.44 87 HIS B N 1
ATOM 2500 C CA . HIS B 1 87 ? 6.527 -8.867 -11.68 1 84.44 87 HIS B CA 1
ATOM 2501 C C . HIS B 1 87 ? 7.23 -8.359 -10.422 1 84.44 87 HIS B C 1
ATOM 2503 O O . HIS B 1 87 ? 7.062 -7.195 -10.039 1 84.44 87 HIS B O 1
ATOM 2509 N N . TYR B 1 88 ? 8.047 -9.203 -9.883 1 89.88 88 TYR B N 1
ATOM 2510 C CA . TYR B 1 88 ? 8.711 -8.773 -8.656 1 89.88 88 TYR B CA 1
ATOM 2511 C C . TYR B 1 88 ? 9.766 -7.715 -8.945 1 89.88 88 TYR B C 1
ATOM 2513 O O . TYR B 1 88 ? 9.961 -6.785 -8.156 1 89.88 88 TYR B O 1
ATOM 2521 N N . GLU B 1 89 ? 10.469 -7.852 -10.102 1 90.69 89 GLU B N 1
ATOM 2522 C CA . GLU B 1 89 ? 11.453 -6.848 -10.492 1 90.69 89 GLU B CA 1
ATOM 2523 C C . GLU B 1 89 ? 10.805 -5.484 -10.703 1 90.69 89 GLU B C 1
ATOM 2525 O O . GLU B 1 89 ? 11.367 -4.453 -10.336 1 90.69 89 GLU B O 1
ATOM 2530 N N . ARG B 1 90 ? 9.648 -5.516 -11.258 1 91.5 90 ARG B N 1
ATOM 2531 C CA . ARG B 1 90 ? 8.914 -4.27 -11.453 1 91.5 90 ARG B CA 1
ATOM 2532 C C . ARG B 1 90 ? 8.477 -3.68 -10.117 1 91.5 90 ARG B C 1
ATOM 2534 O O . ARG B 1 90 ? 8.562 -2.467 -9.906 1 91.5 90 ARG B O 1
ATOM 2541 N N . TYR B 1 91 ? 8.078 -4.527 -9.25 1 93.06 91 TYR B N 1
ATOM 2542 C CA . TYR B 1 91 ? 7.707 -4.102 -7.906 1 93.06 91 TYR B CA 1
ATOM 2543 C C . TYR B 1 91 ? 8.891 -3.463 -7.191 1 93.06 91 TYR B C 1
ATOM 2545 O O . TYR B 1 91 ? 8.766 -2.387 -6.605 1 93.06 91 TYR B O 1
ATOM 2553 N N . LYS B 1 92 ? 9.969 -4.113 -7.234 1 92.5 92 LYS B N 1
ATOM 2554 C CA . LYS B 1 92 ? 11.195 -3.635 -6.598 1 92.5 92 LYS B CA 1
ATOM 2555 C C . LYS B 1 92 ? 11.586 -2.26 -7.129 1 92.5 92 LYS B C 1
ATOM 2557 O O . LYS B 1 92 ? 11.961 -1.376 -6.359 1 92.5 92 LYS B O 1
ATOM 2562 N N . CYS B 1 93 ? 11.453 -2.162 -8.344 1 95.12 93 CYS B N 1
ATOM 2563 C CA . CYS B 1 93 ? 11.898 -0.935 -8.992 1 95.12 93 CYS B CA 1
ATOM 2564 C C . CYS B 1 93 ? 11.031 0.248 -8.57 1 95.12 93 CYS B C 1
ATOM 2566 O O . CYS B 1 93 ? 11.547 1.341 -8.328 1 95.12 93 CYS B O 1
ATOM 2568 N N . LYS B 1 94 ? 9.844 -0.05 -8.422 1 94.69 94 LYS B N 1
ATOM 2569 C CA . LYS B 1 94 ? 8.898 1.01 -8.094 1 94.69 94 LYS B CA 1
ATOM 2570 C C . LYS B 1 94 ? 8.891 1.306 -6.598 1 94.69 94 LYS B C 1
ATOM 2572 O O . LYS B 1 94 ? 8.805 2.465 -6.191 1 94.69 94 LYS B O 1
ATOM 2577 N N . HIS B 1 95 ? 9.109 0.298 -5.781 1 96.25 95 HIS B N 1
ATOM 2578 C CA . HIS B 1 95 ? 8.797 0.448 -4.363 1 96.25 95 HIS B CA 1
ATOM 2579 C C . HIS B 1 95 ? 10.062 0.439 -3.516 1 96.25 95 HIS B C 1
ATOM 2581 O O . HIS B 1 95 ? 10.094 1.031 -2.434 1 96.25 95 HIS B O 1
ATOM 2587 N N . LEU B 1 96 ? 11.055 -0.197 -4.012 1 97.31 96 LEU B N 1
ATOM 2588 C CA . LEU B 1 96 ? 12.172 -0.473 -3.117 1 97.31 96 LEU B CA 1
ATOM 2589 C C . LEU B 1 96 ? 13.445 0.204 -3.617 1 97.31 96 LEU B C 1
ATOM 2591 O O . LEU B 1 96 ? 14.531 -0.015 -3.066 1 97.31 96 LEU B O 1
ATOM 2595 N N . ARG B 1 97 ? 13.352 1.003 -4.703 1 97.5 97 ARG B N 1
ATOM 2596 C CA . ARG B 1 97 ? 14.453 1.812 -5.223 1 97.5 97 ARG B CA 1
ATOM 2597 C C . ARG B 1 97 ? 14.039 3.275 -5.348 1 97.5 97 ARG B C 1
ATOM 2599 O O . ARG B 1 97 ? 12.914 3.578 -5.738 1 97.5 97 ARG B O 1
ATOM 2606 N N . VAL B 1 98 ? 14.906 4.195 -4.996 1 96.5 98 VAL B N 1
ATOM 2607 C CA . VAL B 1 98 ? 14.617 5.621 -5.074 1 96.5 98 VAL B CA 1
ATOM 2608 C C . VAL B 1 98 ? 14.633 6.074 -6.535 1 96.5 98 VAL B C 1
ATOM 2610 O O . VAL B 1 98 ? 13.656 6.66 -7.02 1 96.5 98 VAL B O 1
ATOM 2613 N N . HIS B 1 99 ? 15.75 5.781 -7.223 1 96 99 HIS B N 1
ATOM 2614 C CA . HIS B 1 99 ? 15.914 6.129 -8.633 1 96 99 HIS B CA 1
ATOM 2615 C C . HIS B 1 99 ? 16.172 4.887 -9.477 1 96 99 HIS B C 1
ATOM 2617 O O . HIS B 1 99 ? 17.156 4.824 -10.219 1 96 99 HIS B O 1
ATOM 2623 N N . GLY B 1 100 ? 15.18 3.951 -9.383 1 96.31 100 GLY B N 1
ATOM 2624 C CA . GLY B 1 100 ? 15.258 2.729 -10.164 1 96.31 100 GLY B CA 1
ATOM 2625 C C . GLY B 1 100 ? 14.461 2.791 -11.453 1 96.31 100 GLY B C 1
ATOM 2626 O O . GLY B 1 100 ? 13.523 3.588 -11.57 1 96.31 100 GLY B O 1
ATOM 2627 N N . HIS B 1 101 ? 14.859 2.094 -12.43 1 95.88 101 HIS B N 1
ATOM 2628 C CA . HIS B 1 101 ? 14.094 1.937 -13.656 1 95.88 101 HIS B CA 1
ATOM 2629 C C . HIS B 1 101 ? 14.109 0.488 -14.133 1 95.88 101 HIS B C 1
ATOM 2631 O O . HIS B 1 101 ? 15.125 -0.201 -14.016 1 95.88 101 HIS B O 1
ATOM 2637 N N . PHE B 1 102 ? 13 0.04 -14.68 1 94.81 102 PHE B N 1
ATOM 2638 C CA . PHE B 1 102 ? 12.875 -1.333 -15.156 1 94.81 102 PHE B CA 1
ATOM 2639 C C . PHE B 1 102 ? 13.352 -1.452 -16.594 1 94.81 102 PHE B C 1
ATOM 2641 O O . PHE B 1 102 ? 12.836 -0.768 -17.484 1 94.81 102 PHE B O 1
ATOM 2648 N N . ASN B 1 103 ? 14.367 -2.25 -16.797 1 93.38 103 ASN B N 1
ATOM 2649 C CA . ASN B 1 103 ? 14.883 -2.539 -18.141 1 93.38 103 ASN B CA 1
ATOM 2650 C C . ASN B 1 103 ? 14.102 -3.674 -18.797 1 93.38 103 ASN B C 1
ATOM 2652 O O . ASN B 1 103 ? 14.242 -4.836 -18.422 1 93.38 103 ASN B O 1
ATOM 2656 N N . GLU B 1 104 ? 13.336 -3.361 -19.844 1 89.75 104 GLU B N 1
ATOM 2657 C CA . GLU B 1 104 ? 12.484 -4.34 -20.516 1 89.75 104 GLU B CA 1
ATOM 2658 C C . GLU B 1 104 ? 13.32 -5.414 -21.203 1 89.75 104 GLU B C 1
ATOM 2660 O O . GLU B 1 104 ? 12.883 -6.559 -21.328 1 89.75 104 GLU B O 1
ATOM 2665 N N . GLU B 1 105 ? 14.555 -5.082 -21.625 1 88.75 105 GLU B N 1
ATOM 2666 C CA . GLU B 1 105 ? 15.422 -6.02 -22.328 1 88.75 105 GLU B CA 1
ATOM 2667 C C . GLU B 1 105 ? 15.984 -7.07 -21.375 1 88.75 105 GLU B C 1
ATOM 2669 O O . GLU B 1 105 ? 15.969 -8.266 -21.688 1 88.75 105 GLU B O 1
ATOM 2674 N N . THR B 1 106 ? 16.438 -6.66 -20.234 1 87.56 106 THR B N 1
ATOM 2675 C CA . THR B 1 106 ? 17.062 -7.574 -19.297 1 87.56 106 THR B CA 1
ATOM 2676 C C . THR B 1 106 ? 16.047 -8.133 -18.312 1 87.56 106 THR B C 1
ATOM 2678 O O . THR B 1 106 ? 16.281 -9.156 -17.672 1 87.56 106 THR B O 1
ATOM 2681 N N . GLY B 1 107 ? 14.883 -7.469 -18.219 1 88.31 107 GLY B N 1
ATOM 2682 C CA . GLY B 1 107 ? 13.859 -7.883 -17.281 1 88.31 107 GLY B CA 1
ATOM 2683 C C . GLY B 1 107 ? 14.234 -7.648 -15.836 1 88.31 107 GLY B C 1
ATOM 2684 O O . GLY B 1 107 ? 13.789 -8.375 -14.945 1 88.31 107 GLY B O 1
ATOM 2685 N N . LYS B 1 108 ? 15.164 -6.727 -15.609 1 90.69 108 LYS B N 1
ATOM 2686 C CA . LYS B 1 108 ? 15.656 -6.461 -14.258 1 90.69 108 LYS B CA 1
ATOM 2687 C C . LYS B 1 108 ? 15.5 -4.988 -13.898 1 90.69 108 LYS B C 1
ATOM 2689 O O . LYS B 1 108 ? 15.445 -4.129 -14.773 1 90.69 108 LYS B O 1
ATOM 2694 N N . CYS B 1 109 ? 15.352 -4.773 -12.602 1 94.25 109 CYS B N 1
ATOM 2695 C CA . CYS B 1 109 ? 15.375 -3.41 -12.078 1 94.25 109 CYS B CA 1
ATOM 2696 C C . CYS B 1 109 ? 16.812 -2.902 -11.953 1 94.25 109 CYS B C 1
ATOM 2698 O O . CYS B 1 109 ? 17.656 -3.568 -11.359 1 94.25 109 CYS B O 1
ATOM 2700 N N . GLU B 1 110 ? 17.094 -1.763 -12.555 1 95.31 110 GLU B N 1
ATOM 2701 C CA . GLU B 1 110 ? 18.406 -1.14 -12.508 1 95.31 110 GLU B CA 1
ATOM 2702 C C . GLU B 1 110 ? 18.312 0.318 -12.07 1 95.31 110 GLU B C 1
ATOM 2704 O O . GLU B 1 110 ? 17.25 0.933 -12.156 1 95.31 110 GLU B O 1
ATOM 2709 N N . CYS B 1 111 ? 19.453 0.777 -11.531 1 97.19 111 CYS B N 1
ATOM 2710 C CA . CYS B 1 111 ? 19.469 2.199 -11.211 1 97.19 111 CYS B CA 1
ATOM 2711 C C . CYS B 1 111 ? 19.453 3.043 -12.484 1 97.19 111 CYS B C 1
ATOM 2713 O O . CYS B 1 111 ? 20.047 2.668 -13.492 1 97.19 111 CYS B O 1
ATOM 2715 N N . LYS B 1 112 ? 18.766 4.188 -12.391 1 96.81 112 LYS B N 1
ATOM 2716 C CA . LYS B 1 112 ? 18.797 5.141 -13.5 1 96.81 112 LYS B CA 1
ATOM 2717 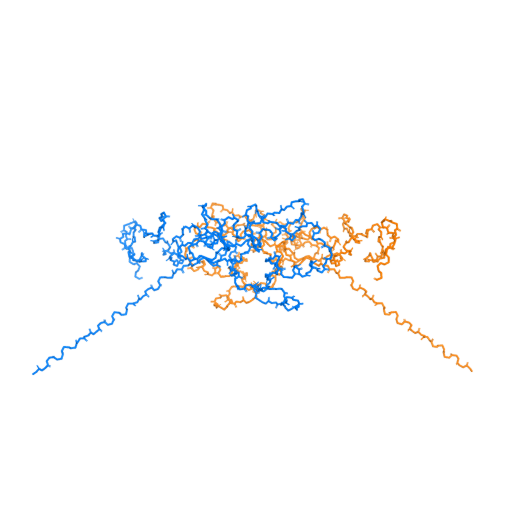C C . LYS B 1 112 ? 20.219 5.629 -13.773 1 96.81 112 LYS B C 1
ATOM 2719 O O . LYS B 1 112 ? 21.094 5.492 -12.922 1 96.81 112 LYS B O 1
ATOM 2724 N N . LYS B 1 113 ? 20.328 6.195 -14.938 1 95.62 113 LYS B N 1
ATOM 2725 C CA . LYS B 1 113 ? 21.641 6.695 -15.328 1 95.62 113 LYS B CA 1
ATOM 2726 C C . LYS B 1 113 ? 22.203 7.652 -14.281 1 95.62 113 LYS B C 1
ATOM 2728 O O . LYS B 1 113 ? 21.484 8.523 -13.781 1 95.62 113 LYS B O 1
ATOM 2733 N N . ASN B 1 114 ? 23.469 7.484 -13.891 1 96.31 114 ASN B N 1
ATOM 2734 C CA . ASN B 1 114 ? 24.25 8.32 -12.984 1 96.31 114 ASN B CA 1
ATOM 2735 C C . ASN B 1 114 ? 23.875 8.055 -11.523 1 96.31 114 ASN B C 1
ATOM 2737 O O . ASN B 1 114 ? 24.406 8.719 -10.625 1 96.31 114 ASN B O 1
ATOM 2741 N N . TRP B 1 115 ? 22.938 7.184 -11.312 1 96.69 115 TRP B N 1
ATOM 2742 C CA . TRP B 1 115 ? 22.594 6.82 -9.938 1 96.69 115 TRP B CA 1
ATOM 2743 C C . TRP B 1 115 ? 23.188 5.465 -9.57 1 96.69 115 TRP B C 1
ATOM 2745 O O . TRP B 1 115 ? 23.406 4.617 -10.438 1 96.69 115 TRP B O 1
ATOM 2755 N N . LYS B 1 116 ? 23.484 5.352 -8.297 1 95 116 LYS B N 1
ATOM 2756 C CA . LYS B 1 116 ? 24.078 4.117 -7.801 1 95 116 LYS B CA 1
ATOM 2757 C C . LYS B 1 116 ? 23.719 3.879 -6.336 1 95 116 LYS B C 1
ATOM 2759 O O . LYS B 1 116 ? 22.969 4.648 -5.746 1 95 116 LYS B O 1
ATOM 2764 N N . GLY B 1 117 ? 24.219 2.723 -5.812 1 93.81 117 GLY B N 1
ATOM 2765 C CA . GLY B 1 117 ? 23.953 2.367 -4.43 1 93.81 117 GLY B CA 1
ATOM 2766 C C . GLY B 1 117 ? 22.953 1.231 -4.293 1 93.81 117 GLY B C 1
ATOM 2767 O O . GLY B 1 117 ? 22.312 0.835 -5.27 1 93.81 117 GLY B O 1
ATOM 2768 N N . LEU B 1 118 ? 22.703 0.826 -3.068 1 92.94 118 LEU B N 1
ATOM 2769 C CA . LEU B 1 118 ? 21.875 -0.34 -2.777 1 92.94 118 LEU B CA 1
ATOM 2770 C C . LEU B 1 118 ? 20.406 -0.066 -3.111 1 92.94 118 LEU B C 1
ATOM 2772 O O . LEU B 1 118 ? 19.656 -0.985 -3.455 1 92.94 118 LEU B O 1
ATOM 2776 N N . ILE B 1 119 ? 20 1.243 -2.984 1 96.38 119 ILE B N 1
ATOM 2777 C CA . ILE B 1 119 ? 18.625 1.576 -3.291 1 96.38 119 ILE B CA 1
ATOM 2778 C C . ILE B 1 119 ? 18.578 2.695 -4.328 1 96.38 119 ILE B C 1
ATOM 2780 O O . ILE B 1 119 ? 17.578 3.412 -4.434 1 96.38 119 ILE B O 1
ATOM 2784 N N . CYS B 1 120 ? 19.672 2.887 -5.016 1 96.75 120 CYS B N 1
ATOM 2785 C CA . CYS B 1 120 ? 19.781 3.857 -6.098 1 96.75 120 CYS B CA 1
ATOM 2786 C C . CYS B 1 120 ? 19.562 5.273 -5.582 1 96.75 120 CYS B C 1
ATOM 2788 O O . CYS B 1 120 ? 18.828 6.055 -6.184 1 96.75 120 CYS B O 1
ATOM 2790 N N . ASN B 1 121 ? 20.156 5.602 -4.438 1 95.31 121 ASN B N 1
ATOM 2791 C CA . ASN B 1 121 ? 19.984 6.914 -3.83 1 95.31 121 ASN B CA 1
ATOM 2792 C C . ASN B 1 121 ? 21.25 7.75 -3.908 1 95.31 121 ASN B C 1
ATOM 2794 O O . ASN B 1 121 ? 21.25 8.922 -3.529 1 95.31 121 ASN B O 1
ATOM 2798 N N . GLU B 1 122 ? 22.297 7.156 -4.398 1 95.12 122 GLU B N 1
ATOM 2799 C CA . GLU B 1 122 ? 23.578 7.848 -4.531 1 95.12 122 GLU B CA 1
ATOM 2800 C C . GLU B 1 122 ? 23.797 8.336 -5.961 1 95.12 122 GLU B C 1
ATOM 2802 O O . GLU B 1 122 ? 23.438 7.641 -6.918 1 95.12 122 GLU B O 1
ATOM 2807 N N . PHE B 1 123 ? 24.438 9.469 -6.047 1 96.31 123 PHE B N 1
ATOM 2808 C CA . PHE B 1 123 ? 24.641 10.047 -7.367 1 96.31 123 PHE B CA 1
ATOM 2809 C C . PHE B 1 123 ? 26.109 10 -7.758 1 96.31 123 PHE B C 1
ATOM 2811 O O . PHE B 1 123 ? 26.984 10.406 -6.98 1 96.31 123 PHE B O 1
ATOM 2818 N N . ASN B 1 124 ? 26.234 9.508 -9.016 1 95.19 124 ASN B N 1
ATOM 2819 C CA . ASN B 1 124 ? 27.594 9.492 -9.555 1 95.19 124 ASN B CA 1
ATOM 2820 C C . ASN B 1 124 ? 28.125 10.906 -9.758 1 95.19 124 ASN B C 1
ATOM 2822 O O . ASN B 1 124 ? 27.469 11.734 -10.406 1 95.19 124 ASN B O 1
ATOM 2826 N N . GLY B 1 125 ? 29.203 11.195 -9.297 1 94.31 125 GLY B N 1
ATOM 2827 C CA . GLY B 1 125 ? 29.766 12.531 -9.391 1 94.31 125 GLY B CA 1
ATOM 2828 C C . GLY B 1 125 ? 29.75 13.273 -8.062 1 94.31 125 GLY B C 1
ATOM 2829 O O . GLY B 1 125 ? 30.391 14.32 -7.926 1 94.31 125 GLY B O 1
ATOM 2830 N N . CYS B 1 126 ? 29.062 12.719 -7.121 1 96.19 126 CYS B N 1
ATOM 2831 C CA . CYS B 1 126 ? 29.047 13.266 -5.77 1 96.19 126 CYS B CA 1
ATOM 2832 C C . CYS B 1 126 ? 29.875 12.406 -4.824 1 96.19 126 CYS B C 1
ATOM 2834 O O . CYS B 1 126 ? 30.281 11.297 -5.176 1 96.19 126 CYS B O 1
ATOM 2836 N N . PRO B 1 127 ? 30.203 12.969 -3.664 1 93.75 127 PRO B N 1
ATOM 2837 C CA . PRO B 1 127 ? 30.891 12.125 -2.684 1 93.75 127 PRO B CA 1
ATOM 2838 C C . PRO B 1 127 ? 30.109 10.859 -2.35 1 93.75 127 PRO B C 1
ATOM 2840 O O . PRO B 1 127 ? 28.891 10.789 -2.592 1 93.75 127 PRO B O 1
ATOM 2843 N N . VAL B 1 128 ? 30.781 10 -1.776 1 89.06 128 VAL B N 1
ATOM 2844 C CA . VAL B 1 128 ? 30.203 8.703 -1.44 1 89.06 128 VAL B CA 1
ATOM 2845 C C . VAL B 1 128 ? 29 8.906 -0.516 1 89.06 128 VAL B C 1
ATOM 2847 O O . VAL B 1 128 ? 29.062 9.703 0.425 1 89.06 128 VAL B O 1
ATOM 2850 N N . ASN B 1 129 ? 27.875 8.289 -0.778 1 87.44 129 ASN B N 1
ATOM 2851 C CA . ASN B 1 129 ? 26.656 8.289 0.021 1 87.44 129 ASN B CA 1
ATOM 2852 C C . ASN B 1 129 ? 25.859 9.578 -0.16 1 87.44 129 ASN B C 1
ATOM 2854 O O . ASN B 1 129 ? 24.891 9.82 0.565 1 87.44 129 ASN B O 1
ATOM 2858 N N . TYR B 1 130 ? 26.328 10.336 -1.123 1 93.44 130 TYR B N 1
ATOM 2859 C CA . TYR B 1 130 ? 25.625 11.586 -1.365 1 93.44 130 TYR B CA 1
ATOM 2860 C C . TYR B 1 130 ? 24.594 11.43 -2.48 1 93.44 130 TYR B C 1
ATOM 2862 O O . TYR B 1 130 ? 24.734 10.555 -3.34 1 93.44 130 TYR B O 1
ATOM 2870 N N . SER B 1 131 ? 23.594 12.258 -2.389 1 94.38 131 SER B N 1
ATOM 2871 C CA . SER B 1 131 ? 22.562 12.312 -3.424 1 94.38 131 SER B CA 1
ATOM 2872 C C . SER B 1 131 ? 22.672 13.602 -4.238 1 94.38 131 SER B C 1
ATOM 2874 O O . SER B 1 131 ? 23.688 14.297 -4.172 1 94.38 131 SER B O 1
ATOM 2876 N N . TYR B 1 132 ? 21.812 13.719 -5.207 1 93.31 132 TYR B N 1
ATOM 2877 C CA . TYR B 1 132 ? 21.797 14.875 -6.09 1 93.31 132 TYR B CA 1
ATOM 2878 C C . TYR B 1 132 ? 20.422 15.531 -6.117 1 93.31 132 TYR B C 1
ATOM 2880 O O . TYR B 1 132 ? 19.422 14.883 -6.445 1 93.31 132 TYR B O 1
ATOM 2888 N N . PHE B 1 133 ? 20.344 16.781 -5.566 1 90.56 133 PHE B N 1
ATOM 2889 C CA . PHE B 1 133 ? 19.062 17.484 -5.477 1 90.56 133 PHE B CA 1
ATOM 2890 C C . PHE B 1 133 ? 19.219 18.938 -5.949 1 90.56 133 PHE B C 1
ATOM 2892 O O . PHE B 1 133 ? 20.109 19.641 -5.5 1 90.56 133 PHE B O 1
ATOM 2899 N N . LEU B 1 134 ? 18.344 19.375 -6.875 1 88.75 134 LEU B N 1
ATOM 2900 C CA . LEU B 1 134 ? 18.359 20.719 -7.441 1 88.75 134 LEU B CA 1
ATOM 2901 C C . LEU B 1 134 ? 19.75 21.078 -7.941 1 88.75 134 LEU B C 1
ATOM 2903 O O . LEU B 1 134 ? 20.281 22.141 -7.605 1 88.75 134 LEU B O 1
ATOM 2907 N N . ASN B 1 135 ? 20.438 20.141 -8.562 1 89.88 135 ASN B N 1
ATOM 2908 C CA . ASN B 1 135 ? 21.719 20.297 -9.25 1 89.88 135 ASN B CA 1
ATOM 2909 C C . ASN B 1 135 ? 22.859 20.469 -8.258 1 89.88 135 ASN B C 1
ATOM 2911 O O . ASN B 1 135 ? 23.891 21.062 -8.594 1 89.88 135 ASN B O 1
ATOM 2915 N N . VAL B 1 136 ? 22.656 20.062 -7.059 1 93.12 136 VAL B N 1
ATOM 2916 C CA . VAL B 1 136 ? 23.734 20.109 -6.07 1 93.12 136 VAL B CA 1
ATOM 2917 C C . VAL B 1 136 ? 23.859 18.766 -5.355 1 93.12 136 VAL B C 1
ATOM 2919 O O . VAL B 1 136 ? 22.844 18.094 -5.121 1 93.12 136 VAL B O 1
ATOM 2922 N N . CYS B 1 137 ? 25.109 18.453 -5.02 1 94.94 137 CYS B N 1
ATOM 2923 C CA . CYS B 1 137 ? 25.344 17.281 -4.199 1 94.94 137 CYS B CA 1
ATOM 2924 C C . CYS B 1 137 ? 24.859 17.5 -2.771 1 94.94 137 CYS B C 1
ATOM 2926 O O . CYS B 1 137 ? 25.172 18.531 -2.162 1 94.94 137 CYS B O 1
ATOM 2928 N N . THR B 1 138 ? 24.047 16.562 -2.381 1 92.69 138 THR B N 1
ATOM 2929 C CA . THR B 1 138 ? 23.516 16.656 -1.021 1 92.69 138 THR B CA 1
ATOM 2930 C C . THR B 1 138 ? 23.875 15.414 -0.214 1 92.69 138 THR B C 1
ATOM 2932 O O . THR B 1 138 ? 23.891 14.305 -0.75 1 92.69 138 THR B O 1
ATOM 2935 N N . ALA B 1 139 ? 24.219 15.562 1.083 1 86.56 139 ALA B N 1
ATOM 2936 C CA . ALA B 1 139 ? 24.609 14.453 1.948 1 86.56 139 ALA B CA 1
ATOM 2937 C C . ALA B 1 139 ? 23.484 13.438 2.08 1 86.56 139 ALA B C 1
ATOM 2939 O O . ALA B 1 139 ? 23.734 12.234 2.242 1 86.56 139 ALA B O 1
ATOM 2940 N N . ASN B 1 140 ? 22.281 13.93 2.107 1 82.19 140 ASN B N 1
ATOM 2941 C CA . ASN B 1 140 ? 21.141 13.039 2.225 1 82.19 140 ASN B CA 1
ATOM 2942 C C . ASN B 1 140 ? 20.109 13.312 1.142 1 82.19 140 ASN B C 1
ATOM 2944 O O . ASN B 1 140 ? 19.969 14.445 0.674 1 82.19 140 ASN B O 1
ATOM 2948 N N . VAL B 1 141 ? 19.516 12.242 0.628 1 87.19 141 VAL B N 1
ATOM 2949 C CA . VAL B 1 141 ? 18.422 12.398 -0.324 1 87.19 141 VAL B CA 1
ATOM 2950 C C . VAL B 1 141 ? 17.312 13.258 0.287 1 87.19 141 VAL B C 1
ATOM 2952 O O . VAL B 1 141 ? 16.719 14.102 -0.398 1 87.19 141 VAL B O 1
ATOM 2955 N N . CYS B 1 142 ? 17.125 13.117 1.59 1 94.94 142 CYS B N 1
ATOM 2956 C CA . CYS B 1 142 ? 16.062 13.844 2.285 1 94.94 142 CYS B CA 1
ATOM 2957 C C . CYS B 1 142 ? 16.547 15.219 2.715 1 94.94 142 CYS B C 1
ATOM 2959 O O . CYS B 1 142 ? 17.562 15.344 3.398 1 94.94 142 CYS B O 1
ATOM 2961 N N . GLN B 1 143 ? 15.766 16.172 2.305 1 92.88 143 GLN B N 1
ATOM 2962 C CA . GLN B 1 143 ? 16.109 17.562 2.629 1 92.88 143 GLN B CA 1
ATOM 2963 C C . GLN B 1 143 ? 15.664 17.906 4.047 1 92.88 143 GLN B C 1
ATOM 2965 O O . GLN B 1 143 ? 14.883 17.188 4.66 1 92.88 143 GLN B O 1
ATOM 2970 N N . HIS B 1 144 ? 16.281 19.031 4.664 1 92.56 144 HIS B N 1
ATOM 2971 C CA . HIS B 1 144 ? 15.883 19.625 5.938 1 92.56 144 HIS B CA 1
ATOM 2972 C C . HIS B 1 144 ? 15.906 18.594 7.059 1 92.56 144 HIS B C 1
ATOM 2974 O O . HIS B 1 144 ? 14.953 18.5 7.84 1 92.56 144 HIS B O 1
ATOM 2980 N N . GLU B 1 145 ? 16.891 17.719 7.016 1 93.06 145 GLU B N 1
ATOM 2981 C CA . GLU B 1 145 ? 17.172 16.75 8.07 1 93.06 145 GLU B CA 1
ATOM 2982 C C . GLU B 1 145 ? 16.125 15.633 8.078 1 93.06 145 GLU B C 1
ATOM 2984 O O . GLU B 1 145 ? 15.875 15.023 9.117 1 93.06 145 GLU B O 1
ATOM 2989 N N . GLY B 1 146 ? 15.562 15.453 6.961 1 96.12 146 GLY B N 1
ATOM 2990 C CA . GLY B 1 146 ? 14.641 14.336 6.848 1 96.12 146 GLY B CA 1
ATOM 2991 C C . GLY B 1 146 ? 15.32 12.984 6.934 1 96.12 146 GLY B C 1
ATOM 2992 O O . GLY B 1 146 ? 16.547 12.898 6.855 1 96.12 146 GLY B O 1
ATOM 2993 N N . GLN B 1 147 ? 14.5 11.977 7.133 1 96.38 147 GLN B N 1
ATOM 2994 C CA . GLN B 1 147 ? 15.008 10.617 7.262 1 96.38 147 GLN B CA 1
ATOM 2995 C C . GLN B 1 147 ? 14.406 9.695 6.199 1 96.38 147 GLN B C 1
ATOM 2997 O O . GLN B 1 147 ? 13.188 9.688 6 1 96.38 147 GLN B O 1
ATOM 3002 N N . LEU B 1 148 ? 15.344 8.938 5.543 1 96.5 148 LEU B N 1
ATOM 3003 C CA . LEU B 1 148 ? 14.875 8 4.527 1 96.5 148 LEU B CA 1
ATOM 3004 C C . LEU B 1 148 ? 14.031 6.895 5.148 1 96.5 148 LEU B C 1
ATOM 3006 O O . LEU B 1 148 ? 14.406 6.336 6.188 1 96.5 148 LEU B O 1
ATOM 3010 N N . ALA B 1 149 ? 12.891 6.605 4.527 1 98.12 149 ALA B N 1
ATOM 3011 C CA . ALA B 1 149 ? 11.961 5.621 5.07 1 98.12 149 ALA B CA 1
ATOM 3012 C C . ALA B 1 149 ? 11.211 4.902 3.951 1 98.12 149 ALA B C 1
ATOM 3014 O O . ALA B 1 149 ? 11.07 5.434 2.848 1 98.12 149 ALA B O 1
ATOM 3015 N N . LEU B 1 150 ? 10.836 3.682 4.281 1 97.81 150 LEU B N 1
ATOM 3016 C CA . LEU B 1 150 ? 10.023 2.889 3.363 1 97.81 150 LEU B CA 1
ATOM 3017 C C . LEU B 1 150 ? 8.547 3.219 3.523 1 97.81 150 LEU B C 1
ATOM 3019 O O . LEU B 1 150 ? 8 3.143 4.629 1 97.81 150 LEU B O 1
ATOM 3023 N N . GLY B 1 151 ? 7.926 3.662 2.434 1 96.19 151 GLY B N 1
ATOM 3024 C CA . GLY B 1 151 ? 6.484 3.871 2.398 1 96.19 151 GLY B CA 1
ATOM 3025 C C . GLY B 1 151 ? 5.738 2.766 1.675 1 96.19 151 GLY B C 1
ATOM 3026 O O . GLY B 1 151 ? 6.355 1.829 1.16 1 96.19 151 GLY B O 1
ATOM 3027 N N . SER B 1 152 ? 4.387 2.889 1.637 1 92.81 152 SER B N 1
ATOM 3028 C CA . SER B 1 152 ? 3.562 1.891 0.965 1 92.81 152 SER B CA 1
ATOM 3029 C C . SER B 1 152 ? 3.711 1.979 -0.55 1 92.81 152 SER B C 1
ATOM 3031 O O . SER B 1 152 ? 3.525 0.986 -1.256 1 92.81 152 SER B O 1
ATOM 3033 N N . LYS B 1 153 ? 4.062 3.137 -1.076 1 93 153 LYS B N 1
ATOM 3034 C CA . LYS B 1 153 ? 4.145 3.34 -2.52 1 93 153 LYS B CA 1
ATOM 3035 C C . LYS B 1 153 ? 5.598 3.354 -2.99 1 93 153 LYS B C 1
ATOM 3037 O O . LYS B 1 153 ? 5.914 2.82 -4.055 1 93 153 LYS B O 1
ATOM 3042 N N . HIS B 1 154 ? 6.367 3.934 -2.271 1 96.25 154 HIS B N 1
ATOM 3043 C CA . HIS B 1 154 ? 7.777 4.086 -2.611 1 96.25 154 HIS B CA 1
ATOM 3044 C C . HIS B 1 154 ? 8.586 4.566 -1.41 1 96.25 154 HIS B C 1
ATOM 3046 O O . HIS B 1 154 ? 8.016 4.875 -0.359 1 96.25 154 HIS B O 1
ATOM 3052 N N . ILE B 1 155 ? 9.891 4.527 -1.642 1 97.5 155 ILE B N 1
ATOM 3053 C CA . ILE B 1 155 ? 10.781 5.07 -0.62 1 97.5 155 ILE B CA 1
ATOM 3054 C C . ILE B 1 155 ? 10.641 6.59 -0.57 1 97.5 155 ILE B C 1
ATOM 3056 O O . ILE B 1 155 ? 10.641 7.254 -1.609 1 97.5 155 ILE B O 1
ATOM 3060 N N . GLU B 1 156 ? 10.398 7.105 0.606 1 97.5 156 GLU B N 1
ATOM 3061 C CA . GLU B 1 156 ? 10.281 8.547 0.832 1 97.5 156 GLU B CA 1
ATOM 3062 C C . GLU B 1 156 ? 10.875 8.945 2.182 1 97.5 156 GLU B C 1
ATOM 3064 O O . GLU B 1 156 ? 11.68 8.203 2.754 1 97.5 156 GLU B O 1
ATOM 3069 N N . CYS B 1 157 ? 10.602 10.164 2.6 1 97.88 157 CYS B N 1
ATOM 3070 C CA . CYS B 1 157 ? 11.289 10.633 3.797 1 97.88 157 CYS B CA 1
ATOM 3071 C C . CYS B 1 157 ? 10.297 10.938 4.914 1 97.88 157 CYS B C 1
ATOM 3073 O O . CYS B 1 157 ? 9.172 11.367 4.652 1 97.88 157 CYS B O 1
ATOM 3075 N N . ILE B 1 158 ? 10.664 10.633 6.109 1 98.12 158 ILE B N 1
ATOM 3076 C CA . ILE B 1 158 ? 10.078 11.25 7.289 1 98.12 158 ILE B CA 1
ATOM 3077 C C . ILE B 1 158 ? 10.57 12.688 7.426 1 98.12 158 ILE B C 1
ATOM 3079 O O . ILE B 1 158 ? 11.773 12.945 7.324 1 98.12 158 ILE B O 1
ATOM 3083 N N . CYS B 1 159 ? 9.625 13.602 7.59 1 97.56 159 CYS B N 1
ATOM 3084 C CA . CYS B 1 159 ? 10.008 15.008 7.59 1 97.56 159 CYS B CA 1
ATOM 3085 C C . CYS B 1 159 ? 9.633 15.672 8.914 1 97.56 159 CYS B C 1
ATOM 3087 O O . CYS B 1 159 ? 8.57 15.406 9.469 1 97.56 159 CYS B O 1
ATOM 3089 N N . LYS B 1 160 ? 10.453 16.5 9.398 1 95.81 160 LYS B N 1
ATOM 3090 C CA . LYS B 1 160 ? 10.102 17.375 10.516 1 95.81 160 LYS B CA 1
ATOM 3091 C C . LYS B 1 160 ? 9.281 18.562 10.047 1 95.81 160 LYS B C 1
ATOM 3093 O O . LYS B 1 160 ? 9.57 19.141 8.992 1 95.81 160 LYS B O 1
ATOM 3098 N N . ALA B 1 161 ? 8.297 18.922 10.844 1 92.31 161 ALA B N 1
ATOM 3099 C CA . ALA B 1 161 ? 7.539 20.125 10.523 1 92.31 161 ALA B CA 1
ATOM 3100 C C . ALA B 1 161 ? 8.461 21.344 10.422 1 92.31 161 ALA B C 1
ATOM 3102 O O . ALA B 1 161 ? 9.43 21.453 11.172 1 92.31 161 ALA B O 1
ATOM 3103 N N . PRO B 1 162 ? 8.328 22.234 9.492 1 93.62 162 PRO B N 1
ATOM 3104 C CA . PRO B 1 162 ? 7.148 22.406 8.641 1 93.62 162 PRO B CA 1
ATOM 3105 C C . PRO B 1 162 ? 7.344 21.812 7.246 1 93.62 162 PRO B C 1
ATOM 3107 O O . PRO B 1 162 ? 6.637 22.172 6.305 1 93.62 162 PRO B O 1
ATOM 3110 N N . TRP B 1 163 ? 8.25 20.891 7.117 1 94.31 163 TRP B N 1
ATOM 3111 C CA . TRP B 1 163 ? 8.617 20.391 5.797 1 94.31 163 TRP B CA 1
ATOM 3112 C C . TRP B 1 163 ? 7.766 19.188 5.422 1 94.31 163 TRP B C 1
ATOM 3114 O O . TRP B 1 163 ? 7.348 18.422 6.293 1 94.31 163 TRP B O 1
ATOM 3124 N N . ASP B 1 164 ? 7.488 19.094 4.086 1 94.88 164 ASP B N 1
ATOM 3125 C CA . ASP B 1 164 ? 6.691 18.031 3.5 1 94.88 164 ASP B CA 1
ATOM 3126 C C . ASP B 1 164 ? 7.23 17.625 2.125 1 94.88 164 ASP B C 1
ATOM 3128 O O . ASP B 1 164 ? 8.344 18 1.756 1 94.88 164 ASP B O 1
ATOM 3132 N N . GLY B 1 165 ? 6.48 16.734 1.406 1 94.81 165 GLY B N 1
ATOM 3133 C CA . GLY B 1 165 ? 6.945 16.234 0.127 1 94.81 165 GLY B CA 1
ATOM 3134 C C . GLY B 1 165 ? 7.695 14.914 0.246 1 94.81 165 GLY B C 1
ATOM 3135 O O . GLY B 1 165 ? 8.109 14.523 1.341 1 94.81 165 GLY B O 1
ATOM 3136 N N . ARG B 1 166 ? 7.957 14.289 -0.886 1 95.5 166 ARG B N 1
ATOM 3137 C CA . ARG B 1 166 ? 8.594 12.977 -0.897 1 95.5 166 ARG B CA 1
ATOM 3138 C C . ARG B 1 166 ? 9.969 13.023 -0.232 1 95.5 166 ARG B C 1
ATOM 3140 O O . ARG B 1 166 ? 10.344 12.102 0.49 1 95.5 166 ARG B O 1
ATOM 3147 N N . PHE B 1 167 ? 10.727 14.211 -0.466 1 96.19 167 PHE B N 1
ATOM 3148 C CA . PHE B 1 167 ? 12.078 14.336 0.06 1 96.19 167 PHE B CA 1
ATOM 3149 C C . PHE B 1 167 ? 12.195 15.531 0.998 1 96.19 167 PHE B C 1
ATOM 3151 O O . PHE B 1 167 ? 13.273 16.109 1.136 1 96.19 167 PHE B O 1
ATOM 3158 N N . CYS B 1 168 ? 11.07 15.938 1.54 1 96.31 168 CYS B N 1
ATOM 3159 C CA . CYS B 1 168 ? 10.992 17.031 2.492 1 96.31 168 CYS B CA 1
ATOM 3160 C C . CYS B 1 168 ? 11.398 18.359 1.839 1 96.31 168 CYS B C 1
ATOM 3162 O O . CYS B 1 168 ? 12.094 19.172 2.449 1 96.31 168 CYS B O 1
ATOM 3164 N N . GLU B 1 169 ? 11.008 18.516 0.575 1 92.69 169 GLU B N 1
ATOM 3165 C CA . GLU B 1 169 ? 11.422 19.672 -0.203 1 92.69 169 GLU B CA 1
ATOM 3166 C C . GLU B 1 169 ? 10.359 20.766 -0.178 1 92.69 169 GLU B C 1
ATOM 3168 O O . GLU B 1 169 ? 10.625 21.906 -0.565 1 92.69 169 GLU B O 1
ATOM 3173 N N . ARG B 1 170 ? 9.211 20.422 0.32 1 93.25 170 ARG B N 1
ATOM 3174 C CA . ARG B 1 170 ? 8.078 21.328 0.239 1 93.25 170 ARG B CA 1
ATOM 3175 C C . ARG B 1 170 ? 7.73 21.906 1.612 1 93.25 170 ARG B C 1
ATOM 3177 O O . ARG B 1 170 ? 7.727 21.172 2.607 1 93.25 170 ARG B O 1
ATOM 3184 N N . LEU B 1 171 ? 7.469 23.219 1.582 1 92.56 171 LEU B N 1
ATOM 3185 C CA . LEU B 1 171 ? 7.039 23.891 2.809 1 92.56 171 LEU B CA 1
ATOM 3186 C C . LEU B 1 171 ? 5.555 23.656 3.062 1 92.56 171 LEU B C 1
ATOM 3188 O O . LEU B 1 171 ? 4.727 23.844 2.168 1 92.56 171 LEU B O 1
ATOM 3192 N N . ALA B 1 172 ? 5.211 23.109 4.262 1 91.19 172 ALA B N 1
ATOM 3193 C CA . ALA B 1 172 ? 3.832 22.891 4.68 1 91.19 172 ALA B CA 1
ATOM 3194 C C . ALA B 1 172 ? 3.598 23.406 6.098 1 91.19 172 ALA B C 1
ATOM 3196 O O . ALA B 1 172 ? 3.578 22.625 7.055 1 91.19 172 ALA B O 1
ATOM 3197 N N . CYS B 1 173 ? 3.184 24.625 6.207 1 90.19 173 CYS B N 1
ATOM 3198 C CA . CYS B 1 173 ? 3.166 25.297 7.5 1 90.19 173 CYS B CA 1
ATOM 3199 C C . CYS B 1 173 ? 1.981 24.844 8.344 1 90.19 173 CYS B C 1
ATOM 3201 O O . CYS B 1 173 ? 1.948 25.062 9.555 1 90.19 173 CYS B O 1
ATOM 3203 N N . TRP B 1 174 ? 1.041 24.25 7.75 1 84.44 174 TRP B N 1
ATOM 3204 C CA . TRP B 1 174 ? -0.059 23.688 8.531 1 84.44 174 TRP B CA 1
ATOM 3205 C C . TRP B 1 174 ? 0.443 22.625 9.492 1 84.44 174 TRP B C 1
ATOM 3207 O O . TRP B 1 174 ? -0.24 22.281 10.461 1 84.44 174 TRP B O 1
ATOM 3217 N N . ARG B 1 175 ? 1.613 22.141 9.258 1 89.12 175 ARG B N 1
ATOM 3218 C CA . ARG B 1 175 ? 2.211 21.125 10.117 1 89.12 175 ARG B CA 1
ATOM 3219 C C . ARG B 1 175 ? 2.715 21.734 11.422 1 89.12 175 ARG B C 1
ATOM 3221 O O . ARG B 1 175 ? 3.027 21.016 12.375 1 89.12 175 ARG B O 1
ATOM 3228 N N . MET B 1 176 ? 2.699 23.031 11.438 1 87.19 176 MET B N 1
ATOM 3229 C CA . MET B 1 176 ? 3.207 23.719 12.617 1 87.19 176 MET B CA 1
ATOM 3230 C C . MET B 1 176 ? 2.145 23.781 13.711 1 87.19 176 MET B C 1
ATOM 3232 O O . MET B 1 176 ? 2.383 24.344 14.781 1 87.19 176 MET B O 1
ATOM 3236 N N . ALA B 1 177 ? 1.063 23.25 13.438 1 79.94 177 ALA B N 1
ATOM 3237 C CA . ALA B 1 177 ? -0.029 23.266 14.406 1 79.94 177 ALA B CA 1
ATOM 3238 C C . ALA B 1 177 ? -0.742 21.922 14.453 1 79.94 177 ALA B C 1
ATOM 3240 O O . ALA B 1 177 ? -0.592 21.094 13.547 1 79.94 177 ALA B O 1
ATOM 3241 N N . ASP B 1 178 ? -1.368 21.734 15.547 1 76.31 178 ASP B N 1
ATOM 3242 C CA . ASP B 1 178 ? -2.213 20.547 15.633 1 76.31 178 ASP B CA 1
ATOM 3243 C C . ASP B 1 178 ? -3.406 20.641 14.688 1 76.31 178 ASP B C 1
ATOM 3245 O O . ASP B 1 178 ? -3.676 21.703 14.133 1 76.31 178 ASP B O 1
ATOM 3249 N N . LYS B 1 179 ? -3.975 19.5 14.5 1 69.88 179 LYS B N 1
ATOM 3250 C CA . LYS B 1 179 ? -5.105 19.469 13.578 1 69.88 179 LYS B CA 1
ATOM 3251 C C . LYS B 1 179 ? -6.23 20.375 14.047 1 69.88 179 LYS B C 1
ATOM 3253 O O . LYS B 1 179 ? -6.441 20.547 15.25 1 69.88 179 LYS B O 1
ATOM 3258 N N . GLY B 1 180 ? -6.902 21 13.047 1 69.69 180 GLY B N 1
ATOM 3259 C CA . GLY B 1 180 ? -8.047 21.844 13.367 1 69.69 180 GLY B CA 1
ATOM 3260 C C . GLY B 1 180 ? -7.82 23.312 13.047 1 69.69 180 GLY B C 1
ATOM 3261 O O . GLY B 1 180 ? -7.164 23.641 12.062 1 69.69 180 GLY B O 1
ATOM 3262 N N . LEU B 1 181 ? -8.477 24.156 13.789 1 62.56 181 LEU B N 1
ATOM 3263 C CA . LEU B 1 181 ? -8.523 25.594 13.539 1 62.56 181 LEU B CA 1
ATOM 3264 C C . LEU B 1 181 ? -7.145 26.219 13.719 1 62.56 181 LEU B C 1
ATOM 3266 O O . LEU B 1 181 ? -6.844 27.25 13.109 1 62.56 181 LEU B O 1
ATOM 3270 N N . GLU B 1 182 ? -6.301 25.516 14.367 1 67.69 182 GLU B N 1
ATOM 3271 C CA . GLU B 1 182 ? -4.988 26.094 14.641 1 67.69 182 GLU B CA 1
ATOM 3272 C C . GLU B 1 182 ? -4.094 26.047 13.406 1 67.69 182 GLU B C 1
ATOM 3274 O O . GLU B 1 182 ? -3.123 26.797 13.305 1 67.69 182 GLU B O 1
ATOM 3279 N N . GLU B 1 183 ? -4.562 25.25 12.422 1 68.44 183 GLU B N 1
ATOM 3280 C CA . GLU B 1 183 ? -3.76 25.141 11.203 1 68.44 183 GLU B CA 1
ATOM 3281 C C . GLU B 1 183 ? -3.803 26.422 10.391 1 68.44 183 GLU B C 1
ATOM 3283 O O . GLU B 1 183 ? -2.859 26.734 9.664 1 68.44 183 GLU B O 1
ATOM 3288 N N . LYS B 1 184 ? -4.809 27.172 10.648 1 74.12 184 LYS B N 1
ATOM 3289 C CA . LYS B 1 184 ? -5.008 28.375 9.859 1 74.12 184 LYS B CA 1
ATOM 3290 C C . LYS B 1 184 ? -4.188 29.547 10.414 1 74.12 184 LYS B C 1
ATOM 3292 O O . LYS B 1 184 ? -4.098 30.594 9.789 1 74.12 184 LYS B O 1
ATOM 3297 N N . ARG B 1 185 ? -3.529 29.266 11.453 1 80.06 185 ARG B N 1
ATOM 3298 C CA . ARG B 1 185 ? -2.738 30.312 12.078 1 80.06 185 ARG B CA 1
ATOM 3299 C C . ARG B 1 185 ? -1.431 30.547 11.328 1 80.06 185 ARG B C 1
ATOM 3301 O O . ARG B 1 185 ? -0.783 31.578 11.492 1 80.06 185 ARG B O 1
ATOM 3308 N N . TRP B 1 186 ? -1.138 29.484 10.461 1 86.5 186 TRP B N 1
ATOM 3309 C CA . TRP B 1 186 ? 0.152 29.531 9.773 1 86.5 186 TRP B CA 1
ATOM 3310 C C . TRP B 1 186 ? -0.031 29.688 8.273 1 86.5 186 TRP B C 1
ATOM 3312 O O . TRP B 1 186 ? -0.99 29.172 7.695 1 86.5 186 TRP B O 1
ATOM 3322 N N . ARG B 1 187 ? 0.852 30.438 7.727 1 86.75 187 ARG B N 1
ATOM 3323 C CA . ARG B 1 187 ? 0.868 30.609 6.277 1 86.75 187 ARG B CA 1
ATOM 3324 C C . ARG B 1 187 ? 2.246 30.297 5.707 1 86.75 187 ARG B C 1
ATOM 3326 O O . ARG B 1 187 ? 3.266 30.547 6.355 1 86.75 187 ARG B O 1
ATOM 3333 N N . ASN B 1 188 ? 2.152 29.781 4.465 1 86.38 188 ASN B N 1
ATOM 3334 C CA . ASN B 1 188 ? 3.404 29.484 3.771 1 86.38 188 ASN B CA 1
ATOM 3335 C C . ASN B 1 188 ? 4.027 30.75 3.184 1 86.38 188 ASN B C 1
ATOM 3337 O O . ASN B 1 188 ? 3.338 31.547 2.553 1 86.38 188 ASN B O 1
ATOM 3341 N N . SER B 1 189 ? 5.27 30.891 3.52 1 85.12 189 SER B N 1
ATOM 3342 C CA . SER B 1 189 ? 6.098 31.812 2.748 1 85.12 189 SER B CA 1
ATOM 3343 C C . SER B 1 189 ? 7.027 31.062 1.799 1 85.12 189 SER B C 1
ATOM 3345 O O . SER B 1 189 ? 6.797 29.891 1.496 1 85.12 189 SER B O 1
ATOM 3347 N N . ILE B 1 190 ? 7.945 31.75 1.186 1 81.44 190 ILE B N 1
ATOM 3348 C CA . ILE B 1 190 ? 8.852 31.125 0.217 1 81.44 190 ILE B CA 1
ATOM 3349 C C . ILE B 1 190 ? 9.742 30.109 0.917 1 81.44 190 ILE B C 1
ATOM 3351 O O . ILE B 1 190 ? 9.836 28.953 0.478 1 81.44 190 ILE B O 1
ATOM 3355 N N . ASP B 1 191 ? 10.219 30.453 2.107 1 86.62 191 ASP B N 1
ATOM 3356 C CA . ASP B 1 191 ? 11.219 29.562 2.705 1 86.62 191 ASP B CA 1
ATOM 3357 C C . ASP B 1 191 ? 10.969 29.391 4.199 1 86.62 191 ASP B C 1
ATOM 3359 O O . ASP B 1 191 ? 11.734 28.719 4.887 1 86.62 191 ASP B O 1
ATOM 3363 N N . HIS B 1 192 ? 9.875 30.047 4.676 1 90.44 192 HIS B N 1
ATOM 3364 C CA . HIS B 1 192 ? 9.57 29.922 6.098 1 90.44 192 HIS B CA 1
ATOM 3365 C C . HIS B 1 192 ? 8.078 30.094 6.355 1 90.44 192 HIS B C 1
ATOM 3367 O O . HIS B 1 192 ? 7.328 30.484 5.461 1 90.44 192 HIS B O 1
ATOM 3373 N N . CYS B 1 193 ? 7.742 29.688 7.555 1 91.81 193 CYS B N 1
ATOM 3374 C CA . CYS B 1 193 ? 6.352 29.859 7.965 1 91.81 193 CYS B CA 1
ATOM 3375 C C . CYS B 1 193 ? 6.141 31.219 8.617 1 91.81 193 CYS B C 1
ATOM 3377 O O . CYS B 1 193 ? 7.027 31.734 9.305 1 91.81 193 CYS B O 1
ATOM 3379 N N . LYS B 1 194 ? 5.023 31.828 8.297 1 90.69 194 LYS B N 1
ATOM 3380 C CA . LYS B 1 194 ? 4.629 33.062 8.945 1 90.69 194 LYS B CA 1
ATOM 3381 C C . LYS B 1 194 ? 3.205 32.969 9.492 1 90.69 194 LYS B C 1
ATOM 3383 O O . LYS B 1 194 ? 2.424 32.125 9.055 1 90.69 194 LYS B O 1
ATOM 3388 N N . CYS B 1 195 ? 2.98 33.812 10.461 1 88.44 195 CYS B N 1
ATOM 3389 C CA . CYS B 1 195 ? 1.624 33.844 10.992 1 88.44 195 CYS B CA 1
ATOM 3390 C C . CYS B 1 195 ? 0.644 34.375 9.961 1 88.44 195 CYS B C 1
ATOM 3392 O O . CYS B 1 195 ? 0.987 35.281 9.172 1 88.44 195 CYS B O 1
ATOM 3394 N N . ALA B 1 196 ? -0.549 33.781 9.984 1 86.62 196 ALA B N 1
ATOM 3395 C CA . ALA B 1 196 ? -1.624 34.375 9.195 1 86.62 196 ALA B CA 1
ATOM 3396 C C . ALA B 1 196 ? -1.934 35.781 9.672 1 86.62 196 ALA B C 1
ATOM 3398 O O . ALA B 1 196 ? -1.548 36.188 10.781 1 86.62 196 ALA B O 1
ATOM 3399 N N . ASP B 1 197 ? -2.525 36.594 8.828 1 84.5 197 ASP B N 1
ATOM 3400 C CA . ASP B 1 197 ? -2.688 38.031 9.031 1 84.5 197 ASP B CA 1
ATOM 3401 C C . ASP B 1 197 ? -3.334 38.312 10.383 1 84.5 197 ASP B C 1
ATOM 3403 O O . ASP B 1 197 ? -3.008 39.312 11.023 1 84.5 197 ASP B O 1
ATOM 3407 N N . ASN B 1 198 ? -4.156 37.5 10.898 1 83.75 198 ASN B N 1
ATOM 3408 C CA . ASN B 1 198 ? -4.887 37.781 12.125 1 83.75 198 ASN B CA 1
ATOM 3409 C C . ASN B 1 198 ? -4.215 37.156 13.336 1 83.75 198 ASN B C 1
ATOM 3411 O O . ASN B 1 198 ? -4.777 37.156 14.438 1 83.75 198 ASN B O 1
ATOM 3415 N N . TYR B 1 199 ? -3.008 36.688 13.047 1 84.44 199 TYR B N 1
ATOM 3416 C CA . TYR B 1 199 ? -2.338 36 14.148 1 84.44 199 TYR B CA 1
ATOM 3417 C C . TYR B 1 199 ? -0.93 36.562 14.352 1 84.44 199 TYR B C 1
ATOM 3419 O O . TYR B 1 199 ? -0.308 37.062 13.414 1 84.44 199 TYR B O 1
ATOM 3427 N N . SER B 1 200 ? -0.494 36.625 15.562 1 85.31 200 SER B N 1
ATOM 3428 C CA . SER B 1 200 ? 0.866 37 15.898 1 85.31 200 SER B CA 1
ATOM 3429 C C . SER B 1 200 ? 1.43 36.156 17.031 1 85.31 200 SER B C 1
ATOM 3431 O O . SER B 1 200 ? 0.742 35.281 17.547 1 85.31 200 SER B O 1
ATOM 3433 N N . GLY B 1 201 ? 2.785 36.344 17.281 1 85.81 201 GLY B N 1
ATOM 3434 C CA . GLY B 1 201 ? 3.457 35.531 18.297 1 85.81 201 GLY B CA 1
ATOM 3435 C C . GLY B 1 201 ? 4.434 34.531 17.703 1 85.81 201 GLY B C 1
ATOM 3436 O O . GLY B 1 201 ? 4.445 34.312 16.484 1 85.81 201 GLY B O 1
ATOM 3437 N N . GLU B 1 202 ? 5.215 33.875 18.547 1 81.62 202 GLU B N 1
ATOM 3438 C CA . GLU B 1 202 ? 6.215 32.906 18.094 1 81.62 202 GLU B CA 1
ATOM 3439 C C . GLU B 1 202 ? 5.555 31.672 17.469 1 81.62 202 GLU B C 1
ATOM 3441 O O . GLU B 1 202 ? 6.066 31.109 16.5 1 81.62 202 GLU B O 1
ATOM 3446 N N . ASN B 1 203 ? 4.43 31.328 17.984 1 83.69 203 ASN B N 1
ATOM 3447 C CA . ASN B 1 203 ? 3.701 30.172 17.484 1 83.69 203 ASN B CA 1
ATOM 3448 C C . ASN B 1 203 ? 2.336 30.562 16.922 1 83.69 203 ASN B C 1
ATOM 3450 O O . ASN B 1 203 ? 1.419 29.75 16.875 1 83.69 203 ASN B O 1
ATOM 3454 N N . CYS B 1 204 ? 2.293 31.875 16.609 1 86.94 204 CYS B N 1
ATOM 3455 C CA . CYS B 1 204 ? 1.067 32.438 16.047 1 86.94 204 CYS B CA 1
ATOM 3456 C C . CYS B 1 204 ? -0.12 32.188 16.969 1 86.94 204 CYS B C 1
ATOM 3458 O O . CYS B 1 204 ? -1.211 31.844 16.5 1 86.94 204 CYS B O 1
ATOM 3460 N N . GLU B 1 205 ? 0.144 32.25 18.234 1 81.81 205 GLU B N 1
ATOM 3461 C CA . GLU B 1 205 ? -0.865 31.891 19.234 1 81.81 205 GLU B CA 1
ATOM 3462 C C . GLU B 1 205 ? -1.74 33.094 19.578 1 81.81 205 GLU B C 1
ATOM 3464 O O . GLU B 1 205 ? -2.84 32.938 20.109 1 81.81 205 GLU B O 1
ATOM 3469 N N . THR B 1 206 ? -1.248 34.281 19.188 1 83 206 THR B N 1
ATOM 3470 C CA . THR B 1 206 ? -1.938 35.5 19.578 1 83 206 THR B CA 1
ATOM 3471 C C . THR B 1 206 ? -2.828 36.031 18.453 1 83 206 THR B C 1
ATOM 3473 O O . THR B 1 206 ? -2.357 36.219 17.328 1 83 206 THR B O 1
ATOM 3476 N N . ILE B 1 207 ? -4.133 36.125 18.688 1 80.81 207 ILE B N 1
ATOM 3477 C CA . ILE B 1 207 ? -5.051 36.688 17.703 1 80.81 207 ILE B CA 1
ATOM 3478 C C . ILE B 1 207 ? -4.969 38.188 17.734 1 80.81 207 ILE B C 1
ATOM 3480 O O . ILE B 1 207 ? -5.207 38.812 18.781 1 80.81 207 ILE B O 1
ATOM 3484 N N . ILE B 1 208 ? -4.566 38.812 16.672 1 80.25 208 ILE B N 1
ATOM 3485 C CA . ILE B 1 208 ? -4.348 40.25 16.672 1 80.25 208 ILE B CA 1
ATOM 3486 C C . ILE B 1 208 ? -5.492 40.969 15.93 1 80.25 208 ILE B C 1
ATOM 3488 O O . ILE B 1 208 ? -5.715 42.156 16.109 1 80.25 208 ILE B O 1
ATOM 3492 N N . SER B 1 209 ? -6.082 40.281 14.969 1 74.75 209 SER B N 1
ATOM 3493 C CA . SER B 1 209 ? -7.215 40.875 14.281 1 74.75 209 SER B CA 1
ATOM 3494 C C . SER B 1 209 ? -8.25 39.844 13.875 1 74.75 209 SER B C 1
ATOM 3496 O O . SER B 1 209 ? -7.934 38.656 13.75 1 74.75 209 SER B O 1
ATOM 3498 N N . CYS B 1 210 ? -9.438 39.938 14.148 1 62.53 210 CYS B N 1
ATOM 3499 C CA . CYS B 1 210 ? -10.508 39 13.781 1 62.53 210 CYS B CA 1
ATOM 3500 C C . CYS B 1 210 ? -10.953 39.219 12.344 1 62.53 210 CYS B C 1
ATOM 3502 O O . CYS B 1 210 ? -10.922 40.344 11.844 1 62.53 210 CYS B O 1
ATOM 3504 N N . GLN B 1 211 ? -10.695 38.25 11.516 1 55.31 211 GLN B N 1
ATOM 3505 C CA . GLN B 1 211 ? -11.125 38.438 10.133 1 55.31 211 GLN B CA 1
ATOM 3506 C C . GLN B 1 211 ? -12.391 39.281 10.047 1 55.31 211 GLN B C 1
ATOM 3508 O O . GLN B 1 211 ? -12.438 40.25 9.266 1 55.31 211 GLN B O 1
ATOM 3513 N N . ASN B 1 212 ? -13.625 38.531 10.234 1 49.41 212 ASN B N 1
ATOM 3514 C CA . ASN B 1 212 ? -14.836 39.344 10.086 1 49.41 212 ASN B CA 1
ATOM 3515 C C . ASN B 1 212 ? -15.016 40.312 11.25 1 49.41 212 ASN B C 1
ATOM 3517 O O . ASN B 1 212 ? -16.125 40.812 11.484 1 49.41 212 ASN B O 1
ATOM 3521 N N . GLY B 1 213 ? -14.195 41.031 11.898 1 47.66 213 GLY B N 1
ATOM 3522 C CA . GLY B 1 213 ? -14.406 42.031 12.93 1 47.66 213 GLY B CA 1
ATOM 3523 C C . GLY B 1 213 ? -14.594 41.438 14.312 1 47.66 213 GLY B C 1
ATOM 3524 O O . GLY B 1 213 ? -14.367 42.094 15.312 1 47.66 213 GLY B O 1
ATOM 3525 N N . GLU B 1 214 ? -15.664 40.469 14.578 1 40.25 214 GLU B N 1
ATOM 3526 C CA . GLU B 1 214 ? -16.016 40.156 15.969 1 40.25 214 GLU B CA 1
ATOM 3527 C C . GLU B 1 214 ? -15.047 39.125 16.562 1 40.25 214 GLU B C 1
ATOM 3529 O O . GLU B 1 214 ? -14.727 38.125 15.914 1 40.25 214 GLU B O 1
ATOM 3534 N N . PHE B 1 215 ? -14.031 39.438 17.312 1 43.69 215 PHE B N 1
ATOM 3535 C CA . PHE B 1 215 ? -13.164 38.656 18.172 1 43.69 215 PHE B CA 1
ATOM 3536 C C . PHE B 1 215 ? -13.961 37.562 18.891 1 43.69 215 PHE B C 1
ATOM 3538 O O . PHE B 1 215 ? -14.859 37.875 19.672 1 43.69 215 PHE B O 1
ATOM 3545 N N . ILE B 1 216 ? -14.547 36.469 18.219 1 39.69 216 ILE B N 1
ATOM 3546 C CA . ILE B 1 216 ? -15.25 35.562 19.125 1 39.69 216 ILE B CA 1
ATOM 3547 C C . ILE B 1 216 ? -14.258 34.938 20.094 1 39.69 216 ILE B C 1
ATOM 3549 O O . ILE B 1 216 ? -13.297 34.281 19.672 1 39.69 216 ILE B O 1
ATOM 3553 N N . ASN B 1 217 ? -13.977 35.344 21.281 1 37.75 217 ASN B N 1
ATOM 3554 C CA . ASN B 1 217 ? -13.406 34.75 22.484 1 37.75 217 ASN B CA 1
ATOM 3555 C C . ASN B 1 217 ? -13.836 33.281 22.641 1 37.75 217 ASN B C 1
ATOM 3557 O O . ASN B 1 217 ? -15.023 33 22.812 1 37.75 217 ASN B O 1
ATOM 3561 N N . GLU B 1 218 ? -13.523 32.406 21.719 1 35.62 218 GLU B N 1
ATOM 3562 C CA . GLU B 1 218 ? -13.945 31.078 22.188 1 35.62 218 GLU B CA 1
ATOM 3563 C C . GLU B 1 218 ? -13.414 30.797 23.594 1 35.62 218 GLU B C 1
ATOM 3565 O O . GLU B 1 218 ? -12.211 30.844 23.828 1 35.62 218 GLU B O 1
ATOM 3570 N N . LYS B 1 219 ? -14.227 31.125 24.656 1 33.34 219 LYS B N 1
ATOM 3571 C CA . LYS B 1 219 ? -14.133 30.562 26.016 1 33.34 219 LYS B CA 1
ATOM 3572 C C . LYS B 1 219 ? -14.07 29.047 25.969 1 33.34 219 LYS B C 1
ATOM 3574 O O . LYS B 1 219 ? -14.852 28.406 25.266 1 33.34 219 LYS B O 1
#

Foldseek 3Di:
DPPPPPPPPPPPPPPPPVFQFAWFQADPVRHGWAFLVPAAAALPVVVPVPPDPDPSNLWHNDPPAAIDRNVVVVVVVVDPPPVVVLVRQVVCQFFGAPQWDQDPVVSHIDGPPQFDDRRRQPGNPEPPCWHADPRDTHNGQAPPPWTWTGHPGYIATTGGPPFDDRRSPDGHNLSLHDPDPLSQQWDDDPPDIDGDPQFDDPSSPHGNADPVGDPPPPD/DPPPPPPPPPPPPPPPPVFQFAWFQADPVRHGWAFLVLAAAALPVVVPVPPDPDPSNLWHNDPPAAIDRNVVVVVCVVDPPDVVVLVRQVVCQFFGAPQWDQDPVVSHIDGPPQFDDRRRQPGNPEPPCWHADPRDTHNGQAPPPWTWTGHPGYIATTGGPPFDDRRSPDGHNLSLHDPDPLSQQWDDDPPDIDGDPQFDDPSSPHGNADVVGDPPPPD

Sequence (438 aa):
MFIKNNYLILFIILFKYSVAVRNKEIDENYQRLIPLNQIPNNCEHSKDNELNSEPAKEYGFVENIGLEKCKVWLDEEQSTSSDENGHYERYKCKHLRVHGHFNEETGKCECKKNWKGLICNEFNGCPVNYSYFLNVCTANVCQHEGQLALGSKHIECICKAPWDGRFCERLACWRMADKGLEEKRWRNSIDHCKCADNYSGENCETIISCQNGEFINEKMFIKNNYLILFIILFKYSVAVRNKEIDENYQRLIPLNQIPNNCEHSKDNELNSEPAKEYGFVENIGLEKCKVWLDEEQSTSSDENGHYERYKCKHLRVHGHFNEETGKCECKKNWKGLICNEFNGCPVNYSYFLNVCTANVCQHEGQLALGSKHIECICKAPWDGRFCERLACWRMADKGLEEKRWRNSIDHCKCADNYSGENCETIISCQNGEFINEK

Organism: Meloidogyne incognita (NCBI:txid6306)

InterPro domains:
  IPR000742 EGF-like domain [PS00022] (157-168)
  IPR000742 EGF-like domain [PS01186] (157-168)
  IPR000742 EGF-like domain [PS50026] (133-169)

Secondary structure (DSSP, 8-state):
-----------------------B-B-TTSPBPEEGGGS-SSSGGGSS------GGGGEEEETTTEEEEHHHHHHHHH--S--TT-HHHHHHHHHS-SSEEEETTTTEEEEPTTEESTTS-EEBTB-TT-EEETTEEESSSSSTT-EEEE-SSSEEEEB-TTEESTTS-EE-GGGGS-SSGGGGGEEE-SSSEEE-TTEESTTS-EE-S-TTS------/-----------------------B-B-TTSPBPEEGGGS-SSSGGGSS------GGGGEEEETTTEEEEHHHHHHHHH-----TT-HHHHHHHHHS-SSEEEETTTTEEEEPTTEESTTS-EEBTB-TT-EEETTEEESSSSSTT-EEEE-SSSEEEEB-TTEESTTS-EE-GGGGS-SSGGGGGEEE-SSSEEE-TTEESTTS-EE---TTS------

Radius of gyration: 29.38 Å; Cα contacts (8 Å, |Δi|>4): 819; chains: 2; bounding box: 63×126×90 Å

Solvent-accessible surface area (backbone atoms only — not comparable to full-atom values): 24442 Å² total; per-residue (Å²): 136,86,81,77,78,74,76,76,77,76,74,72,73,72,72,73,71,75,72,49,62,41,52,39,52,52,43,96,83,70,37,70,48,40,51,51,88,67,33,40,70,40,50,71,77,56,69,50,87,58,84,70,65,49,76,46,64,49,27,12,32,36,84,98,68,18,57,38,51,25,66,60,49,57,50,42,74,67,25,80,40,61,61,81,81,28,58,62,34,49,45,39,18,53,35,46,18,67,37,38,37,68,38,82,88,78,51,40,52,38,53,34,92,59,36,34,70,59,35,15,56,22,27,67,90,40,61,88,75,9,8,73,54,96,92,35,74,27,74,48,71,25,32,86,81,24,39,61,16,42,37,94,68,27,52,29,32,34,15,50,54,38,30,28,61,61,36,19,76,36,85,36,28,45,21,57,20,44,85,32,78,56,23,62,26,35,28,76,52,95,89,48,71,39,53,22,92,35,24,34,69,98,78,25,74,39,75,74,45,42,86,90,66,70,68,76,73,83,124,137,84,78,76,78,73,76,75,76,76,74,71,72,70,71,72,72,74,72,50,61,42,55,39,51,52,42,96,83,70,38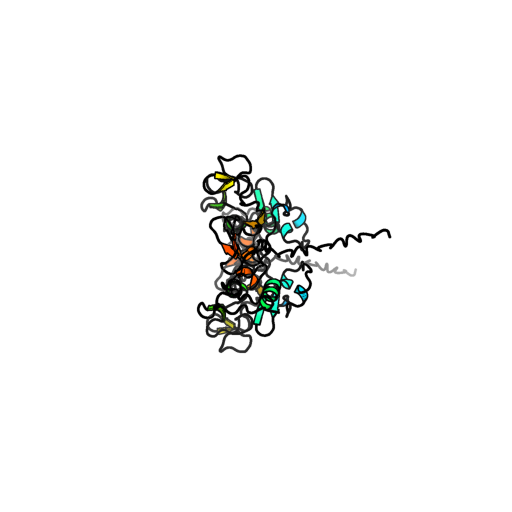,69,48,40,50,51,88,66,34,40,72,40,49,72,76,54,70,48,88,59,82,70,64,49,74,46,64,49,27,13,33,36,85,99,67,18,58,37,51,26,66,59,50,55,48,42,74,67,23,82,37,60,62,83,79,28,58,63,33,48,46,40,19,53,34,45,18,66,38,36,38,68,38,81,88,78,52,39,52,38,52,34,90,60,34,33,71,58,36,16,55,21,27,66,90,39,62,89,74,11,8,71,55,96,91,36,73,27,74,49,72,24,32,87,80,23,41,59,16,42,38,94,69,26,53,31,31,34,16,50,52,40,29,29,61,61,37,21,78,34,84,36,28,46,20,59,21,44,84,32,80,53,22,63,26,36,29,74,52,95,88,48,70,40,52,22,92,36,24,34,69,98,79,24,76,39,76,75,44,43,85,91,65,70,70,74,76,81,126

pLDDT: mean 82.18, std 18.08, range [30.92, 98.12]